Protein AF-A0A946WTB5-F1 (afdb_monomer)

Solvent-accessible surface area (backbone atoms only — not comparable to full-atom values): 29234 Å² total; per-residue (Å²): 132,80,80,48,82,69,56,76,46,74,49,59,51,73,58,97,89,44,74,45,79,74,54,76,48,83,58,74,78,76,54,38,56,73,47,80,47,78,52,90,45,35,38,38,42,34,44,46,59,98,64,75,49,47,34,72,33,40,37,31,40,36,53,75,94,52,93,70,81,62,49,74,75,50,78,37,61,53,54,60,51,67,50,73,45,83,55,88,78,74,71,46,47,32,34,47,35,36,27,47,91,89,41,78,71,33,62,40,70,80,45,72,43,75,76,60,98,68,70,85,72,70,78,77,71,71,69,80,71,77,64,96,53,100,69,78,52,49,64,51,50,38,51,67,60,26,46,38,69,66,56,36,59,56,50,67,77,48,95,66,79,87,67,55,69,55,56,53,30,50,34,40,72,68,31,66,72,57,35,36,38,94,86,51,56,80,89,61,19,61,69,50,71,38,47,23,55,49,29,44,64,43,26,34,36,34,31,28,72,90,68,67,48,76,41,60,35,44,61,35,24,26,39,58,41,62,46,29,39,25,12,32,28,80,43,81,49,99,94,46,74,44,70,28,35,32,40,38,40,56,57,94,96,41,31,35,34,32,32,27,38,60,78,60,96,80,77,82,64,50,62,76,59,63,71,90,70,38,42,50,20,29,29,33,77,86,78,57,50,76,44,79,59,92,50,94,52,74,86,73,55,57,69,63,61,59,58,73,68,36,80,93,53,97,69,55,69,82,78,41,40,45,44,23,39,81,80,45,60,43,51,34,48,79,42,79,39,86,88,50,70,58,84,57,86,53,55,62,67,42,40,38,65,82,60,49,69,65,33,40,77,67,67,73,44,80,77,46,81,76,82,68,55,83,56,66,60,77,76,38,27,61,56,47,46,30,17,47,27,49,30,57,58,40,45,75,39,73,73,36,33,53,48,53,48,56,63,54,72,42,53,70,45,56,54,35,46,52,50,54,44,59,63,40,32,83,79,39,40,28,40,50,26,46,48,59,45,58,70,65,62,65,62,94,46,73,75,52,37,48,66,59,52,40,35,52,50,24,38,53,31,36,41,32,22,76,40,57,86,53,38,60,59,53,32,54,75,35,71,52,54,68,73,56,50,31,50,50,49,40,46,38,53,74,47,27,39,54,41,40,33,55,22,36,45,54,31,46,49,17,67,67,21,25,30,128

Nearest PDB structures (foldseek):
  4u4b-assembly1_A  TM=6.303E-01  e=3.830E-02  Pectobacterium carotovorum
  3b8y-assembly1_A  TM=5.746E-01  e=4.022E-02  Dickeya chrysanthemi
  7y6e-assembly1_A  TM=5.141E-01  e=5.668E-02  Chelicerata
  7y6e-assembly4_D  TM=5.839E-01  e=1.510E-01  Chelicerata
  7y8s-assembly1_A  TM=4.831E-01  e=5.141E-01  Chelicerata

Sequence (516 aa):
MRKSKFIDTEIGITIRGQTWRLFTYKKFPKIIIKEVKYQRPNISITLGQQNPLVGSYHLQIRKLDYSGRPTEISTETTLRNETSYDIDLDHGQYILEITHHDEVIAKSNKFEIIITDSQEHLSISEDIFISKTDEFSPHEIYASLSATPTAYQELRNTKIEGLLPILRQLIKVNDLSTWIKPEEKLDEFFNQLLPSWVITAYPFSAITKKLWKNLHVFPQKSLYGGEHGKGFMKAKFANGPINLYVAWSTKQDKTQLWLMVPGEKDTIRFCDLEETLMLPCYQCIDCGEIIAPIAMNFDNWAPKTIMDHKHKKHRSVHKQFADVGNVESLQVEIHQYRDEKIEHCDSPFSVIENGFISELAKGKQQAETGEMEIPINPESAEDYKIAISEMVSKYSEKNYELNLKQLIGKHELWKKLELEFSELSSKVSAFNAFFRLYQCLKVPNAFAAIPKHILLLAMLLRYKGHHPQDYKFILDNAGTDERTVVKLTHLAMTSCPKLMEWSIFWAEIFFHHTAS

pLDDT: mean 83.9, std 13.81, range [27.44, 98.5]

Structure (mmCIF, N/CA/C/O backbone):
data_AF-A0A946WTB5-F1
#
_entry.id   AF-A0A946WTB5-F1
#
loop_
_atom_site.group_PDB
_atom_site.id
_atom_site.type_symbol
_atom_site.label_atom_id
_atom_site.label_alt_id
_atom_site.label_comp_id
_atom_site.label_asym_id
_atom_site.label_entity_id
_atom_site.label_seq_id
_atom_site.pdbx_PDB_ins_code
_atom_site.Cartn_x
_atom_site.Cartn_y
_atom_site.Cartn_z
_atom_site.occupancy
_atom_site.B_iso_or_equiv
_atom_site.auth_seq_id
_atom_site.auth_comp_id
_atom_site.auth_asym_id
_atom_site.auth_atom_id
_atom_site.pdbx_PDB_model_num
ATOM 1 N N . MET A 1 1 ? -53.209 -25.202 -26.837 1.00 36.28 1 MET A N 1
ATOM 2 C CA . MET A 1 1 ? -52.569 -24.168 -27.681 1.00 36.28 1 MET A CA 1
ATOM 3 C C . MET A 1 1 ? -53.604 -23.115 -28.055 1.00 36.28 1 MET A C 1
ATOM 5 O O . MET A 1 1 ? -54.521 -23.422 -28.808 1.00 36.28 1 MET A O 1
ATOM 9 N N . ARG A 1 2 ? -53.535 -21.901 -27.490 1.00 27.55 2 ARG A N 1
ATOM 10 C CA . ARG A 1 2 ? -54.381 -20.786 -27.951 1.00 27.55 2 ARG A CA 1
ATOM 11 C C . ARG A 1 2 ? -53.857 -20.332 -29.315 1.00 27.55 2 ARG A C 1
ATOM 13 O O . ARG A 1 2 ? -52.690 -19.969 -29.413 1.00 27.55 2 ARG A O 1
ATOM 20 N N . LYS A 1 3 ? -54.703 -20.390 -30.351 1.00 35.19 3 LYS A N 1
ATOM 21 C CA . LYS A 1 3 ? -54.397 -19.836 -31.678 1.00 35.19 3 LYS A CA 1
ATOM 22 C C . LYS A 1 3 ? -54.088 -18.348 -31.514 1.00 35.19 3 LYS A C 1
ATOM 24 O O . LYS A 1 3 ? -54.889 -17.609 -30.942 1.00 35.19 3 LYS A O 1
ATOM 29 N N . SER A 1 4 ? -52.913 -17.942 -31.968 1.00 40.16 4 SER A N 1
ATOM 30 C CA . SER A 1 4 ? -52.498 -16.547 -32.036 1.00 40.16 4 SER A CA 1
ATOM 31 C C . SER A 1 4 ? -53.507 -15.723 -32.838 1.00 40.16 4 SER A C 1
ATOM 33 O O . SER A 1 4 ? -54.071 -16.197 -33.825 1.00 40.16 4 SER A O 1
ATOM 35 N N . LYS A 1 5 ? -53.745 -14.473 -32.425 1.00 43.22 5 LYS A N 1
ATOM 36 C CA . LYS A 1 5 ? -54.594 -13.521 -33.164 1.00 43.22 5 LYS A CA 1
ATOM 37 C C . LYS A 1 5 ? -53.833 -12.944 -34.367 1.00 43.22 5 LYS A C 1
ATOM 39 O O . LYS A 1 5 ? -53.670 -11.731 -34.474 1.00 43.22 5 LYS A O 1
ATOM 44 N N . PHE A 1 6 ? -53.325 -13.797 -35.253 1.00 51.09 6 PHE A N 1
ATOM 45 C CA . PHE A 1 6 ? -52.817 -13.327 -36.539 1.00 51.09 6 PHE A CA 1
ATOM 46 C C . PHE A 1 6 ? -53.997 -12.991 -37.444 1.00 51.09 6 PHE A C 1
ATOM 48 O O . PHE A 1 6 ? -54.934 -13.775 -37.577 1.00 51.09 6 PHE A O 1
ATOM 55 N N . ILE A 1 7 ? -53.967 -11.795 -38.028 1.00 49.03 7 ILE A N 1
ATOM 56 C CA . ILE A 1 7 ? -54.936 -11.395 -39.043 1.00 49.03 7 ILE A CA 1
ATOM 57 C C . ILE A 1 7 ? -54.435 -11.984 -40.361 1.00 49.03 7 ILE A C 1
ATOM 59 O O . ILE A 1 7 ? -53.538 -11.419 -40.993 1.00 49.03 7 ILE A O 1
ATOM 63 N N . ASP A 1 8 ? -54.996 -13.121 -40.767 1.00 48.25 8 ASP A N 1
ATOM 64 C CA . ASP A 1 8 ? -54.878 -13.578 -42.149 1.00 48.25 8 ASP A CA 1
ATOM 65 C C . ASP A 1 8 ? -55.559 -12.523 -43.023 1.00 48.25 8 ASP A C 1
ATOM 67 O O . ASP A 1 8 ? -56.772 -12.324 -42.964 1.00 48.25 8 ASP A O 1
ATOM 71 N N . THR A 1 9 ? -54.754 -11.757 -43.761 1.00 50.38 9 THR A N 1
ATOM 72 C CA . THR A 1 9 ? -55.276 -10.698 -44.624 1.00 50.38 9 THR A CA 1
ATOM 73 C C . THR A 1 9 ? -55.429 -11.278 -46.023 1.00 50.38 9 THR A C 1
ATOM 75 O O . THR A 1 9 ? -54.459 -11.733 -46.636 1.00 50.38 9 THR A O 1
ATOM 78 N N . GLU A 1 10 ? -56.665 -11.301 -46.512 1.00 53.72 10 GLU A N 1
ATOM 79 C CA . GLU A 1 10 ? -57.011 -11.775 -47.849 1.00 53.72 10 GLU A CA 1
ATOM 80 C C . GLU A 1 10 ? -57.091 -10.586 -48.804 1.00 53.72 10 GLU A C 1
ATOM 82 O O . GLU A 1 10 ? -57.866 -9.655 -48.586 1.00 53.72 10 GLU A O 1
ATOM 87 N N . ILE A 1 11 ? -56.289 -10.613 -49.871 1.00 55.72 11 ILE A N 1
ATOM 88 C CA . ILE A 1 11 ? -56.457 -9.688 -50.993 1.00 55.72 11 ILE A CA 1
ATOM 89 C C . ILE A 1 11 ? -57.257 -10.422 -52.061 1.00 55.72 11 ILE A C 1
ATOM 91 O O . ILE A 1 11 ? -56.864 -11.487 -52.546 1.00 55.72 11 ILE A O 1
ATOM 95 N N . GLY A 1 12 ? -58.402 -9.844 -52.408 1.00 70.38 12 GLY A N 1
ATOM 96 C CA . GLY A 1 12 ? -59.271 -10.334 -53.463 1.00 70.38 12 GLY A CA 1
ATOM 97 C C . GLY A 1 12 ? -59.551 -9.259 -54.501 1.00 70.38 12 GLY A C 1
ATOM 98 O O . GLY A 1 12 ? -59.441 -8.065 -54.235 1.00 70.38 12 GLY A O 1
ATOM 99 N N . ILE A 1 13 ? -59.923 -9.705 -55.692 1.00 65.38 13 ILE A N 1
ATOM 100 C CA . ILE A 1 13 ? -60.414 -8.866 -56.780 1.00 65.38 13 ILE A CA 1
ATOM 101 C C . ILE A 1 13 ? -61.913 -9.111 -56.938 1.00 65.38 13 ILE A C 1
ATOM 103 O O . ILE A 1 13 ? -62.351 -10.254 -57.062 1.00 65.38 13 ILE A O 1
ATOM 107 N N . THR A 1 14 ? -62.711 -8.045 -56.949 1.00 64.69 14 THR A N 1
ATOM 108 C CA . THR A 1 14 ? -64.154 -8.139 -57.190 1.00 64.69 14 THR A CA 1
ATOM 109 C C . THR A 1 14 ? -64.458 -7.842 -58.652 1.00 64.69 14 THR A C 1
ATOM 111 O O . THR A 1 14 ? -64.235 -6.731 -59.127 1.00 64.69 14 THR A O 1
ATOM 114 N N . ILE A 1 15 ? -65.005 -8.825 -59.368 1.00 61.16 15 ILE A N 1
ATOM 115 C CA . ILE A 1 15 ? -65.487 -8.668 -60.745 1.00 61.16 15 ILE A CA 1
ATOM 116 C C . ILE A 1 15 ? -66.963 -9.053 -60.773 1.00 61.16 15 ILE A C 1
ATOM 118 O O . ILE A 1 15 ? -67.337 -10.134 -60.326 1.00 61.16 15 ILE A O 1
ATOM 122 N N . ARG A 1 16 ? -67.812 -8.160 -61.305 1.00 61.25 16 ARG A N 1
ATOM 123 C CA . ARG A 1 16 ? -69.269 -8.371 -61.451 1.00 61.25 16 ARG A CA 1
ATOM 124 C C . ARG A 1 16 ? -69.958 -8.836 -60.155 1.00 61.25 16 ARG A C 1
ATOM 126 O O . ARG A 1 16 ? -70.825 -9.700 -60.179 1.00 61.25 16 ARG A O 1
ATOM 133 N N . GLY A 1 17 ? -69.557 -8.263 -59.019 1.00 66.06 17 GLY A N 1
ATOM 134 C CA . GLY A 1 17 ? -70.152 -8.548 -57.708 1.00 66.06 17 GLY A CA 1
ATOM 135 C C . GLY A 1 17 ? -69.660 -9.829 -57.026 1.00 66.06 17 GLY A C 1
ATOM 136 O O . GLY A 1 17 ? -70.093 -10.109 -55.914 1.00 66.06 17 GLY A O 1
ATOM 137 N N . GLN A 1 18 ? -68.741 -10.584 -57.639 1.00 59.41 18 GLN A N 1
ATOM 138 C CA . GLN A 1 18 ? -68.105 -11.747 -57.016 1.00 59.41 18 GLN A CA 1
ATOM 139 C C . GLN A 1 18 ? -66.637 -11.456 -56.700 1.00 59.41 18 GLN A C 1
ATOM 141 O O . GLN A 1 18 ? -65.880 -11.009 -57.564 1.00 59.41 18 GLN A O 1
ATOM 146 N N . THR A 1 19 ? -66.243 -11.705 -55.451 1.00 63.91 19 THR A N 1
ATOM 147 C CA . THR A 1 19 ? -64.875 -11.494 -54.960 1.00 63.91 19 THR A CA 1
ATOM 148 C C . THR A 1 19 ? -64.069 -12.781 -55.085 1.00 63.91 19 THR A C 1
ATOM 150 O O . THR A 1 19 ? -64.395 -13.788 -54.462 1.00 63.91 19 THR A O 1
ATOM 153 N N . TRP A 1 20 ? -63.004 -12.734 -55.880 1.00 66.00 20 TRP A N 1
ATOM 154 C CA . TRP A 1 20 ? -62.066 -13.830 -56.098 1.00 66.00 20 TRP A CA 1
ATOM 155 C C . TRP A 1 20 ? -60.813 -13.607 -55.252 1.00 66.00 20 TRP A C 1
ATOM 157 O O . TRP A 1 20 ? -60.163 -12.567 -55.368 1.00 66.00 20 TRP A O 1
ATOM 167 N N . ARG A 1 21 ? -60.470 -14.573 -54.396 1.00 67.69 21 ARG A N 1
ATOM 168 C CA . ARG A 1 21 ? -59.279 -14.529 -53.531 1.00 67.69 21 ARG A CA 1
ATOM 169 C C . ARG A 1 21 ? -58.022 -14.774 -54.367 1.00 67.69 21 ARG A C 1
ATOM 171 O O . ARG A 1 21 ? -57.900 -15.832 -54.975 1.00 67.69 21 ARG A O 1
ATOM 178 N N . LEU A 1 22 ? -57.098 -13.812 -54.392 1.00 68.38 22 LEU A N 1
ATOM 179 C CA . LEU A 1 22 ? -55.866 -13.910 -55.184 1.00 68.38 22 LEU A CA 1
ATOM 180 C C . LEU A 1 22 ? -54.751 -14.605 -54.402 1.00 68.38 22 LEU A C 1
ATOM 182 O O . LEU A 1 22 ? -54.157 -15.561 -54.886 1.00 68.38 22 LEU A O 1
ATOM 186 N N . PHE A 1 23 ? -54.480 -14.151 -53.180 1.00 55.94 23 PHE A N 1
ATOM 187 C CA . PHE A 1 23 ? -53.543 -14.798 -52.266 1.00 55.94 23 PHE A CA 1
ATOM 188 C C . PHE A 1 23 ? -53.809 -14.368 -50.822 1.00 55.94 23 PHE A C 1
ATOM 190 O O . PHE A 1 23 ? -54.448 -13.349 -50.547 1.00 55.94 23 PHE A O 1
ATOM 197 N N . THR A 1 24 ? -53.304 -15.176 -49.895 1.00 51.69 24 THR A N 1
ATOM 198 C CA . THR A 1 24 ? -53.294 -14.894 -48.456 1.00 51.69 24 THR A CA 1
ATOM 199 C C . THR A 1 24 ? -51.885 -14.516 -48.069 1.00 51.69 24 THR A C 1
ATOM 201 O O . THR A 1 24 ? -50.948 -15.210 -48.460 1.00 51.69 24 THR A O 1
ATOM 204 N N . TYR A 1 25 ? -51.725 -13.473 -47.265 1.00 55.00 25 TYR A N 1
ATOM 205 C CA . TYR A 1 25 ? -50.436 -13.188 -46.655 1.00 55.00 25 TYR A CA 1
ATOM 206 C C . TYR A 1 25 ? -50.596 -13.014 -45.149 1.00 55.00 25 TYR A C 1
ATOM 208 O O . TYR A 1 25 ? -51.588 -12.468 -44.658 1.00 55.00 25 TYR A O 1
ATOM 216 N N . LYS A 1 26 ? -49.597 -13.497 -44.408 1.00 56.97 26 LYS A N 1
ATOM 217 C CA . LYS A 1 26 ? -49.497 -13.257 -42.973 1.00 56.97 26 LYS A CA 1
ATOM 218 C C . LYS A 1 26 ? -48.935 -11.861 -42.776 1.00 56.97 26 LYS A C 1
ATOM 220 O O . LYS A 1 26 ? -47.759 -11.609 -43.033 1.00 56.97 26 LYS A O 1
ATOM 225 N N . LYS A 1 27 ? -49.782 -10.934 -42.340 1.00 54.53 27 LYS A N 1
ATOM 226 C CA . LYS A 1 27 ? -49.319 -9.611 -41.934 1.00 54.53 27 LYS A CA 1
ATOM 227 C C . LYS A 1 27 ? -48.792 -9.717 -40.508 1.00 54.53 27 LYS A C 1
ATOM 229 O O . LYS A 1 27 ? -49.575 -9.781 -39.561 1.00 54.53 27 LYS A O 1
ATOM 234 N N . PHE A 1 28 ? -47.470 -9.742 -40.355 1.00 60.06 28 PHE A N 1
ATOM 235 C CA . PHE A 1 28 ? -46.869 -9.636 -39.032 1.00 60.06 28 PHE A CA 1
ATOM 236 C C . PHE A 1 28 ? -47.244 -8.277 -38.426 1.00 60.06 28 PHE A C 1
ATOM 238 O O . PHE A 1 28 ? -47.103 -7.243 -39.092 1.00 60.06 28 PHE A O 1
ATOM 245 N N . PRO A 1 29 ? -47.769 -8.244 -37.193 1.00 61.62 29 PRO A N 1
ATOM 246 C CA . PRO A 1 29 ? -47.975 -6.986 -36.499 1.00 61.62 29 PRO A CA 1
ATOM 247 C C . PRO A 1 29 ? -46.619 -6.289 -36.356 1.00 61.62 29 PRO A C 1
ATOM 249 O O . PRO A 1 29 ? -45.626 -6.912 -35.987 1.00 61.62 29 PRO A O 1
ATOM 252 N N . LYS A 1 30 ? -46.567 -4.998 -36.696 1.00 67.75 30 LYS A N 1
ATOM 253 C CA . LYS A 1 30 ? -45.336 -4.212 -36.597 1.00 67.75 30 LYS A CA 1
ATOM 254 C C . LYS A 1 30 ? -44.993 -4.046 -35.117 1.00 67.75 30 LYS A C 1
ATOM 256 O O . LYS A 1 30 ? -45.621 -3.239 -34.436 1.00 67.75 30 LYS A O 1
ATOM 261 N N . ILE A 1 31 ? -44.022 -4.818 -34.643 1.00 78.94 31 ILE A N 1
ATOM 262 C CA . ILE A 1 31 ? -43.441 -4.682 -33.309 1.00 78.94 31 ILE A CA 1
ATOM 263 C C . ILE A 1 31 ? -42.172 -3.856 -33.459 1.00 78.94 31 ILE A C 1
ATOM 265 O O . ILE A 1 31 ? -41.317 -4.156 -34.290 1.00 78.94 31 ILE A O 1
ATOM 269 N N . ILE A 1 32 ? -42.057 -2.803 -32.660 1.00 83.69 32 ILE A N 1
ATOM 270 C CA . ILE A 1 32 ? -40.832 -2.014 -32.561 1.00 83.69 32 ILE A CA 1
ATOM 271 C C . ILE A 1 32 ? -40.326 -2.165 -31.136 1.00 83.69 32 ILE A C 1
ATOM 273 O O . ILE A 1 32 ? -41.051 -1.834 -30.202 1.00 83.69 32 ILE A O 1
ATOM 277 N N . ILE A 1 33 ? -39.098 -2.637 -30.952 1.00 87.19 33 ILE A N 1
ATOM 278 C CA . ILE A 1 33 ? -38.436 -2.541 -29.649 1.00 87.19 33 ILE A CA 1
ATOM 279 C C . ILE A 1 33 ? -38.005 -1.082 -29.500 1.00 87.19 33 ILE A C 1
ATOM 281 O O . ILE A 1 33 ? -37.134 -0.616 -30.233 1.00 87.19 33 ILE A O 1
ATOM 285 N N . LYS A 1 34 ? -38.686 -0.339 -28.626 1.00 84.75 34 LYS A N 1
ATOM 286 C CA . LYS A 1 34 ? -38.432 1.091 -28.415 1.00 84.75 34 LYS A CA 1
ATOM 287 C C . LYS A 1 34 ? -37.205 1.307 -27.547 1.00 84.75 34 LYS A C 1
ATOM 289 O O . LYS A 1 34 ? -36.410 2.192 -27.832 1.00 84.75 34 LYS A O 1
ATOM 294 N N . GLU A 1 35 ? -37.085 0.513 -26.491 1.00 85.81 35 GLU A N 1
ATOM 295 C CA . GLU A 1 35 ? -36.043 0.678 -25.493 1.00 85.81 35 GLU A CA 1
ATOM 296 C C . GLU A 1 35 ? -35.688 -0.674 -24.876 1.00 85.81 35 GLU A C 1
ATOM 298 O O . GLU A 1 35 ? -36.565 -1.506 -24.632 1.00 85.81 35 GLU A O 1
ATOM 303 N N . VAL A 1 36 ? -34.394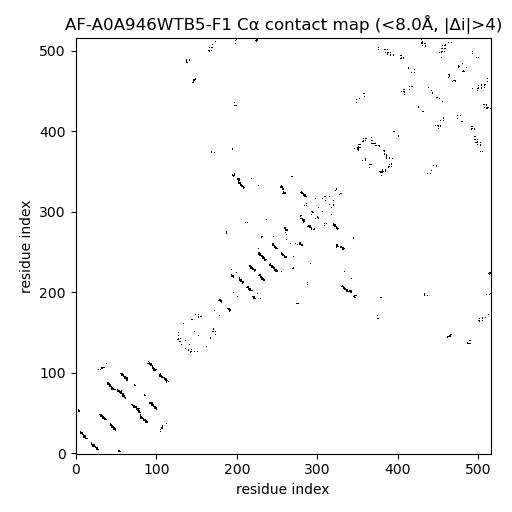 -0.872 -24.642 1.00 87.19 36 VAL A N 1
ATOM 304 C CA . VAL A 1 36 ? -33.846 -1.973 -23.853 1.00 87.19 36 VAL A CA 1
ATOM 305 C C . VAL A 1 36 ? -32.965 -1.323 -22.795 1.00 87.19 36 VAL A C 1
ATOM 307 O O . VAL A 1 36 ? -31.968 -0.690 -23.136 1.00 87.19 36 VAL A O 1
ATOM 310 N N . LYS A 1 37 ? -33.368 -1.426 -21.530 1.00 86.44 37 LYS A N 1
ATOM 311 C CA . LYS A 1 37 ? -32.608 -0.937 -20.378 1.00 86.44 37 LYS A CA 1
ATOM 312 C C . LYS A 1 37 ? -32.077 -2.129 -19.612 1.00 86.44 37 LYS A C 1
ATOM 314 O O . LYS A 1 37 ? -32.850 -3.009 -19.251 1.00 86.44 37 LYS A O 1
ATOM 319 N N . TYR A 1 38 ? -30.780 -2.144 -19.361 1.00 83.00 38 TYR A N 1
ATOM 320 C CA . TYR A 1 38 ? -30.148 -3.169 -18.548 1.00 83.00 38 TYR A CA 1
ATOM 321 C C . TYR A 1 38 ? -29.578 -2.535 -17.281 1.00 83.00 38 TYR A C 1
ATOM 323 O O . TYR A 1 38 ? -28.816 -1.575 -17.365 1.00 83.00 38 TYR A O 1
ATOM 331 N N . GLN A 1 39 ? -29.965 -3.070 -16.128 1.00 80.94 39 GLN A N 1
ATOM 332 C CA . GLN A 1 39 ? -29.445 -2.733 -14.808 1.00 80.94 39 GLN A CA 1
ATOM 333 C C . GLN A 1 39 ? -29.291 -4.044 -14.055 1.00 80.94 39 GLN A C 1
ATOM 335 O O . GLN A 1 39 ? -30.289 -4.625 -13.638 1.00 80.94 39 GLN A O 1
ATOM 340 N N . ARG A 1 40 ? -28.054 -4.534 -13.940 1.00 77.62 40 ARG A N 1
ATOM 341 C CA . ARG A 1 40 ? -27.756 -5.881 -13.443 1.00 77.62 40 ARG A CA 1
ATOM 342 C C . ARG A 1 40 ? -28.520 -6.201 -12.140 1.00 77.62 40 ARG A C 1
ATOM 344 O O . ARG A 1 40 ? -28.472 -5.391 -11.219 1.00 77.62 40 ARG A O 1
ATOM 351 N N . PRO A 1 41 ? -29.188 -7.364 -12.032 1.00 79.38 41 PRO A N 1
ATOM 352 C CA . PRO A 1 41 ? -29.324 -8.421 -13.039 1.00 79.38 41 PRO A CA 1
ATOM 353 C C . PRO A 1 41 ? -30.609 -8.292 -13.886 1.00 79.38 41 PRO A C 1
ATOM 355 O O . PRO A 1 41 ? -31.072 -9.251 -14.474 1.00 79.38 41 PRO A O 1
ATOM 358 N N . ASN A 1 42 ? -31.244 -7.125 -13.952 1.00 85.81 42 ASN A N 1
ATOM 359 C CA . ASN A 1 42 ? -32.533 -6.936 -14.614 1.00 85.81 42 ASN A CA 1
ATOM 360 C C . ASN A 1 42 ? -32.409 -6.308 -16.009 1.00 85.81 42 ASN A C 1
ATOM 362 O O . ASN A 1 42 ? -31.798 -5.254 -16.194 1.00 85.81 42 ASN A O 1
ATOM 366 N N . ILE A 1 43 ? -33.095 -6.896 -16.992 1.00 87.81 43 ILE A N 1
ATOM 367 C CA . ILE A 1 43 ? -33.339 -6.280 -18.298 1.00 87.81 43 ILE A CA 1
ATOM 368 C C . ILE A 1 43 ? -34.808 -5.875 -18.433 1.00 87.81 43 ILE A C 1
ATOM 370 O O . ILE A 1 43 ? -35.713 -6.702 -18.353 1.00 87.81 43 ILE A O 1
ATOM 374 N N . SER A 1 44 ? -35.048 -4.589 -18.668 1.00 89.56 44 SER A N 1
ATOM 375 C CA . SER A 1 44 ? -36.361 -4.012 -18.957 1.00 89.56 44 SER A CA 1
ATOM 376 C C . SER A 1 44 ? -36.510 -3.739 -20.452 1.00 89.56 44 SER A C 1
ATOM 378 O O . SER A 1 44 ? -35.659 -3.104 -21.077 1.00 89.56 44 SER A O 1
ATOM 380 N N . ILE A 1 45 ? -37.609 -4.216 -21.034 1.00 89.94 45 ILE A N 1
ATOM 381 C CA . ILE A 1 45 ? -37.887 -4.158 -22.471 1.00 89.94 45 ILE A CA 1
ATOM 382 C C . ILE A 1 45 ? -39.195 -3.402 -22.696 1.00 89.94 45 ILE A C 1
ATOM 384 O O . ILE A 1 45 ? -40.241 -3.800 -22.178 1.00 89.94 45 ILE A O 1
ATOM 388 N N . THR A 1 46 ? -39.134 -2.359 -23.528 1.00 88.88 46 THR A N 1
ATOM 389 C CA . THR A 1 46 ? -40.292 -1.540 -23.906 1.00 88.88 46 THR A CA 1
ATOM 390 C C . THR A 1 46 ? -40.630 -1.732 -25.382 1.00 88.88 46 THR A C 1
ATOM 392 O O . THR A 1 46 ? -39.829 -1.430 -26.274 1.00 88.88 46 THR A O 1
ATOM 395 N N . LEU A 1 47 ? -41.847 -2.190 -25.668 1.00 88.06 47 LEU A N 1
ATOM 396 C CA . LEU A 1 47 ? -42.361 -2.451 -27.009 1.00 88.06 47 LEU A CA 1
ATOM 397 C C . LEU A 1 47 ? -43.336 -1.362 -27.473 1.00 88.06 47 LEU A C 1
ATOM 399 O O . LEU A 1 47 ? -44.230 -0.907 -26.762 1.00 88.06 47 LEU A O 1
ATOM 403 N N . GLY A 1 48 ? -43.195 -0.967 -28.734 1.00 83.25 48 GLY A N 1
ATOM 404 C CA . GLY A 1 48 ? -44.164 -0.191 -29.488 1.00 83.25 48 GLY A CA 1
ATOM 405 C C . GLY A 1 48 ? -45.088 -1.107 -30.276 1.00 83.25 48 GLY A C 1
ATOM 406 O O . GLY A 1 48 ? -44.728 -1.548 -31.365 1.00 83.25 48 GLY A O 1
ATOM 407 N N . GLN A 1 49 ? -46.286 -1.345 -29.746 1.00 80.44 49 GLN A N 1
ATOM 408 C CA . GLN A 1 49 ? -47.366 -2.073 -30.415 1.00 80.44 49 GLN A CA 1
ATOM 409 C C . GLN A 1 49 ? -48.708 -1.381 -30.143 1.00 80.44 49 GLN A C 1
ATOM 411 O O . GLN A 1 49 ? -48.888 -0.749 -29.104 1.00 80.44 49 GLN A O 1
ATOM 416 N N . GLN A 1 50 ? -49.652 -1.476 -31.084 1.00 69.50 50 GLN A N 1
ATOM 417 C CA . GLN A 1 50 ? -50.984 -0.875 -30.923 1.00 69.50 50 GLN A CA 1
ATOM 418 C C . GLN A 1 50 ? -51.866 -1.653 -29.935 1.00 69.50 50 GLN A C 1
ATOM 420 O O . GLN A 1 50 ? -52.694 -1.051 -29.267 1.00 69.50 50 GLN A O 1
ATOM 425 N N . ASN A 1 51 ? -51.683 -2.975 -29.838 1.00 71.44 51 ASN A N 1
ATOM 426 C CA . ASN A 1 51 ? -52.390 -3.864 -28.914 1.00 71.44 51 ASN A CA 1
ATOM 427 C C . ASN A 1 51 ? -51.447 -4.997 -28.462 1.00 71.44 51 ASN A C 1
ATOM 429 O O . ASN A 1 51 ? -50.629 -5.421 -29.282 1.00 71.44 51 ASN A O 1
ATOM 433 N N . PRO A 1 52 ? -51.576 -5.526 -27.227 1.00 71.31 52 PRO A N 1
ATOM 434 C CA . PRO A 1 52 ? -50.817 -6.692 -26.772 1.00 71.31 52 PRO A CA 1
ATOM 435 C C . PRO A 1 52 ? -51.030 -7.910 -27.674 1.00 71.31 52 PRO A C 1
ATOM 437 O O . PRO A 1 52 ? -52.169 -8.298 -27.963 1.00 71.31 52 PRO A O 1
ATOM 440 N N . LEU A 1 53 ? -49.933 -8.518 -28.119 1.00 75.56 53 LEU A N 1
ATOM 441 C CA . LEU A 1 53 ? -49.958 -9.626 -29.069 1.00 75.56 53 LEU A CA 1
ATOM 442 C C . LEU A 1 53 ? -49.950 -10.971 -28.353 1.00 75.56 53 LEU A C 1
ATOM 444 O O . LEU A 1 53 ? -49.056 -11.258 -27.565 1.00 75.56 53 LEU A O 1
ATOM 448 N N . VAL A 1 54 ? -50.941 -11.809 -28.658 1.00 75.31 54 VAL A N 1
ATOM 449 C CA . VAL A 1 54 ? -51.091 -13.156 -28.088 1.00 75.31 54 VAL A CA 1
ATOM 450 C C . VAL A 1 54 ? -50.554 -14.193 -29.076 1.00 75.31 54 VAL A C 1
ATOM 452 O O . VAL A 1 54 ? -51.037 -14.271 -30.209 1.00 75.31 54 VAL A O 1
ATOM 455 N N . GLY A 1 55 ? -49.592 -15.006 -28.640 1.00 74.69 55 GLY A N 1
ATOM 456 C CA . GLY A 1 55 ? -48.856 -15.986 -29.448 1.00 74.69 55 GLY A CA 1
ATOM 457 C C . GLY A 1 55 ? -47.659 -16.549 -28.672 1.00 74.69 55 GLY A C 1
ATOM 458 O O . GLY A 1 55 ? -47.418 -16.105 -27.563 1.00 74.69 55 GLY A O 1
ATOM 459 N N . SER A 1 56 ? -46.932 -17.531 -29.216 1.00 80.88 56 SER A N 1
ATOM 460 C CA . SER A 1 56 ? -45.712 -18.069 -28.581 1.00 80.88 56 SER A CA 1
ATOM 461 C C . SER A 1 56 ? -44.491 -17.304 -29.076 1.00 80.88 56 SER A C 1
ATOM 463 O O . SER A 1 56 ? -44.117 -17.465 -30.238 1.00 80.88 56 SER A O 1
ATOM 465 N N . TYR A 1 57 ? -43.908 -16.453 -28.244 1.00 86.75 57 TYR A N 1
ATOM 466 C CA . TYR A 1 57 ? -42.777 -15.604 -28.611 1.00 86.75 57 TYR A CA 1
ATOM 467 C C . TYR A 1 57 ? -41.567 -15.946 -27.756 1.00 86.75 57 TYR A C 1
ATOM 469 O O . TYR A 1 57 ? -41.703 -16.046 -26.540 1.00 86.75 57 TYR A O 1
ATOM 477 N N . HIS A 1 58 ? -40.399 -16.078 -28.375 1.00 89.12 58 HIS A N 1
ATOM 478 C CA . HIS A 1 58 ? -39.145 -16.257 -27.648 1.00 89.12 58 HIS A CA 1
ATOM 479 C C . HIS A 1 58 ? -38.367 -14.948 -27.680 1.00 89.12 58 HIS A C 1
ATOM 481 O O . HIS A 1 58 ? -38.200 -14.333 -28.736 1.00 89.12 58 HIS A O 1
ATOM 487 N N . LEU A 1 59 ? -37.928 -14.502 -26.509 1.00 91.88 59 LEU A N 1
ATOM 488 C CA . LEU A 1 59 ? -37.070 -13.339 -26.356 1.00 91.88 59 LEU A CA 1
ATOM 489 C C . LEU A 1 59 ? -35.657 -13.853 -26.127 1.00 91.88 59 LEU A C 1
ATOM 491 O O . LEU A 1 59 ? -35.422 -14.598 -25.179 1.00 91.88 59 LEU A O 1
ATOM 495 N N . GLN A 1 60 ? -34.720 -13.456 -26.981 1.00 93.12 60 GLN A N 1
ATOM 496 C CA . GLN A 1 60 ? -33.335 -13.910 -26.898 1.00 93.12 60 GLN A CA 1
ATOM 497 C C . GLN A 1 60 ? -32.354 -12.756 -27.089 1.00 93.12 60 GLN A C 1
ATOM 499 O O . GLN A 1 60 ? -32.612 -11.817 -27.844 1.00 93.12 60 GLN A O 1
ATOM 504 N N . ILE A 1 61 ? -31.207 -12.847 -26.427 1.00 91.69 61 ILE A N 1
ATOM 505 C CA . ILE A 1 61 ? -30.112 -11.886 -26.522 1.00 91.69 61 ILE A CA 1
ATOM 506 C C . ILE A 1 61 ? -28.945 -12.539 -27.244 1.00 91.69 61 ILE A C 1
ATOM 508 O O . ILE A 1 61 ? -28.550 -13.664 -26.942 1.00 91.69 61 ILE A O 1
ATOM 512 N N . ARG A 1 62 ? -28.364 -11.814 -28.197 1.00 89.81 62 ARG A N 1
ATOM 513 C CA . ARG A 1 62 ? -27.175 -12.253 -28.922 1.00 89.81 62 ARG A CA 1
ATOM 514 C C . ARG A 1 62 ? -26.037 -11.273 -28.702 1.00 89.81 62 ARG A C 1
ATOM 516 O O . ARG A 1 62 ? -26.188 -10.087 -28.996 1.00 89.81 62 ARG A O 1
ATOM 523 N N . LYS A 1 63 ? -24.901 -11.789 -28.241 1.00 91.19 63 LYS A N 1
ATOM 524 C CA . LYS A 1 63 ? -23.639 -11.055 -28.162 1.00 91.19 63 LYS A CA 1
ATOM 525 C C . LYS A 1 63 ? -22.993 -10.993 -29.550 1.00 91.19 63 LYS A C 1
ATOM 527 O O . LYS A 1 63 ? -22.974 -11.994 -30.261 1.00 91.19 63 LYS A O 1
ATOM 532 N N . LEU A 1 64 ? -22.544 -9.817 -29.981 1.00 86.44 64 LEU A N 1
ATOM 533 C CA . LEU A 1 64 ? -22.124 -9.586 -31.372 1.00 86.44 64 LEU A CA 1
ATOM 534 C C . LEU A 1 64 ? -20.711 -10.090 -31.700 1.00 86.44 64 LEU A C 1
ATOM 536 O O . LEU A 1 64 ? -20.429 -10.366 -32.863 1.00 86.44 64 LEU A O 1
ATOM 540 N N . ASP A 1 65 ? -19.841 -10.201 -30.701 1.00 77.94 65 ASP A N 1
ATOM 541 C CA . ASP A 1 65 ? -18.454 -10.676 -30.805 1.00 77.94 65 ASP A CA 1
ATOM 542 C C . ASP A 1 65 ? -18.309 -12.185 -30.523 1.00 77.94 65 ASP A C 1
ATOM 544 O O . ASP A 1 65 ? -17.217 -12.741 -30.633 1.00 77.94 65 ASP A O 1
ATOM 548 N N . TYR A 1 66 ? -19.416 -12.866 -30.210 1.00 77.56 66 TYR A N 1
ATOM 549 C CA . TYR A 1 66 ? -19.451 -14.281 -29.864 1.00 77.56 66 TYR A CA 1
ATOM 550 C C . TYR A 1 66 ? -20.269 -15.080 -30.884 1.00 77.56 66 TYR A C 1
ATOM 552 O O . TYR A 1 66 ? -21.414 -14.756 -31.194 1.00 77.56 66 TYR A O 1
ATOM 560 N N . SER A 1 67 ? -19.691 -16.164 -31.402 1.00 70.62 67 SER A N 1
ATOM 561 C CA . SER A 1 67 ? -20.322 -17.036 -32.404 1.00 70.62 67 SER A CA 1
ATOM 562 C C . SER A 1 67 ? -21.189 -18.156 -31.810 1.00 70.62 67 SER A C 1
ATOM 564 O O . SER A 1 67 ? -21.653 -19.027 -32.548 1.00 70.62 67 SER A O 1
ATOM 566 N N . GLY A 1 68 ? -21.407 -18.167 -30.491 1.00 76.31 68 GLY A N 1
ATOM 567 C CA . GLY A 1 68 ? -22.251 -19.166 -29.838 1.00 76.31 68 GLY A CA 1
ATOM 568 C C . GLY A 1 68 ? -23.753 -18.917 -29.994 1.00 76.31 68 GLY A C 1
ATOM 569 O O . GLY A 1 68 ? -24.208 -18.034 -30.725 1.00 76.31 68 GLY A O 1
ATOM 570 N N . ARG A 1 69 ? -24.548 -19.756 -29.320 1.00 80.44 69 ARG A N 1
ATOM 571 C CA . ARG A 1 69 ? -26.014 -19.667 -29.366 1.00 80.44 69 ARG A CA 1
ATOM 572 C C . ARG A 1 69 ? -26.506 -18.430 -28.595 1.00 80.44 69 ARG A C 1
ATOM 574 O O . ARG A 1 69 ? -25.901 -18.100 -27.579 1.00 80.44 69 ARG A O 1
ATOM 581 N N . PRO A 1 70 ? -27.587 -17.766 -29.050 1.00 85.88 70 PRO A N 1
ATOM 582 C CA . PRO A 1 70 ? -28.240 -16.709 -28.282 1.00 85.88 70 PRO A CA 1
ATOM 583 C C . PRO A 1 70 ? -28.685 -17.206 -26.901 1.00 85.88 70 PRO A C 1
ATOM 585 O O . PRO A 1 70 ? -29.072 -18.367 -26.756 1.00 85.88 70 PRO A O 1
ATOM 588 N N . THR A 1 71 ? -28.673 -16.314 -25.915 1.00 87.56 71 THR A N 1
ATOM 589 C CA . THR A 1 71 ? -29.197 -16.571 -24.570 1.00 87.56 71 THR A CA 1
ATOM 590 C C . THR A 1 71 ? -30.699 -16.304 -24.565 1.00 87.56 71 THR A C 1
ATOM 592 O O . THR A 1 71 ? -31.125 -15.188 -24.866 1.00 87.56 71 THR A O 1
ATOM 595 N N . GLU A 1 72 ? -31.516 -17.308 -24.251 1.00 89.31 72 GLU A N 1
ATOM 596 C CA . GLU A 1 72 ? -32.968 -17.138 -24.123 1.00 89.31 72 GLU A CA 1
ATOM 597 C C . GLU A 1 72 ? -33.303 -16.447 -22.791 1.00 89.31 72 GLU A C 1
ATOM 599 O O . GLU A 1 72 ? -32.873 -16.897 -21.733 1.00 89.31 72 GLU A O 1
ATOM 604 N N . ILE A 1 73 ? -34.055 -15.345 -22.855 1.00 89.19 73 ILE A N 1
ATOM 605 C CA . ILE A 1 73 ? -34.515 -14.579 -21.687 1.00 89.19 73 ILE A CA 1
ATOM 606 C C . ILE A 1 73 ? -35.820 -15.170 -21.145 1.00 89.19 73 ILE A C 1
ATOM 608 O O . ILE A 1 73 ? -35.974 -15.366 -19.945 1.00 89.19 73 ILE A O 1
ATOM 612 N N . SER A 1 74 ? -36.797 -15.389 -22.031 1.00 88.56 74 SER A N 1
ATOM 613 C CA . SER A 1 74 ? -38.126 -15.897 -21.680 1.00 88.56 74 SER A CA 1
ATOM 614 C C . SER A 1 74 ? -38.875 -16.383 -22.923 1.00 88.56 74 SER A C 1
ATOM 616 O O . SER A 1 74 ? -38.654 -15.896 -24.038 1.00 88.56 74 SER A O 1
ATOM 618 N N . THR A 1 75 ? -39.826 -17.291 -22.702 1.00 88.19 75 THR A N 1
ATOM 619 C CA . THR A 1 75 ? -40.888 -17.626 -23.651 1.00 88.19 75 THR A CA 1
ATOM 620 C C . THR A 1 75 ? -42.205 -17.008 -23.174 1.00 88.19 75 THR A C 1
ATOM 622 O O . THR A 1 75 ? -42.785 -17.438 -22.177 1.00 88.19 75 THR A O 1
ATOM 625 N N . GLU A 1 76 ? -42.730 -16.045 -23.927 1.00 84.75 76 GLU A N 1
ATOM 626 C CA . GLU A 1 76 ? -43.956 -15.325 -23.588 1.00 84.75 76 GLU A CA 1
ATOM 627 C C . GLU A 1 76 ? -45.144 -15.774 -24.437 1.00 84.75 76 GLU A C 1
ATOM 629 O O . GLU A 1 76 ? -45.077 -15.853 -25.665 1.00 84.75 76 GLU A O 1
ATOM 634 N N . THR A 1 77 ? -46.287 -15.998 -23.781 1.00 81.25 77 THR A N 1
ATOM 635 C CA . THR A 1 77 ? -47.558 -16.283 -24.476 1.00 81.25 77 THR A CA 1
ATOM 636 C C . THR A 1 77 ? -48.327 -15.014 -24.859 1.00 81.25 77 THR A C 1
ATOM 638 O O . THR A 1 77 ? -49.308 -15.053 -25.612 1.00 81.25 77 THR A O 1
ATOM 641 N N . THR A 1 78 ? -47.936 -13.867 -24.302 1.00 83.50 78 THR A N 1
ATOM 642 C CA . THR A 1 78 ? -48.494 -12.552 -24.627 1.00 83.50 78 THR A CA 1
ATOM 643 C C . THR A 1 78 ? -47.426 -11.480 -24.446 1.00 83.50 78 THR A C 1
ATOM 645 O O . THR A 1 78 ? -47.005 -11.222 -23.323 1.00 83.50 78 THR A O 1
ATOM 648 N N . LEU A 1 79 ? -47.033 -10.811 -25.532 1.00 83.31 79 LEU A N 1
ATOM 649 C CA . LEU A 1 79 ? -46.081 -9.702 -25.473 1.00 83.31 79 LEU A CA 1
ATOM 650 C C . LEU A 1 79 ? -46.770 -8.462 -24.902 1.00 83.31 79 LEU A C 1
ATOM 652 O O . LEU A 1 79 ? -47.684 -7.905 -25.518 1.00 83.31 79 LEU A O 1
ATOM 656 N N . ARG A 1 80 ? -46.336 -8.026 -23.718 1.00 84.69 80 ARG A N 1
ATOM 657 C CA . ARG A 1 80 ? -46.782 -6.775 -23.087 1.00 84.69 80 ARG A CA 1
ATOM 658 C C . ARG A 1 80 ? -45.902 -5.612 -23.544 1.00 84.69 80 ARG A C 1
ATOM 660 O O . ARG A 1 80 ? -44.815 -5.819 -24.066 1.00 84.69 80 ARG A O 1
ATOM 667 N N . ASN A 1 81 ? -46.392 -4.385 -23.371 1.00 84.81 81 ASN A N 1
ATOM 668 C CA . ASN A 1 81 ? -45.634 -3.194 -23.764 1.00 84.81 81 ASN A CA 1
ATOM 669 C C . ASN A 1 81 ? -44.388 -2.990 -22.904 1.00 84.81 81 ASN A C 1
ATOM 671 O O . ASN A 1 81 ? -43.409 -2.469 -23.412 1.00 84.81 81 ASN A O 1
ATOM 675 N N . GLU A 1 82 ? -44.429 -3.393 -21.638 1.00 86.94 82 GLU A N 1
ATOM 676 C CA . GLU A 1 82 ? -43.323 -3.266 -20.694 1.00 86.94 82 GLU A CA 1
ATOM 677 C C . GLU A 1 82 ? -43.188 -4.585 -19.939 1.00 86.94 82 GLU A C 1
ATOM 679 O O . GLU A 1 82 ? -44.172 -5.122 -19.416 1.00 86.94 82 GLU A O 1
ATOM 684 N N . THR A 1 83 ? -41.977 -5.131 -19.932 1.00 86.38 83 THR A N 1
ATOM 685 C CA . THR A 1 83 ? -41.633 -6.386 -19.256 1.00 86.38 83 THR A CA 1
ATOM 686 C C . THR A 1 83 ? -40.217 -6.299 -18.713 1.00 86.38 83 THR A C 1
ATOM 688 O O . THR A 1 83 ? -39.357 -5.730 -19.385 1.00 86.38 83 THR A O 1
ATOM 691 N N . SER A 1 84 ? -39.976 -6.887 -17.543 1.00 87.56 84 SER A N 1
ATOM 692 C CA . SER A 1 84 ? -38.644 -7.004 -16.948 1.00 87.56 84 SER A CA 1
ATOM 693 C C . SER A 1 84 ? -38.319 -8.468 -16.687 1.00 87.56 84 SER A C 1
ATOM 695 O O . SER A 1 84 ? -39.205 -9.221 -16.279 1.00 87.56 84 SER A O 1
ATOM 697 N N . TYR A 1 85 ? -37.065 -8.848 -16.910 1.00 88.25 85 TYR A N 1
ATOM 698 C CA . TYR A 1 85 ? -36.560 -10.204 -16.710 1.00 88.25 85 TYR A CA 1
ATOM 699 C C . TYR A 1 85 ? -35.233 -10.171 -15.961 1.00 88.25 85 TYR A C 1
ATOM 701 O O . TYR A 1 85 ? -34.447 -9.245 -16.151 1.00 88.25 85 TYR A O 1
ATOM 709 N N . ASP A 1 86 ? -34.995 -11.197 -15.153 1.00 83.94 86 ASP A N 1
ATOM 710 C CA . ASP A 1 86 ? -33.734 -11.415 -14.449 1.00 83.94 86 ASP A CA 1
ATOM 711 C C . ASP A 1 86 ? -32.786 -12.208 -15.364 1.00 83.94 86 ASP A C 1
ATOM 713 O O . ASP A 1 86 ? -33.086 -13.337 -15.761 1.00 83.94 86 ASP A O 1
ATOM 717 N N . ILE A 1 87 ? -31.694 -11.580 -15.789 1.00 84.06 87 ILE A N 1
ATOM 718 C CA . ILE A 1 87 ? -30.662 -12.146 -16.651 1.00 84.06 87 ILE A CA 1
ATOM 719 C C . ILE A 1 87 ? -29.315 -11.481 -16.360 1.00 84.06 87 ILE A C 1
ATOM 721 O O . ILE A 1 87 ? -29.172 -10.264 -16.447 1.00 84.06 87 ILE A O 1
ATOM 725 N N . ASP A 1 88 ? -28.301 -12.288 -16.063 1.00 83.75 88 ASP A N 1
ATOM 726 C CA . ASP A 1 88 ? -26.940 -11.796 -15.861 1.00 83.75 88 ASP A CA 1
ATOM 727 C C . ASP A 1 88 ? -26.158 -11.844 -17.182 1.00 83.75 88 ASP A C 1
ATOM 729 O O . ASP A 1 88 ? -25.977 -12.911 -17.774 1.00 83.75 88 ASP A O 1
ATOM 733 N N . LEU A 1 89 ? -25.733 -10.680 -17.670 1.00 84.31 89 LEU A N 1
ATOM 734 C CA . LEU A 1 89 ? -25.008 -10.509 -18.931 1.00 84.31 89 LEU A CA 1
ATOM 735 C C . LEU A 1 89 ? -23.621 -9.931 -18.659 1.00 84.31 89 LEU A C 1
ATOM 737 O O . LEU A 1 89 ? -23.493 -8.965 -17.907 1.00 84.31 89 LEU A O 1
ATOM 741 N N . ASP A 1 90 ? -22.597 -10.494 -19.302 1.00 84.00 90 ASP A N 1
ATOM 742 C CA . ASP A 1 90 ? -21.211 -10.041 -19.207 1.00 84.00 90 ASP A CA 1
ATOM 743 C C . ASP A 1 90 ? -20.939 -8.813 -20.095 1.00 84.00 90 ASP A C 1
ATOM 745 O O . ASP A 1 90 ? -21.741 -8.445 -20.959 1.00 84.00 90 ASP A O 1
ATOM 749 N N . HIS A 1 91 ? -19.789 -8.165 -19.901 1.00 84.69 91 HIS A N 1
ATOM 750 C CA . HIS A 1 91 ? -19.395 -6.994 -20.686 1.00 84.69 91 HIS A CA 1
ATOM 751 C C . HIS A 1 91 ? -19.393 -7.298 -22.198 1.00 84.69 91 HIS A C 1
ATOM 753 O O . HIS A 1 91 ? -18.807 -8.291 -22.647 1.00 84.69 91 HIS A O 1
ATOM 759 N N . GLY A 1 92 ? -20.006 -6.425 -23.003 1.00 88.06 92 GLY A N 1
ATOM 760 C CA . GLY A 1 92 ? -19.996 -6.533 -24.464 1.00 88.06 92 GLY A CA 1
ATOM 761 C C . GLY A 1 92 ? -21.154 -5.832 -25.174 1.00 88.06 92 GLY A C 1
ATOM 762 O O . GLY A 1 92 ? -21.968 -5.140 -24.565 1.00 88.06 92 GLY A O 1
ATOM 763 N N . GLN A 1 93 ? -21.235 -6.023 -26.494 1.00 90.44 93 GLN A N 1
ATOM 764 C CA . GLN A 1 93 ? -22.300 -5.462 -27.331 1.00 90.44 93 GLN A CA 1
ATOM 765 C C . GLN A 1 93 ? -23.344 -6.512 -27.699 1.00 90.44 93 GLN A C 1
ATOM 767 O O . GLN A 1 93 ? -23.014 -7.596 -28.189 1.00 90.44 93 GLN A O 1
ATOM 772 N N . TYR A 1 94 ? -24.613 -6.148 -27.539 1.00 92.38 94 TYR A N 1
ATOM 773 C CA . TYR A 1 94 ? -25.742 -7.061 -27.643 1.00 92.38 94 TYR A CA 1
ATOM 774 C C . TYR A 1 94 ? -26.844 -6.545 -28.564 1.00 92.38 94 TYR A C 1
ATOM 776 O O . TYR A 1 94 ? -26.992 -5.344 -28.810 1.00 92.38 94 TYR A O 1
ATOM 784 N N . ILE A 1 95 ? -27.649 -7.486 -29.054 1.00 92.94 95 ILE A N 1
ATOM 785 C CA . ILE A 1 95 ? -28.950 -7.229 -29.674 1.00 92.94 95 ILE A CA 1
ATOM 786 C C . ILE A 1 95 ? -30.012 -8.123 -29.034 1.00 92.94 95 ILE A C 1
ATOM 788 O O . ILE A 1 95 ? -29.761 -9.297 -28.758 1.00 92.94 95 ILE A O 1
ATOM 792 N N . LEU A 1 96 ? -31.205 -7.569 -28.833 1.00 92.50 96 LEU A N 1
ATOM 793 C CA . LEU A 1 96 ? -32.396 -8.314 -28.445 1.00 92.50 96 LEU A CA 1
ATOM 794 C C . LEU A 1 96 ? -33.148 -8.718 -29.714 1.00 92.50 96 LEU A C 1
ATOM 796 O O . LEU A 1 96 ? -33.459 -7.869 -30.555 1.00 92.50 96 LEU A O 1
ATOM 800 N N . GLU A 1 97 ? -33.471 -9.999 -29.835 1.00 92.50 97 GLU A N 1
ATOM 801 C CA . GLU A 1 97 ? -34.297 -10.550 -30.903 1.00 92.50 97 GLU A CA 1
ATOM 802 C C . GLU A 1 97 ? -35.581 -11.130 -30.305 1.00 92.50 97 GLU A C 1
ATOM 804 O O . GLU A 1 97 ? -35.546 -11.885 -29.334 1.00 92.50 97 GLU A O 1
ATOM 809 N N . ILE A 1 98 ? -36.721 -10.787 -30.904 1.00 89.25 98 ILE A N 1
ATOM 810 C CA . ILE A 1 98 ? -37.993 -11.461 -30.633 1.00 89.25 98 ILE A CA 1
ATOM 811 C C . ILE A 1 98 ? -38.246 -12.395 -31.803 1.00 89.25 98 ILE A C 1
ATOM 813 O O . ILE A 1 98 ? -38.308 -11.939 -32.951 1.00 89.25 98 ILE A O 1
ATOM 817 N N . THR A 1 99 ? -38.398 -13.685 -31.523 1.00 86.81 99 THR A N 1
ATOM 818 C CA . THR A 1 99 ? -38.699 -14.698 -32.532 1.00 86.81 99 THR A CA 1
ATOM 819 C C . THR A 1 99 ? -40.083 -15.294 -32.339 1.00 86.81 99 THR A C 1
ATOM 821 O O . THR A 1 99 ? -40.652 -15.322 -31.244 1.00 86.81 99 THR A O 1
ATOM 824 N N . HIS A 1 100 ? -40.653 -15.759 -33.443 1.00 81.62 100 HIS A N 1
ATOM 825 C CA . HIS A 1 100 ? -41.915 -16.474 -33.466 1.00 81.62 100 HIS A CA 1
ATOM 826 C C . HIS A 1 100 ? -41.824 -17.602 -34.493 1.00 81.62 100 HIS A C 1
ATOM 828 O O . HIS A 1 100 ? -41.639 -17.320 -35.672 1.00 81.62 100 HIS A O 1
ATOM 834 N N . HIS A 1 101 ? -41.957 -18.862 -34.057 1.00 77.31 101 HIS A N 1
ATOM 835 C CA . HIS A 1 101 ? -41.673 -20.043 -34.895 1.00 77.31 101 HIS A CA 1
ATOM 836 C C . HIS A 1 101 ? -40.304 -19.944 -35.595 1.00 77.31 101 HIS A C 1
ATOM 838 O O . HIS A 1 101 ? -40.213 -20.094 -36.809 1.00 77.31 101 HIS A O 1
ATOM 844 N N . ASP A 1 102 ? -39.261 -19.618 -34.827 1.00 72.81 102 ASP A N 1
ATOM 845 C CA . ASP A 1 102 ? -37.867 -19.484 -35.282 1.00 72.81 102 ASP A CA 1
ATOM 846 C C . ASP A 1 102 ? -37.578 -18.358 -36.299 1.00 72.81 102 ASP A C 1
ATOM 848 O O . ASP A 1 102 ? -36.426 -18.147 -36.678 1.00 72.81 102 ASP A O 1
ATOM 852 N N . GLU A 1 103 ? -38.577 -17.553 -36.681 1.00 79.44 103 GLU A N 1
ATOM 853 C CA . GLU A 1 103 ? -38.380 -16.340 -37.482 1.00 79.44 103 GLU A CA 1
ATOM 854 C C . GLU A 1 103 ? -38.211 -15.106 -36.587 1.00 79.44 103 GLU A C 1
ATOM 856 O O . GLU A 1 103 ? -39.019 -14.862 -35.688 1.00 79.44 103 GLU A O 1
ATOM 861 N N . VAL A 1 104 ? -37.179 -14.290 -36.840 1.00 83.56 104 VAL A N 1
ATOM 862 C CA . VAL A 1 104 ? -36.965 -13.028 -36.111 1.00 83.56 104 VAL A CA 1
ATOM 863 C C . VAL A 1 104 ? -37.948 -11.969 -36.605 1.00 83.56 104 VAL A C 1
ATOM 865 O O . VAL A 1 104 ? -37.840 -11.489 -37.732 1.00 83.56 104 VAL A O 1
ATOM 868 N N . ILE A 1 105 ? -38.879 -11.571 -35.740 1.00 84.94 105 ILE A N 1
ATOM 869 C CA . ILE A 1 105 ? -39.941 -10.607 -36.061 1.00 84.94 105 ILE A CA 1
ATOM 870 C C . ILE A 1 105 ? -39.622 -9.179 -35.602 1.00 84.94 105 ILE A C 1
ATOM 872 O O . ILE A 1 105 ? -40.205 -8.226 -36.118 1.00 84.94 105 ILE A O 1
ATOM 876 N N . ALA A 1 106 ? -38.697 -9.011 -34.653 1.00 86.44 106 ALA A N 1
ATOM 877 C CA . ALA A 1 106 ? -38.191 -7.708 -34.228 1.00 86.44 106 ALA A CA 1
ATOM 878 C C . ALA A 1 106 ? -36.745 -7.818 -33.727 1.00 86.44 106 ALA A C 1
ATOM 880 O O . ALA A 1 106 ? -36.380 -8.805 -33.088 1.00 86.44 106 ALA A O 1
ATOM 881 N N . LYS A 1 107 ? -35.943 -6.781 -33.996 1.00 89.44 107 LYS A N 1
ATOM 882 C CA . LYS A 1 107 ? -34.586 -6.611 -33.459 1.00 89.44 107 LYS A CA 1
ATOM 883 C C . LYS A 1 107 ? -34.454 -5.240 -32.812 1.00 89.44 107 LYS A C 1
ATOM 885 O O . LYS A 1 107 ? -34.982 -4.264 -33.348 1.00 89.44 107 LYS A O 1
ATOM 890 N N . SER A 1 108 ? -33.772 -5.166 -31.676 1.00 91.31 108 SER A N 1
ATOM 891 C CA . SER A 1 108 ? -33.407 -3.886 -31.072 1.00 91.31 108 SER A CA 1
ATOM 892 C C . SER A 1 108 ? -32.266 -3.223 -31.844 1.00 91.31 108 SER A C 1
ATOM 894 O O . SER A 1 108 ? -31.552 -3.864 -32.621 1.00 91.31 108 SER A O 1
ATOM 896 N N . ASN A 1 109 ? -32.039 -1.940 -31.562 1.00 87.00 109 ASN A N 1
ATOM 897 C CA . ASN A 1 109 ? -30.729 -1.349 -31.810 1.00 87.00 109 ASN A CA 1
ATOM 898 C C . ASN A 1 109 ? -29.667 -2.067 -30.963 1.00 87.00 109 ASN A C 1
ATOM 900 O O . ASN A 1 109 ? -29.991 -2.700 -29.951 1.00 87.00 109 ASN A O 1
ATOM 904 N N . LYS A 1 110 ? -28.404 -1.962 -31.383 1.00 90.44 110 LYS A N 1
ATOM 905 C CA . LYS A 1 110 ? -27.278 -2.437 -30.576 1.00 90.44 110 LYS A CA 1
ATOM 906 C C . LYS A 1 110 ? -27.270 -1.679 -29.253 1.00 90.44 110 LYS A C 1
ATOM 908 O O . LYS A 1 110 ? -27.388 -0.454 -29.265 1.00 90.44 110 LYS A O 1
ATOM 913 N N . PHE A 1 111 ? -27.127 -2.401 -28.154 1.00 86.25 111 PHE A N 1
ATOM 914 C CA . PHE A 1 111 ? -26.901 -1.817 -26.841 1.00 86.25 111 PHE A CA 1
ATOM 915 C C . PHE A 1 111 ? -25.617 -2.397 -26.262 1.00 86.25 111 PHE A C 1
ATOM 917 O O . PHE A 1 111 ? -25.279 -3.560 -26.491 1.00 86.25 111 PHE A O 1
ATOM 924 N N . GLU A 1 112 ? -24.871 -1.548 -25.576 1.00 84.81 112 GLU A N 1
ATOM 925 C CA . GLU A 1 112 ? -23.597 -1.902 -24.976 1.00 84.81 112 GLU A CA 1
ATOM 926 C C . GLU A 1 112 ? -23.806 -2.094 -23.482 1.00 84.81 112 GLU A C 1
ATOM 928 O O . GLU A 1 112 ? -24.365 -1.230 -22.807 1.00 84.81 112 GLU A O 1
ATOM 933 N N . ILE A 1 113 ? -23.392 -3.254 -22.985 1.00 80.31 113 ILE A N 1
ATOM 934 C CA . ILE A 1 113 ? -23.291 -3.509 -21.558 1.00 80.31 113 ILE A CA 1
ATOM 935 C C . ILE A 1 113 ? -21.841 -3.260 -21.203 1.00 80.31 113 ILE A C 1
ATOM 937 O O . ILE A 1 113 ? -20.969 -4.101 -21.429 1.00 80.31 113 ILE A O 1
ATOM 941 N N . ILE A 1 114 ? -21.606 -2.081 -20.648 1.00 71.00 114 ILE A N 1
ATOM 942 C CA . ILE A 1 114 ? -20.375 -1.797 -19.940 1.00 71.00 114 ILE A CA 1
ATOM 943 C C . ILE A 1 114 ? -20.658 -2.185 -18.497 1.00 71.00 114 ILE A C 1
ATOM 945 O O . ILE A 1 114 ? -21.374 -1.479 -17.790 1.00 71.00 114 ILE A O 1
ATOM 949 N N . ILE A 1 115 ? -20.134 -3.334 -18.067 1.00 61.94 115 ILE A N 1
ATOM 950 C CA . ILE A 1 115 ? -19.966 -3.578 -16.635 1.00 61.94 115 ILE A CA 1
ATOM 951 C C . ILE A 1 115 ? -18.804 -2.689 -16.207 1.00 61.94 115 ILE A C 1
ATOM 953 O O . ILE A 1 115 ? -17.654 -3.112 -16.149 1.00 61.94 115 ILE A O 1
ATOM 957 N N . THR A 1 116 ? -19.091 -1.414 -15.996 1.00 47.06 116 THR A N 1
ATOM 958 C CA . THR A 1 116 ? -18.350 -0.660 -15.005 1.00 47.06 116 THR A CA 1
ATOM 959 C C . THR A 1 116 ? -18.775 -1.245 -13.662 1.00 47.06 116 THR A C 1
ATOM 961 O O . THR A 1 116 ? -19.969 -1.447 -13.437 1.00 47.06 116 THR A O 1
ATOM 964 N N . ASP A 1 117 ? -17.843 -1.489 -12.742 1.00 39.94 117 ASP A N 1
ATOM 965 C CA . ASP A 1 117 ? -18.146 -1.758 -11.322 1.00 39.94 117 ASP A CA 1
ATOM 966 C C . ASP A 1 117 ? -18.800 -0.531 -10.631 1.00 39.94 117 ASP A C 1
ATOM 968 O O . ASP A 1 117 ? -18.621 -0.253 -9.447 1.00 39.94 117 ASP A O 1
ATOM 972 N N . SER A 1 118 ? -19.569 0.257 -11.382 1.00 33.91 118 SER A N 1
ATOM 973 C CA . SER A 1 118 ? -20.186 1.492 -10.962 1.00 33.91 118 SER A CA 1
ATOM 974 C C . SER A 1 118 ? -21.669 1.277 -10.666 1.00 33.91 118 SER A C 1
ATOM 976 O O . SER A 1 118 ? -22.514 1.258 -11.560 1.00 33.91 118 SER A O 1
ATOM 978 N N . GLN A 1 119 ? -21.946 1.264 -9.366 1.00 38.84 119 GLN A N 1
ATOM 979 C CA . GLN A 1 119 ? -22.901 2.198 -8.773 1.00 38.84 119 GLN A CA 1
ATOM 980 C C . GLN A 1 119 ? -24.376 1.994 -9.154 1.00 38.84 119 GLN A C 1
ATOM 982 O O . GLN A 1 119 ? -24.982 2.812 -9.843 1.00 38.84 119 GLN A O 1
ATOM 987 N N . GLU A 1 120 ? -25.035 1.052 -8.478 1.00 29.47 120 GLU A N 1
ATOM 988 C CA . GLU A 1 120 ? -26.178 1.534 -7.705 1.00 29.47 120 GLU A CA 1
ATOM 989 C C . GLU A 1 120 ? -25.607 2.393 -6.581 1.00 29.47 120 GLU A C 1
ATOM 991 O O . GLU A 1 120 ? -25.020 1.899 -5.617 1.00 29.47 120 GLU A O 1
ATOM 996 N N . HIS A 1 121 ? -25.719 3.708 -6.753 1.00 30.97 121 HIS A N 1
ATOM 997 C CA . HIS A 1 121 ? -25.631 4.647 -5.653 1.00 30.97 121 HIS A CA 1
ATOM 998 C C . HIS A 1 121 ? -26.691 4.254 -4.608 1.00 30.97 121 HIS A C 1
ATOM 1000 O O . HIS A 1 121 ? -27.785 4.812 -4.561 1.00 30.97 121 HIS A O 1
ATOM 1006 N N . LEU A 1 122 ? -26.328 3.366 -3.679 1.00 27.44 122 LEU A N 1
ATOM 1007 C CA . LEU A 1 122 ? -26.470 3.763 -2.289 1.00 27.44 122 LEU A CA 1
ATOM 1008 C C . LEU A 1 122 ? -25.789 5.123 -2.227 1.00 27.44 122 LEU A C 1
ATOM 1010 O O . LEU A 1 122 ? -24.597 5.241 -2.513 1.00 27.44 122 LEU A O 1
ATOM 1014 N N . SER A 1 123 ? -26.579 6.160 -1.995 1.00 27.75 123 SER A N 1
ATOM 1015 C CA . SER A 1 123 ? -26.086 7.478 -1.651 1.00 27.75 123 SER A CA 1
ATOM 1016 C C . SER A 1 123 ? -25.228 7.336 -0.394 1.00 27.75 123 SER A C 1
ATOM 1018 O O . SER A 1 123 ? -25.691 7.573 0.713 1.00 27.75 123 SER A O 1
ATOM 1020 N N . ILE A 1 124 ? -23.971 6.941 -0.571 1.00 34.81 124 ILE A N 1
ATOM 1021 C CA . ILE A 1 124 ? -22.879 7.248 0.336 1.00 34.81 124 ILE A CA 1
ATOM 1022 C C . ILE A 1 124 ? -22.365 8.617 -0.122 1.00 34.81 124 ILE A C 1
ATOM 1024 O O . ILE A 1 124 ? -21.219 8.796 -0.505 1.00 34.81 124 ILE A O 1
ATOM 1028 N N . SER A 1 125 ? -23.271 9.593 -0.139 1.00 31.83 125 SER A N 1
ATOM 1029 C CA . SER A 1 125 ? -22.938 10.887 0.433 1.00 31.83 125 SER A CA 1
ATOM 1030 C C . SER A 1 125 ? -23.170 10.669 1.933 1.00 31.83 125 SER A C 1
ATOM 1032 O O . SER A 1 125 ? -24.175 11.045 2.523 1.00 31.83 125 SER A O 1
ATOM 1034 N N . GLU A 1 126 ? -22.238 9.952 2.563 1.00 38.59 126 GLU A N 1
ATOM 1035 C CA . GLU A 1 126 ? -21.766 10.471 3.835 1.00 38.59 126 GLU A CA 1
ATOM 1036 C C . GLU A 1 126 ? -20.847 11.610 3.407 1.00 38.59 126 GLU A C 1
ATOM 1038 O O . GLU A 1 126 ? -19.636 11.435 3.291 1.00 38.59 126 GLU A O 1
ATOM 1043 N N . ASP A 1 127 ? -21.448 12.754 3.048 1.00 35.16 127 ASP A N 1
ATOM 1044 C CA . ASP A 1 127 ? -20.709 14.006 3.038 1.00 35.16 127 ASP A CA 1
ATOM 1045 C C . ASP A 1 127 ? -19.995 14.024 4.383 1.00 35.16 127 ASP A C 1
ATOM 1047 O O . ASP A 1 127 ? -20.639 13.962 5.437 1.00 35.16 127 ASP A O 1
ATOM 1051 N N . ILE A 1 128 ? -18.664 14.000 4.353 1.00 42.72 128 ILE A N 1
ATOM 1052 C CA . ILE A 1 128 ? -17.881 14.131 5.567 1.00 42.72 128 ILE A CA 1
ATOM 1053 C C . ILE A 1 128 ? -18.150 15.540 6.074 1.00 42.72 128 ILE A C 1
ATOM 1055 O O . ILE A 1 128 ? -17.466 16.502 5.728 1.00 42.72 128 ILE A O 1
ATOM 1059 N N . PHE A 1 129 ? -19.151 15.670 6.932 1.00 42.44 129 PHE A N 1
ATOM 1060 C CA . PHE A 1 129 ? -19.236 16.785 7.843 1.00 42.44 129 PHE A CA 1
ATOM 1061 C C . PHE A 1 129 ? -18.185 16.524 8.921 1.00 42.44 129 PHE A C 1
ATOM 1063 O O . PHE A 1 129 ? -18.493 16.072 10.017 1.00 42.44 129 PHE A O 1
ATOM 1070 N N . ILE A 1 130 ? -16.918 16.820 8.613 1.00 47.28 130 ILE A N 1
ATOM 1071 C CA . ILE A 1 130 ? -15.987 17.240 9.661 1.00 47.28 130 ILE A CA 1
ATOM 1072 C C . ILE A 1 130 ? -16.533 18.597 10.097 1.00 47.28 130 ILE A C 1
ATOM 1074 O O . ILE A 1 130 ? -16.229 19.643 9.516 1.00 47.28 130 ILE A O 1
ATOM 1078 N N . SER A 1 131 ? -17.460 18.569 11.055 1.00 42.09 131 SER A N 1
ATOM 1079 C CA . SER A 1 131 ? -17.882 19.779 11.732 1.00 42.09 131 SER A CA 1
ATOM 1080 C C . SER A 1 131 ? -16.633 20.419 12.324 1.00 42.09 131 SER A C 1
ATOM 1082 O O . SER A 1 131 ? -15.775 19.747 12.894 1.00 42.09 131 SER A O 1
ATOM 1084 N N . LYS A 1 132 ? -16.511 21.738 12.163 1.00 50.78 132 LYS A N 1
ATOM 1085 C CA . LYS A 1 132 ? -15.524 22.559 12.873 1.00 50.78 132 LYS A CA 1
ATOM 1086 C C . LYS A 1 132 ? -15.900 22.603 14.359 1.00 50.78 132 LYS A C 1
ATOM 1088 O O . LYS A 1 132 ? -16.349 23.637 14.845 1.00 50.78 132 LYS A O 1
ATOM 1093 N N . THR A 1 133 ? -15.845 21.469 15.042 1.00 44.78 133 THR A N 1
ATOM 1094 C CA . THR A 1 133 ? -16.137 21.346 16.468 1.00 44.78 133 THR A CA 1
ATOM 1095 C C . THR A 1 133 ? -14.852 21.006 17.202 1.00 44.78 133 THR A C 1
ATOM 1097 O O . THR A 1 133 ? -14.036 20.228 16.715 1.00 44.78 133 THR A O 1
ATOM 1100 N N . ASP A 1 134 ? -14.675 21.592 18.386 1.00 48.81 134 ASP A N 1
ATOM 1101 C CA . ASP A 1 134 ? -13.518 21.321 19.250 1.00 48.81 134 ASP A CA 1
ATOM 1102 C C . ASP A 1 134 ? -13.502 19.863 19.761 1.00 48.81 134 ASP A C 1
ATOM 1104 O O . ASP A 1 134 ? -12.466 19.359 20.189 1.00 48.81 134 ASP A O 1
ATOM 1108 N N . GLU A 1 135 ? -14.639 19.161 19.671 1.00 67.00 135 GLU A N 1
ATOM 1109 C CA . GLU A 1 135 ? -14.797 17.753 20.031 1.00 67.00 135 GLU A CA 1
ATOM 1110 C C . GLU A 1 135 ? -15.512 16.979 18.910 1.00 67.00 135 GLU A C 1
ATOM 1112 O O . GLU A 1 135 ? -16.553 17.408 18.405 1.00 67.00 135 GLU A O 1
ATOM 1117 N N . PHE A 1 136 ? -14.952 15.826 18.530 1.00 74.75 136 PHE A N 1
ATOM 1118 C CA . PHE A 1 136 ? -15.555 14.885 17.583 1.00 74.75 136 PHE A CA 1
ATOM 1119 C C . PHE A 1 136 ? -16.346 13.811 18.333 1.00 74.75 136 PHE A C 1
ATOM 1121 O O . PHE A 1 136 ? -15.829 13.163 19.249 1.00 74.75 136 PHE A O 1
ATOM 1128 N N . SER A 1 137 ? -17.579 13.552 17.908 1.00 84.75 137 SER A N 1
ATOM 1129 C CA . SER A 1 137 ? -18.361 12.419 18.396 1.00 84.75 137 SER A CA 1
ATOM 1130 C C . SER A 1 137 ? -17.764 11.079 17.929 1.00 84.7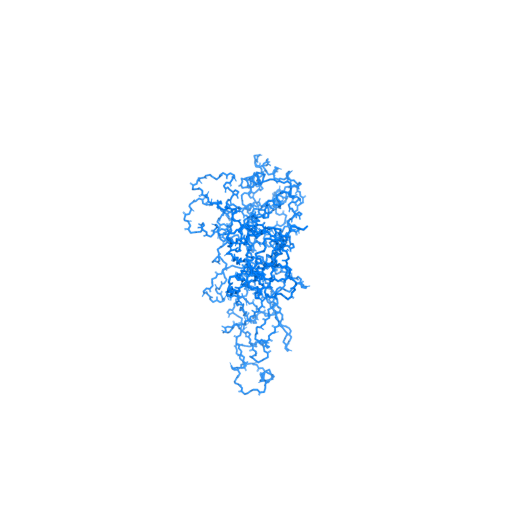5 137 SER A C 1
ATOM 1132 O O . SER A 1 137 ? -17.089 11.011 16.898 1.00 84.75 137 SER A O 1
ATOM 1134 N N . PRO A 1 138 ? -18.043 9.959 18.628 1.00 87.56 138 PRO A N 1
ATOM 1135 C CA . PRO A 1 138 ? -17.591 8.630 18.207 1.00 87.56 138 PRO A CA 1
ATOM 1136 C C . PRO A 1 138 ? -17.946 8.274 16.756 1.00 87.56 138 PRO A C 1
ATOM 1138 O O . PRO A 1 138 ? -17.152 7.634 16.068 1.00 87.56 138 PRO A O 1
ATOM 1141 N N . HIS A 1 139 ? -19.128 8.692 16.295 1.00 86.75 139 HIS A N 1
ATOM 1142 C CA . HIS A 1 139 ? -19.583 8.449 14.929 1.00 86.75 139 HIS A CA 1
ATOM 1143 C C . HIS A 1 139 ? -18.824 9.301 13.910 1.00 86.75 139 HIS A C 1
ATOM 1145 O O . HIS A 1 139 ? -18.435 8.768 12.877 1.00 86.75 139 HIS A O 1
ATOM 1151 N N . GLU A 1 140 ? -18.544 10.571 14.209 1.00 84.38 140 GLU A N 1
ATOM 1152 C CA . GLU A 1 140 ? -17.753 11.439 13.323 1.00 84.38 140 GLU A CA 1
ATOM 1153 C C . GLU A 1 140 ? -16.306 10.957 13.207 1.00 84.38 140 GLU A C 1
ATOM 1155 O O . GLU A 1 140 ? -15.761 10.929 12.105 1.00 84.38 140 GLU A O 1
ATOM 1160 N N . ILE A 1 141 ? -15.697 10.512 14.314 1.00 88.19 141 ILE A N 1
ATOM 1161 C CA . ILE A 1 141 ? -14.366 9.887 14.297 1.00 88.19 141 ILE A CA 1
ATOM 1162 C C . ILE A 1 141 ? -14.384 8.661 13.383 1.00 88.19 141 ILE A C 1
ATOM 1164 O O . ILE A 1 141 ? -13.538 8.530 12.503 1.00 88.19 141 ILE A O 1
ATOM 1168 N N . TYR A 1 142 ? -15.346 7.760 13.589 1.00 92.31 142 TYR A N 1
ATOM 1169 C CA . TYR A 1 142 ? -15.478 6.554 12.782 1.00 92.31 142 TYR A CA 1
ATOM 1170 C C . TYR A 1 142 ? -15.651 6.880 11.293 1.00 92.31 142 TYR A C 1
ATOM 1172 O O . TYR A 1 142 ? -14.844 6.417 10.491 1.00 92.31 142 TYR A O 1
ATOM 1180 N N . ALA A 1 143 ? -16.626 7.727 10.947 1.00 86.62 143 ALA A N 1
ATOM 1181 C CA . ALA A 1 143 ? -16.909 8.133 9.573 1.00 86.62 143 ALA A CA 1
ATOM 1182 C C . ALA A 1 143 ? -15.680 8.769 8.907 1.00 86.62 143 ALA A C 1
ATOM 1184 O O . ALA A 1 143 ? -15.306 8.388 7.800 1.00 86.62 143 ALA A O 1
ATOM 1185 N N . SER A 1 144 ? -14.984 9.661 9.621 1.00 87.75 144 SER A N 1
ATOM 1186 C CA . SER A 1 144 ? -13.788 10.339 9.109 1.00 87.75 144 SER A CA 1
ATOM 1187 C C . SER A 1 144 ? -12.628 9.378 8.848 1.00 87.75 144 SER A C 1
ATOM 1189 O O . SER A 1 144 ? -11.872 9.584 7.903 1.00 87.75 144 SER A O 1
ATOM 1191 N N . LEU A 1 145 ? -12.459 8.329 9.661 1.00 92.75 145 LEU A N 1
ATOM 1192 C CA . LEU A 1 145 ? -11.388 7.335 9.492 1.00 92.75 145 LEU A CA 1
ATOM 1193 C C . LEU A 1 145 ? -11.724 6.242 8.471 1.00 92.75 145 LEU A C 1
ATOM 1195 O O . LEU A 1 145 ? -10.814 5.631 7.907 1.00 92.75 145 LEU A O 1
ATOM 1199 N N . SER A 1 146 ? -13.010 5.998 8.219 1.00 93.31 146 SER A N 1
ATOM 1200 C CA . SER A 1 146 ? -13.489 5.035 7.224 1.00 93.31 146 SER A CA 1
ATOM 1201 C C . SER A 1 146 ? -13.884 5.659 5.886 1.00 93.31 146 SER A C 1
ATOM 1203 O O . SER A 1 146 ? -14.508 4.995 5.062 1.00 93.31 146 SER A O 1
ATOM 1205 N N . ALA A 1 147 ? -13.564 6.932 5.674 1.00 89.81 147 ALA A N 1
ATOM 1206 C CA . ALA A 1 147 ? -13.928 7.643 4.463 1.00 89.81 147 ALA A CA 1
ATOM 1207 C C . ALA A 1 147 ? -13.144 7.186 3.226 1.00 89.81 147 ALA A C 1
ATOM 1209 O O . ALA A 1 147 ? -12.054 6.610 3.321 1.00 89.81 147 ALA A O 1
ATOM 1210 N N . THR A 1 148 ? -13.695 7.484 2.051 1.00 89.00 148 THR A N 1
ATOM 1211 C CA . THR A 1 148 ? -13.067 7.155 0.772 1.00 89.00 148 THR A CA 1
ATOM 1212 C C . THR A 1 148 ? -11.809 8.002 0.527 1.00 89.00 148 THR A C 1
ATOM 1214 O O . THR A 1 148 ? -11.717 9.138 1.002 1.00 89.00 148 THR A O 1
ATOM 1217 N N . PRO A 1 149 ? -10.852 7.500 -0.275 1.00 87.44 149 PRO A N 1
ATOM 1218 C CA . PRO A 1 149 ? -9.691 8.269 -0.738 1.00 87.44 149 PRO A CA 1
ATOM 1219 C C . PRO A 1 149 ? -10.049 9.636 -1.343 1.00 87.44 149 PRO A C 1
ATOM 1221 O O . PRO A 1 149 ? -9.390 10.640 -1.072 1.00 87.44 149 PRO A O 1
ATOM 1224 N N . THR A 1 150 ? -11.135 9.691 -2.124 1.00 85.50 150 THR A N 1
ATOM 1225 C CA . THR A 1 150 ? -11.627 10.922 -2.766 1.00 85.50 150 THR A CA 1
ATOM 1226 C C . THR A 1 150 ? -11.971 12.006 -1.752 1.00 85.50 150 THR A C 1
ATOM 1228 O O . THR A 1 150 ? -11.641 13.171 -1.956 1.00 85.50 150 THR A O 1
ATOM 1231 N N . ALA A 1 151 ? -12.553 11.636 -0.615 1.00 84.75 151 ALA A N 1
ATOM 1232 C CA . ALA A 1 151 ? -12.943 12.607 0.389 1.00 84.75 151 ALA A CA 1
ATOM 1233 C C . ALA A 1 151 ? -11.729 13.258 1.084 1.00 84.75 151 ALA A C 1
ATOM 1235 O O . ALA A 1 151 ? -11.759 14.446 1.403 1.00 84.75 151 ALA A O 1
ATOM 1236 N N . TYR A 1 152 ? -10.607 12.546 1.247 1.00 85.62 152 TYR A N 1
ATOM 1237 C CA . TYR A 1 152 ? -9.367 13.163 1.747 1.00 85.62 152 TYR A CA 1
ATOM 1238 C C . TYR A 1 152 ? -8.751 14.145 0.745 1.00 85.62 152 TYR A C 1
ATOM 1240 O O . TYR A 1 152 ? -8.177 15.160 1.152 1.00 85.62 152 TYR A O 1
ATOM 1248 N N . GLN A 1 153 ? -8.904 13.891 -0.558 1.00 80.69 153 GLN A N 1
ATOM 1249 C CA . GLN A 1 153 ? -8.484 14.835 -1.598 1.00 80.69 153 GLN A CA 1
ATOM 1250 C C . GLN A 1 153 ? -9.310 16.127 -1.552 1.00 80.69 153 GLN A C 1
ATOM 1252 O O . GLN A 1 153 ? -8.759 17.216 -1.713 1.00 80.69 153 GLN A O 1
ATOM 1257 N N . GLU A 1 154 ? -10.611 16.032 -1.279 1.00 80.62 154 GLU A N 1
ATOM 1258 C CA . GLU A 1 154 ? -11.479 17.200 -1.093 1.00 80.62 154 GLU A CA 1
ATOM 1259 C C . GLU A 1 154 ? -11.113 17.989 0.173 1.00 80.62 154 GLU A C 1
ATOM 1261 O O . GLU A 1 154 ? -10.991 19.220 0.135 1.00 80.62 154 GLU A O 1
ATOM 1266 N N . LEU A 1 155 ? -10.841 17.291 1.282 1.00 77.38 155 LEU A N 1
ATOM 1267 C CA . LEU A 1 155 ? -10.435 17.912 2.546 1.00 77.38 155 LEU A CA 1
ATOM 1268 C C . LEU A 1 155 ? -9.130 18.703 2.431 1.00 77.38 155 LEU A C 1
ATOM 1270 O O . LEU A 1 155 ? -9.010 19.757 3.054 1.00 77.38 155 LEU A O 1
ATOM 1274 N N . ARG A 1 156 ? -8.185 18.265 1.590 1.00 77.31 156 ARG A N 1
ATOM 1275 C CA . ARG A 1 156 ? -6.935 18.997 1.311 1.00 77.31 156 ARG A CA 1
ATOM 1276 C C . ARG A 1 156 ? -7.180 20.443 0.874 1.00 77.31 156 ARG A C 1
ATOM 1278 O O . ARG A 1 156 ? -6.426 21.339 1.250 1.00 77.31 156 ARG A O 1
ATOM 1285 N N . ASN A 1 157 ? -8.215 20.672 0.069 1.00 71.62 157 ASN A N 1
ATOM 1286 C CA . ASN A 1 157 ? -8.517 21.992 -0.488 1.00 71.62 157 ASN A CA 1
ATOM 1287 C C . ASN A 1 157 ? -9.222 22.910 0.520 1.00 71.62 157 ASN A C 1
ATOM 1289 O O . ASN A 1 157 ? -9.396 24.104 0.268 1.00 71.62 157 ASN A O 1
ATOM 1293 N N . THR A 1 158 ? -9.593 22.374 1.683 1.00 70.44 158 THR A N 1
ATOM 1294 C CA . THR A 1 158 ? -10.281 23.106 2.738 1.00 70.44 158 THR A CA 1
ATOM 1295 C C . THR A 1 158 ? -9.273 23.516 3.812 1.00 70.44 158 THR A C 1
ATOM 1297 O O . THR A 1 158 ? -8.604 22.681 4.416 1.00 70.44 158 THR A O 1
ATOM 1300 N N . LYS A 1 159 ? -9.155 24.818 4.102 1.00 62.28 159 LYS A N 1
ATOM 1301 C CA . LYS A 1 159 ? -8.388 25.287 5.270 1.00 62.28 159 LYS A CA 1
ATOM 1302 C C . LYS A 1 159 ? -9.164 24.946 6.545 1.00 62.28 159 LYS A C 1
ATOM 1304 O O . LYS A 1 159 ? -10.065 25.689 6.934 1.00 62.28 159 LYS A O 1
ATOM 1309 N N . ILE A 1 160 ? -8.834 23.811 7.158 1.00 66.00 160 ILE A N 1
ATOM 1310 C CA . ILE A 1 160 ? -9.453 23.328 8.398 1.00 66.00 160 ILE A CA 1
ATOM 1311 C C . ILE A 1 160 ? -8.454 23.491 9.549 1.00 66.00 160 ILE A C 1
ATOM 1313 O O . ILE A 1 160 ? -7.415 22.833 9.586 1.00 66.00 160 ILE A O 1
ATOM 1317 N N . GLU A 1 161 ? -8.771 24.375 10.492 1.00 64.06 161 GLU A N 1
ATOM 1318 C CA . GLU A 1 161 ? -8.080 24.452 11.784 1.00 64.06 161 GLU A CA 1
ATOM 1319 C C . GLU A 1 161 ? -8.573 23.319 12.702 1.00 64.06 161 GLU A C 1
ATOM 1321 O O . GLU A 1 161 ? -9.724 22.903 12.602 1.00 64.06 161 GLU A O 1
ATOM 1326 N N . GLY A 1 162 ? -7.706 22.787 13.572 1.00 67.00 162 GLY A N 1
ATOM 1327 C CA . GLY A 1 162 ? -8.089 21.746 14.543 1.00 67.00 162 GLY A CA 1
ATOM 1328 C C . GLY A 1 162 ? -8.233 20.318 13.991 1.00 67.00 162 GLY A C 1
ATOM 1329 O O . GLY A 1 162 ? -8.714 19.438 14.697 1.00 67.00 162 GLY A O 1
ATOM 1330 N N . LEU A 1 163 ? -7.800 20.052 12.752 1.00 77.38 163 LEU A N 1
ATOM 1331 C CA . LEU A 1 163 ? -7.868 18.709 12.164 1.00 77.38 163 LEU A CA 1
ATOM 1332 C C . LEU A 1 163 ? -7.055 17.687 12.981 1.00 77.38 163 LEU A C 1
ATOM 1334 O O . LEU A 1 163 ? -5.864 17.920 13.231 1.00 77.38 163 LEU A O 1
ATOM 1338 N N . LEU A 1 164 ? -7.679 16.547 13.317 1.00 83.00 164 LEU A N 1
ATOM 1339 C CA . LEU A 1 164 ? -7.029 15.439 14.024 1.00 83.00 164 LEU A CA 1
ATOM 1340 C C . LEU A 1 164 ? -5.727 15.021 13.305 1.00 83.00 164 LEU A C 1
ATOM 1342 O O . LEU A 1 164 ? -5.749 14.878 12.077 1.00 83.00 164 LEU A O 1
ATOM 1346 N N . PRO A 1 165 ? -4.619 14.768 14.030 1.00 86.56 165 PRO A N 1
ATOM 1347 C CA . PRO A 1 165 ? -3.341 14.349 13.437 1.00 86.56 165 PRO A CA 1
ATOM 1348 C C . PRO A 1 165 ? -3.475 13.177 12.453 1.00 86.56 165 PRO A C 1
ATOM 1350 O O . PRO A 1 165 ? -3.022 13.250 11.314 1.00 86.56 165 PRO A O 1
ATOM 1353 N N . ILE A 1 166 ? -4.270 12.175 12.828 1.00 91.12 166 ILE A N 1
ATOM 1354 C CA . ILE A 1 166 ? -4.596 11.009 12.004 1.00 91.12 166 ILE A CA 1
ATOM 1355 C C . ILE A 1 166 ? -5.210 11.340 10.630 1.00 91.12 166 ILE A C 1
ATOM 1357 O O . ILE A 1 166 ? -4.940 10.658 9.645 1.00 91.12 166 ILE A O 1
ATOM 1361 N N . LEU A 1 167 ? -6.001 12.411 10.524 1.00 89.19 167 LEU A N 1
ATOM 1362 C CA . LEU A 1 167 ? -6.568 12.845 9.245 1.00 89.19 167 LEU A CA 1
ATOM 1363 C C . LEU A 1 167 ? -5.521 13.577 8.398 1.00 89.19 167 LEU A C 1
ATOM 1365 O O . LEU A 1 167 ? -5.572 13.503 7.174 1.00 89.19 167 LEU A O 1
ATOM 1369 N N . ARG A 1 168 ? -4.532 14.231 9.024 1.00 89.00 168 ARG A N 1
ATOM 1370 C CA . ARG A 1 168 ? -3.386 14.814 8.306 1.00 89.00 168 ARG A CA 1
ATOM 1371 C C . ARG A 1 168 ? -2.537 13.726 7.654 1.00 89.00 168 ARG A C 1
ATOM 1373 O O . ARG A 1 168 ? -2.125 13.920 6.513 1.00 89.00 168 ARG A O 1
ATOM 1380 N N . GLN A 1 169 ? -2.342 12.588 8.331 1.00 92.31 169 GLN A N 1
ATOM 1381 C CA . GLN A 1 169 ? -1.694 11.410 7.738 1.00 92.31 169 GLN A CA 1
ATOM 1382 C C . GLN A 1 169 ? -2.438 10.955 6.486 1.00 92.31 169 GLN A C 1
ATOM 1384 O O . GLN A 1 169 ? -1.842 10.855 5.420 1.00 92.31 169 GLN A O 1
ATOM 1389 N N . LEU A 1 170 ? -3.753 10.744 6.588 1.00 93.06 170 LEU A N 1
ATOM 1390 C CA . LEU A 1 170 ? -4.568 10.262 5.469 1.00 93.06 170 LEU A CA 1
ATOM 1391 C C . LEU A 1 170 ? -4.574 11.242 4.290 1.00 93.06 170 LEU A C 1
ATOM 1393 O O . LEU A 1 170 ? -4.424 10.813 3.147 1.00 93.06 170 LEU A O 1
ATOM 1397 N N . ILE A 1 171 ? -4.660 12.551 4.552 1.00 91.19 171 ILE A N 1
ATOM 1398 C CA . ILE A 1 171 ? -4.539 13.583 3.510 1.00 91.19 171 ILE A CA 1
ATOM 1399 C C . ILE A 1 171 ? -3.175 13.504 2.821 1.00 91.19 171 ILE A C 1
ATOM 1401 O O . ILE A 1 171 ? -3.110 13.576 1.597 1.00 91.19 171 ILE A O 1
ATOM 1405 N N . LYS A 1 172 ? -2.084 13.353 3.583 1.00 92.06 172 LYS A N 1
ATOM 1406 C CA . LYS A 1 172 ? -0.738 13.249 3.010 1.00 92.06 172 LYS A CA 1
ATOM 1407 C C . LYS A 1 172 ? -0.523 11.963 2.228 1.00 92.06 172 LYS A C 1
ATOM 1409 O O . LYS A 1 172 ? 0.043 12.036 1.143 1.00 92.06 172 LYS A O 1
ATOM 1414 N N . VAL A 1 173 ? -0.999 10.824 2.725 1.00 93.69 173 VAL A N 1
ATOM 1415 C CA . VAL A 1 173 ? -0.870 9.536 2.030 1.00 93.69 173 VAL A CA 1
ATOM 1416 C C . VAL A 1 173 ? -1.605 9.551 0.689 1.00 93.69 173 VAL A C 1
ATOM 1418 O O . VAL A 1 173 ? -1.073 9.055 -0.297 1.00 93.69 173 VAL A O 1
ATOM 1421 N N . ASN A 1 174 ? -2.777 10.185 0.624 1.00 92.19 174 ASN A N 1
ATOM 1422 C CA . ASN A 1 174 ? -3.571 10.292 -0.604 1.00 92.19 174 ASN A CA 1
ATOM 1423 C C . ASN A 1 174 ? -3.118 11.418 -1.556 1.00 92.19 174 ASN A C 1
ATOM 1425 O O . ASN A 1 174 ? -3.708 11.602 -2.625 1.00 92.19 174 ASN A O 1
ATOM 1429 N N . ASP A 1 175 ? -2.107 12.207 -1.185 1.00 91.56 175 ASP A N 1
ATOM 1430 C CA . ASP A 1 175 ? -1.585 13.293 -2.011 1.00 91.56 175 ASP A CA 1
ATOM 1431 C C . ASP A 1 175 ? -0.411 12.808 -2.868 1.00 91.56 175 ASP A C 1
ATOM 1433 O O . ASP A 1 175 ? 0.676 12.539 -2.363 1.00 91.56 175 ASP A O 1
ATOM 1437 N N . LEU A 1 176 ? -0.604 12.783 -4.192 1.00 90.88 176 LEU A N 1
ATOM 1438 C CA . LEU A 1 176 ? 0.428 12.405 -5.164 1.00 90.88 176 LEU A CA 1
ATOM 1439 C C . LEU A 1 176 ? 1.750 13.166 -4.957 1.00 90.88 176 LEU A C 1
ATOM 1441 O O . LEU A 1 176 ? 2.825 12.579 -5.090 1.00 90.88 176 LEU A O 1
ATOM 1445 N N . SER A 1 177 ? 1.666 14.453 -4.597 1.00 92.00 177 SER A N 1
ATOM 1446 C CA . SER A 1 177 ? 2.834 15.322 -4.404 1.00 92.00 177 SER A CA 1
ATOM 1447 C C . SER A 1 177 ? 3.644 15.002 -3.146 1.00 92.00 177 SER A C 1
ATOM 1449 O O . SER A 1 177 ? 4.796 15.418 -3.047 1.00 92.00 177 SER A O 1
ATOM 1451 N N . THR A 1 178 ? 3.094 14.220 -2.211 1.00 93.06 178 THR A N 1
ATOM 1452 C CA . THR A 1 178 ? 3.865 13.645 -1.098 1.00 93.06 178 THR A CA 1
ATOM 1453 C C . THR A 1 178 ? 4.933 12.687 -1.619 1.00 93.06 178 THR A C 1
ATOM 1455 O O . THR A 1 178 ? 6.038 12.637 -1.090 1.00 93.06 178 THR A O 1
ATOM 1458 N N . TRP A 1 179 ? 4.629 11.969 -2.699 1.00 94.25 179 TRP A N 1
ATOM 1459 C CA . TRP A 1 179 ? 5.415 10.828 -3.150 1.00 94.25 179 TRP A CA 1
ATOM 1460 C C . TRP A 1 179 ? 6.331 11.160 -4.327 1.00 94.25 179 TRP A C 1
ATOM 1462 O O . TRP A 1 179 ? 7.513 10.812 -4.325 1.00 94.25 179 TRP A O 1
ATOM 1472 N N . ILE A 1 180 ? 5.798 11.863 -5.329 1.00 93.62 180 ILE A N 1
ATOM 1473 C CA . ILE A 1 180 ? 6.503 12.154 -6.582 1.00 93.62 180 ILE A CA 1
ATOM 1474 C C . ILE A 1 180 ? 6.278 13.594 -7.051 1.00 93.62 180 ILE A C 1
ATOM 1476 O O . ILE A 1 180 ? 5.276 14.228 -6.721 1.00 93.62 180 ILE A O 1
ATOM 1480 N N . LYS A 1 181 ? 7.192 14.084 -7.890 1.00 91.88 181 LYS A N 1
ATOM 1481 C CA . LYS A 1 181 ? 7.096 15.341 -8.636 1.00 91.88 181 LYS A CA 1
ATOM 1482 C C . LYS A 1 181 ? 7.083 15.033 -10.141 1.00 91.88 181 LYS A C 1
ATOM 1484 O O . LYS A 1 181 ? 8.139 14.977 -10.765 1.00 91.88 181 LYS A O 1
ATOM 1489 N N . PRO A 1 182 ? 5.902 14.836 -10.760 1.00 83.19 182 PRO A N 1
ATOM 1490 C CA . PRO A 1 182 ? 5.791 14.363 -12.147 1.00 83.19 182 PRO A CA 1
ATOM 1491 C C . PRO A 1 182 ? 6.373 15.286 -13.231 1.00 83.19 182 PRO A C 1
ATOM 1493 O O . PRO A 1 182 ? 6.406 14.894 -14.406 1.00 83.19 182 PRO A O 1
ATOM 1496 N N . GLU A 1 183 ? 6.727 16.516 -12.857 1.00 83.88 183 GLU A N 1
ATOM 1497 C CA . GLU A 1 183 ? 7.313 17.540 -13.726 1.00 83.88 183 GLU A CA 1
ATOM 1498 C C . GLU A 1 183 ? 8.846 17.595 -13.641 1.00 83.88 183 GLU A C 1
ATOM 1500 O O . GLU A 1 183 ? 9.471 18.164 -14.533 1.00 83.88 183 GLU A O 1
ATOM 1505 N N . GLU A 1 184 ? 9.448 16.969 -12.627 1.00 83.50 184 GLU A N 1
ATOM 1506 C CA . GLU A 1 184 ? 10.894 17.001 -12.405 1.00 83.50 184 GLU A CA 1
ATOM 1507 C C . GLU A 1 184 ? 11.635 15.887 -13.155 1.00 83.50 184 GLU A C 1
ATOM 1509 O O . GLU A 1 184 ? 11.056 14.900 -13.629 1.00 83.50 184 GLU A O 1
ATOM 1514 N N . LYS A 1 185 ? 12.956 16.054 -13.261 1.00 81.38 185 LYS A N 1
ATOM 1515 C CA . LYS A 1 185 ? 13.877 15.027 -13.765 1.00 81.38 185 LYS A CA 1
ATOM 1516 C C . LYS A 1 185 ? 14.027 13.882 -12.762 1.00 81.38 185 LYS A C 1
ATOM 1518 O O . LYS A 1 185 ? 13.655 14.015 -11.607 1.00 81.38 185 LYS A O 1
ATOM 1523 N N . LEU A 1 186 ? 14.566 12.746 -13.212 1.00 79.44 186 LEU A N 1
ATOM 1524 C CA . LEU A 1 186 ? 14.641 11.504 -12.431 1.00 79.44 186 LEU A CA 1
ATOM 1525 C C . LEU A 1 186 ? 15.313 11.658 -11.053 1.00 79.44 186 LEU A C 1
ATOM 1527 O O . LEU A 1 186 ? 14.846 11.058 -10.088 1.00 79.44 186 LEU A O 1
ATOM 1531 N N . ASP A 1 187 ? 16.381 12.449 -10.982 1.00 76.00 187 ASP A N 1
ATOM 1532 C CA . ASP A 1 187 ? 17.134 12.789 -9.770 1.00 76.00 187 ASP A CA 1
ATOM 1533 C C . ASP A 1 187 ? 16.267 13.496 -8.715 1.00 76.00 187 ASP A C 1
ATOM 1535 O O . ASP A 1 187 ? 16.400 13.232 -7.523 1.00 76.00 187 ASP A O 1
ATOM 1539 N N . GLU A 1 188 ? 15.317 14.324 -9.149 1.00 83.75 188 GLU A N 1
ATOM 1540 C CA . GLU A 1 188 ? 14.410 15.082 -8.274 1.00 83.75 188 GLU A CA 1
ATOM 1541 C C . GLU A 1 188 ? 12.956 14.562 -8.287 1.00 83.75 188 GLU A C 1
ATOM 1543 O O . GLU A 1 188 ? 12.090 15.079 -7.574 1.00 83.75 188 GLU A O 1
ATOM 1548 N N . PHE A 1 189 ? 12.672 13.525 -9.081 1.00 87.94 189 PHE A N 1
ATOM 1549 C CA . PHE A 1 189 ? 11.325 13.005 -9.337 1.00 87.94 189 PHE A CA 1
ATOM 1550 C C . PHE A 1 189 ? 10.686 12.402 -8.086 1.00 87.94 189 PHE A C 1
ATOM 1552 O O . PHE A 1 189 ? 9.471 12.480 -7.903 1.00 87.94 189 PHE A O 1
ATOM 1559 N N . PHE A 1 190 ? 11.484 11.769 -7.231 1.00 91.44 190 PHE A N 1
ATOM 1560 C CA . PHE A 1 190 ? 11.008 11.078 -6.039 1.00 91.44 190 PHE A CA 1
ATOM 1561 C C . PHE A 1 190 ? 11.161 11.973 -4.811 1.00 91.44 190 PHE A C 1
ATOM 1563 O O . PHE A 1 190 ? 12.278 12.311 -4.435 1.00 91.44 190 PHE A O 1
ATOM 1570 N N . ASN A 1 191 ? 10.050 12.310 -4.152 1.00 91.44 191 ASN A N 1
ATOM 1571 C CA . ASN A 1 191 ? 10.101 12.937 -2.828 1.00 91.44 191 ASN A CA 1
ATOM 1572 C C . ASN A 1 191 ? 10.305 11.879 -1.747 1.00 91.44 191 ASN A C 1
ATOM 1574 O O . ASN A 1 191 ? 11.141 12.037 -0.863 1.00 91.44 191 ASN A O 1
ATOM 1578 N N . GLN A 1 192 ? 9.536 10.795 -1.837 1.00 91.62 192 GLN A N 1
ATOM 1579 C CA . GLN A 1 192 ? 9.565 9.706 -0.877 1.00 91.62 192 GLN A CA 1
ATOM 1580 C C . GLN A 1 192 ? 9.157 8.412 -1.577 1.00 91.62 192 GLN A C 1
ATOM 1582 O O . GLN A 1 192 ? 8.164 8.372 -2.299 1.00 91.62 192 GLN A O 1
ATOM 1587 N N . LEU A 1 193 ? 9.922 7.345 -1.360 1.00 93.62 193 LEU A N 1
ATOM 1588 C CA . LEU A 1 193 ? 9.596 6.002 -1.835 1.00 93.62 193 LEU A CA 1
ATOM 1589 C C . LEU A 1 193 ? 9.316 5.093 -0.641 1.00 93.62 193 LEU A C 1
ATOM 1591 O O . LEU A 1 193 ? 9.896 5.269 0.428 1.00 93.62 193 LEU A O 1
ATOM 1595 N N . LEU A 1 194 ? 8.464 4.088 -0.836 1.00 95.69 194 LEU A N 1
ATOM 1596 C CA . LEU A 1 194 ? 8.162 3.109 0.204 1.00 95.69 194 LEU A CA 1
ATOM 1597 C C . LEU A 1 194 ? 9.058 1.875 0.063 1.00 95.69 194 LEU A C 1
ATOM 1599 O O . LEU A 1 194 ? 9.347 1.467 -1.066 1.00 95.69 194 LEU A O 1
ATOM 1603 N N . PRO A 1 195 ? 9.454 1.227 1.170 1.00 95.50 195 PRO A N 1
ATOM 1604 C CA . PRO A 1 195 ? 10.141 -0.057 1.124 1.00 95.50 195 PRO A CA 1
ATOM 1605 C C . PRO A 1 195 ? 9.386 -1.089 0.279 1.00 95.50 195 PRO A C 1
ATOM 1607 O O . PRO A 1 195 ? 8.167 -1.229 0.381 1.00 95.50 195 PRO A O 1
ATOM 1610 N N . SER A 1 196 ? 10.103 -1.871 -0.527 1.00 94.62 196 SER A N 1
ATOM 1611 C CA . SER A 1 196 ? 9.495 -2.855 -1.440 1.00 94.62 196 SER A CA 1
ATOM 1612 C C . SER A 1 196 ? 8.612 -3.889 -0.738 1.00 94.62 196 SER A C 1
ATOM 1614 O O . SER A 1 196 ? 7.625 -4.325 -1.329 1.00 94.62 196 SER A O 1
ATOM 1616 N N . TRP A 1 197 ? 8.901 -4.234 0.526 1.00 94.12 197 TRP A N 1
ATOM 1617 C CA . TRP A 1 197 ? 8.073 -5.151 1.317 1.00 94.12 197 TRP A CA 1
ATOM 1618 C C . TRP A 1 197 ? 6.651 -4.628 1.514 1.00 94.12 197 TRP A C 1
ATOM 1620 O O . TRP A 1 197 ? 5.728 -5.417 1.687 1.00 94.12 197 TRP A O 1
ATOM 1630 N N . VAL A 1 198 ? 6.429 -3.320 1.447 1.00 95.00 198 VAL A N 1
ATOM 1631 C CA . VAL A 1 198 ? 5.091 -2.724 1.510 1.00 95.00 198 VAL A CA 1
ATOM 1632 C C . VAL A 1 198 ? 4.323 -3.003 0.221 1.00 95.00 198 VAL A C 1
ATOM 1634 O O . VAL A 1 198 ? 3.124 -3.237 0.255 1.00 95.00 198 VAL A O 1
ATOM 1637 N N . ILE A 1 199 ? 5.018 -3.038 -0.914 1.00 94.44 199 ILE A N 1
ATOM 1638 C CA . ILE A 1 199 ? 4.426 -2.945 -2.250 1.00 94.44 199 ILE A CA 1
ATOM 1639 C C . ILE A 1 199 ? 4.195 -4.318 -2.872 1.00 94.44 199 ILE A C 1
ATOM 1641 O O . ILE A 1 199 ? 3.090 -4.634 -3.307 1.00 94.44 199 ILE A O 1
ATOM 1645 N N . THR A 1 200 ? 5.230 -5.152 -2.904 1.00 91.88 200 THR A N 1
ATOM 1646 C CA . THR A 1 200 ? 5.246 -6.424 -3.634 1.00 91.88 200 THR A CA 1
ATOM 1647 C C . THR A 1 200 ? 6.001 -7.477 -2.833 1.00 91.88 200 THR A C 1
ATOM 1649 O O . THR A 1 200 ? 6.841 -7.147 -2.007 1.00 91.88 200 THR A O 1
ATOM 1652 N N . ALA A 1 201 ? 5.713 -8.756 -3.067 1.00 89.56 201 ALA A N 1
ATOM 1653 C CA . ALA A 1 201 ? 6.545 -9.862 -2.581 1.00 89.56 201 ALA A CA 1
ATOM 1654 C C . ALA A 1 201 ? 7.485 -10.407 -3.670 1.00 89.56 201 ALA A C 1
ATOM 1656 O O . ALA A 1 201 ? 8.295 -11.287 -3.394 1.00 89.56 201 ALA A O 1
ATOM 1657 N N . TYR A 1 202 ? 7.359 -9.912 -4.901 1.00 91.69 202 TYR A N 1
ATOM 1658 C CA . TYR A 1 202 ? 7.922 -10.501 -6.113 1.00 91.69 202 TYR A CA 1
ATOM 1659 C C . TYR A 1 202 ? 8.707 -9.462 -6.920 1.00 91.69 202 TYR A C 1
ATOM 1661 O O . TYR A 1 202 ? 8.364 -8.274 -6.876 1.00 91.69 202 TYR A O 1
ATOM 1669 N N . PRO A 1 203 ? 9.738 -9.881 -7.673 1.00 92.62 203 PRO A N 1
ATOM 1670 C CA . PRO A 1 203 ? 10.460 -8.988 -8.559 1.00 92.62 203 PRO A CA 1
ATOM 1671 C C . PRO A 1 203 ? 9.600 -8.642 -9.777 1.00 92.62 203 PRO A C 1
ATOM 1673 O O . PRO A 1 203 ? 8.566 -9.259 -10.050 1.00 92.62 203 PRO A O 1
ATOM 1676 N N . PHE A 1 204 ? 10.051 -7.651 -10.532 1.00 92.44 204 PHE A N 1
ATOM 1677 C CA . PHE A 1 204 ? 9.397 -7.195 -11.745 1.00 92.44 204 PHE A CA 1
ATOM 1678 C C . PHE A 1 204 ? 10.108 -7.730 -12.992 1.00 92.44 204 PHE A C 1
ATOM 1680 O O . PHE A 1 204 ? 11.333 -7.799 -13.065 1.00 92.44 204 PHE A O 1
ATOM 1687 N N . SER A 1 205 ? 9.325 -8.105 -13.995 1.00 91.25 205 SER A N 1
ATOM 1688 C CA . SER A 1 205 ? 9.760 -8.408 -15.351 1.00 91.25 205 SER A CA 1
ATOM 1689 C C . SER A 1 205 ? 9.458 -7.190 -16.214 1.00 91.25 205 SER A C 1
ATOM 1691 O O . SER A 1 205 ? 8.295 -6.866 -16.444 1.00 91.25 205 SER A O 1
ATOM 1693 N N . ALA A 1 206 ? 10.508 -6.498 -16.650 1.00 91.06 206 ALA A N 1
ATOM 1694 C CA . ALA A 1 206 ? 10.421 -5.349 -17.539 1.00 91.06 206 ALA A CA 1
ATOM 1695 C C . ALA A 1 206 ? 10.733 -5.792 -18.975 1.00 91.06 206 ALA A C 1
ATOM 1697 O O . ALA A 1 206 ? 11.879 -6.094 -19.318 1.00 91.06 206 ALA A O 1
ATOM 1698 N N . ILE A 1 207 ? 9.709 -5.852 -19.824 1.00 90.19 207 ILE A N 1
ATOM 1699 C CA . ILE A 1 207 ? 9.811 -6.301 -21.213 1.00 90.19 207 ILE A CA 1
ATOM 1700 C C . ILE A 1 207 ? 9.939 -5.081 -22.123 1.00 90.19 207 ILE A C 1
ATOM 1702 O O . ILE A 1 207 ? 9.035 -4.258 -22.216 1.00 90.19 207 ILE A O 1
ATOM 1706 N N . THR A 1 208 ? 11.067 -4.947 -22.818 1.00 88.81 208 THR A N 1
ATOM 1707 C CA . THR A 1 208 ? 11.299 -3.819 -23.739 1.00 88.81 208 THR A CA 1
ATOM 1708 C C . THR A 1 208 ? 10.357 -3.869 -24.947 1.00 88.81 208 THR A C 1
ATOM 1710 O O . THR A 1 208 ? 10.329 -4.860 -25.676 1.00 88.81 208 THR A O 1
ATOM 1713 N N . LYS A 1 209 ? 9.641 -2.774 -25.240 1.00 85.44 209 LYS A N 1
ATOM 1714 C CA . LYS A 1 209 ? 8.618 -2.752 -26.311 1.00 85.44 209 LYS A CA 1
ATOM 1715 C C . LYS A 1 209 ? 9.182 -2.977 -27.716 1.00 85.44 209 LYS A C 1
ATOM 1717 O O . LYS A 1 209 ? 8.535 -3.561 -28.578 1.00 85.44 209 LYS A O 1
ATOM 1722 N N . LYS A 1 210 ? 10.400 -2.491 -27.971 1.00 82.44 210 LYS A N 1
ATOM 1723 C CA . LYS A 1 210 ? 10.998 -2.521 -29.315 1.00 82.44 210 LYS A CA 1
ATOM 1724 C C . LYS A 1 210 ? 11.559 -3.896 -29.684 1.00 82.44 210 LYS A C 1
ATOM 1726 O O . LYS A 1 210 ? 11.461 -4.306 -30.835 1.00 82.44 210 LYS A O 1
ATOM 1731 N N . LEU A 1 211 ? 12.208 -4.566 -28.732 1.00 82.94 211 LEU A N 1
ATOM 1732 C CA . LEU A 1 211 ? 13.048 -5.742 -28.991 1.00 82.94 211 LEU A CA 1
ATOM 1733 C C . LEU A 1 211 ? 12.716 -6.933 -28.086 1.00 82.94 211 LEU A C 1
ATOM 1735 O O . LEU A 1 211 ? 13.411 -7.946 -28.149 1.00 82.94 211 LEU A O 1
ATOM 1739 N N . TRP A 1 212 ? 11.660 -6.821 -27.271 1.00 84.88 212 TRP A N 1
ATOM 1740 C CA . TRP A 1 212 ? 11.091 -7.896 -26.454 1.00 84.88 212 TRP A CA 1
ATOM 1741 C C . TRP A 1 212 ? 12.108 -8.576 -25.528 1.00 84.88 212 TRP A C 1
ATOM 1743 O O . TRP A 1 212 ? 12.002 -9.755 -25.196 1.00 84.88 212 TRP A O 1
ATOM 1753 N N . LYS A 1 213 ? 13.127 -7.825 -25.099 1.00 86.19 213 LYS A N 1
ATOM 1754 C CA . LYS A 1 213 ? 14.075 -8.257 -24.067 1.00 86.19 213 LYS A CA 1
ATOM 1755 C C . LYS A 1 213 ? 13.409 -8.178 -22.705 1.00 86.19 213 LYS A C 1
ATOM 1757 O O . LYS A 1 213 ? 12.913 -7.111 -22.352 1.00 86.19 213 LYS A O 1
ATOM 1762 N N . ASN A 1 214 ? 13.446 -9.283 -21.969 1.00 88.69 214 ASN A N 1
ATOM 1763 C CA . ASN A 1 214 ? 13.003 -9.359 -20.586 1.00 88.69 214 ASN A CA 1
ATOM 1764 C C . ASN A 1 214 ? 14.159 -8.986 -19.646 1.00 88.69 214 ASN A C 1
ATOM 1766 O O . ASN A 1 214 ? 15.224 -9.606 -19.695 1.00 88.69 214 ASN A O 1
ATOM 1770 N N . LEU A 1 215 ? 13.945 -7.968 -18.817 1.00 89.31 215 LEU A N 1
ATOM 1771 C CA . LEU A 1 215 ? 14.866 -7.501 -17.790 1.00 89.31 215 LEU A CA 1
ATOM 1772 C C . LEU A 1 215 ? 14.254 -7.800 -16.416 1.00 89.31 215 LEU A C 1
ATOM 1774 O O . LEU A 1 215 ? 13.161 -7.334 -16.106 1.00 89.31 215 LEU A O 1
ATOM 1778 N N . HIS A 1 216 ? 14.962 -8.564 -15.586 1.00 91.25 216 HIS A N 1
ATOM 1779 C CA . HIS A 1 216 ? 14.522 -8.856 -14.221 1.00 91.25 216 HIS A CA 1
ATOM 1780 C C . HIS A 1 216 ? 14.965 -7.734 -13.279 1.00 91.25 216 HIS A C 1
ATOM 1782 O O . HIS A 1 216 ? 16.162 -7.565 -13.032 1.00 91.25 216 HIS A O 1
ATOM 1788 N N . VAL A 1 217 ? 13.996 -6.982 -12.768 1.00 93.12 217 VAL A N 1
ATOM 1789 C CA . VAL A 1 217 ? 14.177 -5.849 -11.859 1.00 93.12 217 VAL A CA 1
ATOM 1790 C C . VAL A 1 217 ? 13.800 -6.278 -10.444 1.00 93.12 217 VAL A C 1
ATOM 1792 O O . VAL A 1 217 ? 12.710 -6.788 -10.198 1.00 93.12 217 VAL A O 1
ATOM 1795 N N . PHE A 1 218 ? 14.705 -6.053 -9.502 1.00 94.38 218 PHE A N 1
ATOM 1796 C CA . PHE A 1 218 ? 14.531 -6.330 -8.083 1.00 94.38 218 PHE A CA 1
ATOM 1797 C C . PHE A 1 218 ? 14.274 -4.996 -7.369 1.00 94.38 218 PHE A C 1
ATOM 1799 O O . PHE A 1 218 ? 15.222 -4.231 -7.152 1.00 94.38 218 PHE A O 1
ATOM 1806 N N . PRO A 1 219 ? 13.005 -4.665 -7.059 1.00 94.69 219 PRO A N 1
ATOM 1807 C CA . PRO A 1 219 ? 12.664 -3.392 -6.442 1.00 94.69 219 PRO A CA 1
ATOM 1808 C C . PRO A 1 219 ? 13.196 -3.338 -5.009 1.00 94.69 219 PRO A C 1
ATOM 1810 O O . PRO A 1 219 ? 13.057 -4.295 -4.249 1.00 94.69 219 PRO A O 1
ATOM 1813 N N . GLN A 1 220 ? 13.772 -2.200 -4.630 1.00 95.25 220 GLN A N 1
ATOM 1814 C CA . GLN A 1 220 ? 14.191 -1.931 -3.253 1.00 95.25 220 GLN A CA 1
ATOM 1815 C C . GLN A 1 220 ? 13.233 -0.960 -2.579 1.00 95.25 220 GLN A C 1
ATOM 1817 O O . GLN A 1 220 ? 12.715 -1.268 -1.504 1.00 95.25 220 GLN A O 1
ATOM 1822 N N . LYS A 1 221 ? 12.903 0.135 -3.272 1.00 95.44 221 LYS A N 1
ATOM 1823 C CA . LYS A 1 221 ? 11.834 1.056 -2.888 1.00 95.44 221 LYS A CA 1
ATOM 1824 C C . LYS A 1 221 ? 10.925 1.346 -4.088 1.00 95.44 221 LYS A C 1
ATOM 1826 O O . LYS A 1 221 ? 11.408 1.462 -5.213 1.00 95.44 221 LYS A O 1
ATOM 1831 N N . SER A 1 222 ? 9.617 1.434 -3.873 1.00 95.00 222 SER A N 1
ATOM 1832 C CA . SER A 1 222 ? 8.622 1.588 -4.945 1.00 95.00 222 SER A CA 1
ATOM 1833 C C . SER A 1 222 ? 7.317 2.216 -4.453 1.00 95.00 222 SER A C 1
ATOM 1835 O O . SER A 1 222 ? 7.097 2.333 -3.253 1.00 95.00 222 SER A O 1
ATOM 1837 N N . LEU A 1 223 ? 6.447 2.605 -5.384 1.00 94.81 223 LEU A N 1
ATOM 1838 C CA . LEU A 1 223 ? 5.135 3.203 -5.126 1.00 94.81 223 LEU A CA 1
ATOM 1839 C C . LEU A 1 223 ? 4.084 2.654 -6.095 1.00 94.81 223 LEU A C 1
ATOM 1841 O O . LEU A 1 223 ? 4.442 2.124 -7.147 1.00 94.81 223 LEU A O 1
ATOM 1845 N N . TYR A 1 224 ? 2.805 2.839 -5.749 1.00 91.88 224 TYR A N 1
ATOM 1846 C CA . TYR A 1 224 ? 1.643 2.656 -6.639 1.00 91.88 224 TYR A CA 1
ATOM 1847 C C . TYR A 1 224 ? 1.681 1.335 -7.411 1.00 91.88 224 TYR A C 1
ATOM 1849 O O . TYR A 1 224 ? 1.821 1.297 -8.627 1.00 91.88 224 TYR A O 1
ATOM 1857 N N . GLY A 1 225 ? 1.694 0.221 -6.687 1.00 89.62 225 GLY A N 1
ATOM 1858 C CA . GLY A 1 225 ? 1.735 -1.108 -7.285 1.00 89.62 225 GLY A CA 1
ATOM 1859 C C . GLY A 1 225 ? 3.021 -1.446 -8.042 1.00 89.62 225 GLY A C 1
ATOM 1860 O O . GLY A 1 225 ? 3.069 -2.439 -8.763 1.00 89.62 225 GLY A O 1
ATOM 1861 N N . GLY A 1 226 ? 4.082 -0.655 -7.863 1.00 90.75 226 GLY A N 1
ATOM 1862 C CA . GLY A 1 226 ? 5.337 -0.816 -8.588 1.00 90.75 226 GLY A CA 1
ATOM 1863 C C . GLY A 1 226 ? 5.409 -0.011 -9.881 1.00 90.75 226 GLY A C 1
ATOM 1864 O O . GLY A 1 226 ? 6.295 -0.272 -10.685 1.00 90.75 226 GLY A O 1
ATOM 1865 N N . GLU A 1 227 ? 4.537 0.973 -10.096 1.00 91.94 227 GLU A N 1
ATOM 1866 C CA . GLU A 1 227 ? 4.591 1.867 -11.260 1.00 91.94 227 GLU A CA 1
ATOM 1867 C C . GLU A 1 227 ? 5.825 2.771 -11.273 1.00 91.94 227 GLU A C 1
ATOM 1869 O O . GLU A 1 227 ? 6.324 3.131 -12.345 1.00 91.94 227 GLU A O 1
ATOM 1874 N N . HIS A 1 228 ? 6.330 3.111 -10.088 1.00 93.75 228 HIS A N 1
ATOM 1875 C CA . HIS A 1 228 ? 7.532 3.912 -9.917 1.00 93.75 228 HIS A CA 1
ATOM 1876 C C . HIS A 1 228 ? 8.433 3.313 -8.840 1.00 93.75 228 HIS A C 1
ATOM 1878 O O . HIS A 1 228 ? 7.942 2.751 -7.855 1.00 93.75 228 HIS A O 1
ATOM 1884 N N . GLY A 1 229 ? 9.747 3.467 -8.987 1.00 95.00 229 GLY A N 1
ATOM 1885 C CA . GLY A 1 229 ? 10.673 3.040 -7.946 1.00 95.00 229 GLY A CA 1
ATOM 1886 C C . GLY A 1 229 ? 12.138 3.005 -8.347 1.00 95.00 229 GLY A C 1
ATOM 1887 O O . GLY A 1 229 ? 12.528 3.421 -9.440 1.00 95.00 229 GLY A O 1
ATOM 1888 N N . LYS A 1 230 ? 12.932 2.496 -7.403 1.00 95.44 230 LYS A N 1
ATOM 1889 C CA . LYS A 1 230 ? 14.379 2.299 -7.490 1.00 95.44 230 LYS A CA 1
ATOM 1890 C C . LYS A 1 230 ? 14.755 0.900 -7.002 1.00 95.44 230 LYS A C 1
ATOM 1892 O O . LYS A 1 230 ? 14.125 0.327 -6.105 1.00 95.44 230 LYS A O 1
ATOM 1897 N N . GLY A 1 231 ? 15.804 0.339 -7.583 1.00 95.38 231 GLY A N 1
ATOM 1898 C CA . GLY A 1 231 ? 16.311 -0.980 -7.235 1.00 95.38 231 GLY A CA 1
ATOM 1899 C C . GLY A 1 231 ? 17.484 -1.373 -8.116 1.00 95.38 231 GLY A C 1
ATOM 1900 O O . GLY A 1 231 ? 18.289 -0.531 -8.512 1.00 95.38 231 GLY A O 1
ATOM 1901 N N . PHE A 1 232 ? 17.579 -2.660 -8.429 1.00 94.19 232 PHE A N 1
ATOM 1902 C CA . PHE A 1 232 ? 18.663 -3.164 -9.262 1.00 94.19 232 PHE A CA 1
ATOM 1903 C C . PHE A 1 232 ? 18.203 -4.239 -10.241 1.00 94.19 232 PHE A C 1
ATOM 1905 O O . PHE A 1 232 ? 17.155 -4.859 -10.071 1.00 94.19 232 PHE A O 1
ATOM 1912 N N . MET A 1 233 ? 19.015 -4.499 -11.260 1.00 91.88 233 MET A N 1
ATOM 1913 C CA . MET A 1 233 ? 18.868 -5.662 -12.131 1.00 91.88 233 MET A CA 1
ATOM 1914 C C . MET A 1 233 ? 20.182 -6.421 -12.241 1.00 91.88 233 MET A C 1
ATOM 1916 O O . MET A 1 233 ? 21.263 -5.835 -12.221 1.00 91.88 233 MET A O 1
ATOM 1920 N N . LYS A 1 234 ? 20.091 -7.739 -12.413 1.00 87.31 234 LYS A N 1
ATOM 1921 C CA . LYS A 1 234 ? 21.258 -8.594 -12.657 1.00 87.31 234 LYS A CA 1
ATOM 1922 C C . LYS A 1 234 ? 21.502 -8.679 -14.162 1.00 87.31 234 LYS A C 1
ATOM 1924 O O . LYS A 1 234 ? 20.716 -9.299 -14.876 1.00 87.31 234 LYS A O 1
ATOM 1929 N N . ALA A 1 235 ? 22.587 -8.084 -14.649 1.00 84.75 235 ALA A N 1
ATOM 1930 C CA . ALA A 1 235 ? 22.980 -8.140 -16.055 1.00 84.75 235 ALA A CA 1
ATOM 1931 C C . ALA A 1 235 ? 24.231 -9.012 -16.234 1.00 84.75 235 ALA A C 1
ATOM 1933 O O . ALA A 1 235 ? 25.171 -8.949 -15.445 1.00 84.75 235 ALA A O 1
ATOM 1934 N N . LYS A 1 236 ? 24.248 -9.857 -17.270 1.00 81.75 236 LYS A N 1
ATOM 1935 C CA . LYS A 1 236 ? 25.407 -10.695 -17.607 1.00 81.75 236 LYS A CA 1
ATOM 1936 C C . LYS A 1 236 ? 26.204 -10.023 -18.714 1.00 81.75 236 LYS A C 1
ATOM 1938 O O . LYS A 1 236 ? 25.690 -9.868 -19.815 1.00 81.75 236 LYS A O 1
ATOM 1943 N N . PHE A 1 237 ? 27.456 -9.684 -18.429 1.00 77.06 237 PHE A N 1
ATOM 1944 C CA . PHE A 1 237 ? 28.385 -9.124 -19.406 1.00 77.06 237 PHE A CA 1
ATOM 1945 C C . PHE A 1 237 ? 29.547 -10.083 -19.671 1.00 77.06 237 PHE A C 1
ATOM 1947 O O . PHE A 1 237 ? 29.781 -11.028 -18.915 1.00 77.06 237 PHE A O 1
ATOM 1954 N N . ALA A 1 238 ? 30.318 -9.815 -20.730 1.00 69.56 238 ALA A N 1
ATOM 1955 C CA . ALA A 1 238 ? 31.487 -10.619 -21.099 1.00 69.56 238 ALA A CA 1
ATOM 1956 C C . ALA A 1 238 ? 32.537 -10.723 -19.974 1.00 69.56 238 ALA A C 1
ATOM 1958 O O . ALA A 1 238 ? 33.222 -11.736 -19.864 1.00 69.56 238 ALA A O 1
ATOM 1959 N N . ASN A 1 239 ? 32.626 -9.700 -19.118 1.00 69.25 239 ASN A N 1
ATOM 1960 C CA . ASN A 1 239 ? 33.575 -9.629 -18.004 1.00 69.25 239 ASN A CA 1
ATOM 1961 C C . ASN A 1 239 ? 32.995 -10.153 -16.676 1.00 69.25 239 ASN A C 1
ATOM 1963 O O . ASN A 1 239 ? 33.641 -10.023 -15.639 1.00 69.25 239 ASN A O 1
ATOM 1967 N N . GLY A 1 240 ? 31.789 -10.728 -16.700 1.00 76.19 240 GLY A N 1
ATOM 1968 C CA . GLY A 1 240 ? 31.089 -11.245 -15.527 1.00 76.19 240 GLY A CA 1
ATOM 1969 C C . GLY A 1 240 ? 29.708 -10.611 -15.313 1.00 76.19 240 GLY A C 1
ATOM 1970 O O . GLY A 1 240 ? 29.335 -9.655 -16.000 1.00 76.19 240 GLY A O 1
ATOM 1971 N N . PRO A 1 241 ? 28.908 -11.166 -14.388 1.00 83.62 241 PRO A N 1
ATOM 1972 C CA . PRO A 1 241 ? 27.650 -10.558 -13.982 1.00 83.62 241 PRO A CA 1
ATOM 1973 C C . PRO A 1 241 ? 27.900 -9.261 -13.203 1.00 83.62 241 PRO A C 1
ATOM 1975 O O . PRO A 1 241 ? 28.794 -9.203 -12.362 1.00 83.62 241 PRO A O 1
ATOM 1978 N N . ILE A 1 242 ? 27.094 -8.238 -13.473 1.00 86.19 242 ILE A N 1
ATOM 1979 C CA . ILE A 1 242 ? 27.117 -6.947 -12.780 1.00 86.19 242 ILE A CA 1
ATOM 1980 C C . ILE A 1 242 ? 25.681 -6.608 -12.374 1.00 86.19 242 ILE A C 1
ATOM 1982 O O . ILE A 1 242 ? 24.742 -6.800 -13.154 1.00 86.19 242 ILE A O 1
ATOM 1986 N N . ASN A 1 243 ? 25.513 -6.097 -11.156 1.00 89.81 243 ASN A N 1
ATOM 1987 C CA . ASN A 1 243 ? 24.254 -5.509 -10.719 1.00 8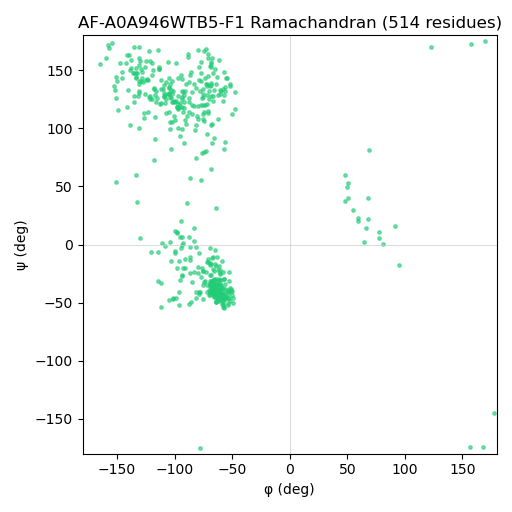9.81 243 ASN A CA 1
ATOM 1988 C C . ASN A 1 243 ? 24.201 -4.057 -11.199 1.00 89.81 243 ASN A C 1
ATOM 1990 O O . ASN A 1 243 ? 25.064 -3.255 -10.847 1.00 89.81 243 ASN A O 1
ATOM 1994 N N . LEU A 1 244 ? 23.211 -3.736 -12.023 1.00 91.50 244 LEU A N 1
ATOM 1995 C CA . LEU A 1 244 ? 22.973 -2.376 -12.493 1.00 91.50 244 LEU A CA 1
ATOM 1996 C C . LEU A 1 244 ? 21.960 -1.697 -11.583 1.00 91.50 244 LEU A C 1
ATOM 1998 O O . LEU A 1 244 ? 20.984 -2.333 -11.182 1.00 91.50 244 LEU A O 1
ATOM 2002 N N . TYR A 1 245 ? 22.161 -0.408 -11.331 1.00 93.62 245 TYR A N 1
ATOM 2003 C CA . TYR A 1 245 ? 21.123 0.455 -10.790 1.00 93.62 245 TYR A CA 1
ATOM 2004 C C . TYR A 1 245 ? 19.973 0.563 -11.791 1.00 93.62 245 TYR A C 1
ATOM 2006 O O . TYR A 1 245 ? 20.198 0.698 -13.000 1.00 93.62 245 TYR A O 1
ATOM 2014 N N . VAL A 1 246 ? 18.749 0.505 -11.271 1.00 94.12 246 VAL A N 1
ATOM 2015 C CA . VAL A 1 246 ? 17.527 0.688 -12.048 1.00 94.12 246 VAL A CA 1
ATOM 2016 C C . VAL A 1 246 ? 16.622 1.671 -11.336 1.00 94.12 246 VAL A C 1
ATOM 2018 O O . VAL A 1 246 ? 16.250 1.449 -10.184 1.00 94.12 246 VAL A O 1
ATOM 2021 N N . ALA A 1 247 ? 16.184 2.685 -12.069 1.00 94.62 247 ALA A N 1
ATOM 2022 C CA . ALA A 1 247 ? 15.024 3.481 -11.705 1.00 94.62 247 ALA A CA 1
ATOM 2023 C C . ALA A 1 247 ? 13.961 3.355 -12.792 1.00 94.62 247 ALA A C 1
ATOM 2025 O O . ALA A 1 247 ? 14.280 3.151 -13.967 1.00 94.62 247 ALA A O 1
ATOM 2026 N N . TRP A 1 248 ? 12.694 3.469 -12.412 1.00 94.19 248 TRP A N 1
ATOM 2027 C CA . TRP A 1 248 ? 11.595 3.435 -13.367 1.00 94.19 248 TRP A CA 1
ATOM 2028 C C . TRP A 1 248 ? 10.433 4.318 -12.932 1.00 94.19 248 TRP A C 1
ATOM 2030 O O . TRP A 1 248 ? 10.255 4.638 -11.755 1.00 94.19 248 TRP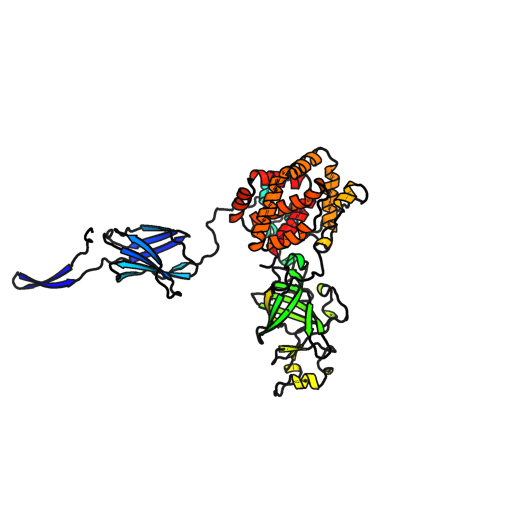 A O 1
ATOM 2040 N N . SER A 1 249 ? 9.645 4.722 -13.919 1.00 93.19 249 SER A N 1
ATOM 2041 C CA . SER A 1 249 ? 8.490 5.586 -13.730 1.00 93.19 249 SER A CA 1
ATOM 2042 C C . SER A 1 249 ? 7.469 5.325 -14.825 1.00 93.19 249 SER A C 1
ATOM 2044 O O . SER A 1 249 ? 7.829 5.200 -15.999 1.00 93.19 249 SER A O 1
ATOM 2046 N N . THR A 1 250 ? 6.197 5.248 -14.448 1.00 89.31 250 THR A N 1
ATOM 2047 C CA . THR A 1 250 ? 5.085 5.035 -15.375 1.00 89.31 250 THR A CA 1
ATOM 2048 C C . THR A 1 250 ? 4.285 6.320 -15.524 1.00 89.31 250 THR A C 1
ATOM 2050 O O . THR A 1 250 ? 3.846 6.914 -14.548 1.00 89.31 250 THR A O 1
ATOM 2053 N N . LYS A 1 251 ? 4.101 6.785 -16.761 1.00 83.56 251 LYS A N 1
ATOM 2054 C CA . LYS A 1 251 ? 3.284 7.967 -17.066 1.00 83.56 251 LYS A CA 1
ATOM 2055 C C . LYS A 1 251 ? 2.397 7.662 -18.263 1.00 83.56 251 LYS A C 1
ATOM 2057 O O . LYS A 1 251 ? 2.919 7.330 -19.324 1.00 83.56 251 LYS A O 1
ATOM 2062 N N . GLN A 1 252 ? 1.078 7.797 -18.103 1.00 78.69 252 GLN A N 1
ATOM 2063 C CA . GLN A 1 252 ? 0.095 7.531 -19.170 1.00 78.69 252 GLN A CA 1
ATOM 2064 C C . GLN A 1 252 ? 0.318 6.155 -19.836 1.00 78.69 252 GLN A C 1
ATOM 2066 O O . GLN A 1 252 ? 0.531 6.075 -21.047 1.00 78.69 252 GLN A O 1
ATOM 2071 N N . ASP A 1 253 ? 0.377 5.092 -19.026 1.00 75.69 253 ASP A N 1
ATOM 2072 C CA . ASP A 1 253 ? 0.594 3.695 -19.453 1.00 75.69 253 ASP A CA 1
ATOM 2073 C C . ASP A 1 253 ? 1.911 3.434 -20.206 1.00 75.69 253 ASP A C 1
ATOM 2075 O O . ASP A 1 253 ? 2.081 2.452 -20.941 1.00 75.69 253 ASP A O 1
ATOM 2079 N N . LYS A 1 254 ? 2.883 4.336 -20.046 1.00 84.50 254 LYS A N 1
ATOM 2080 C CA . LYS A 1 254 ? 4.233 4.177 -20.579 1.00 84.50 254 LYS A CA 1
ATOM 2081 C C . LYS A 1 254 ? 5.213 4.133 -19.431 1.00 84.50 254 LYS A C 1
ATOM 2083 O O . LYS A 1 254 ? 5.481 5.156 -18.802 1.00 84.50 254 LYS A O 1
ATOM 2088 N N . THR A 1 255 ? 5.778 2.956 -19.210 1.00 89.69 255 THR A N 1
ATOM 2089 C CA . THR A 1 255 ? 6.859 2.787 -18.252 1.00 89.69 255 THR A CA 1
ATOM 2090 C C . THR A 1 255 ? 8.196 3.052 -18.921 1.00 89.69 255 THR A C 1
ATOM 2092 O O . THR A 1 255 ? 8.525 2.489 -19.970 1.00 89.69 255 THR A O 1
ATOM 2095 N N . GLN A 1 256 ? 8.947 3.953 -18.308 1.00 91.81 256 GLN A N 1
ATOM 2096 C CA . GLN A 1 256 ? 10.305 4.311 -18.670 1.00 91.81 256 GLN A CA 1
ATOM 2097 C C . GLN A 1 256 ? 11.260 3.744 -17.631 1.00 91.81 256 GLN A C 1
ATOM 2099 O O . GLN A 1 256 ? 10.961 3.766 -16.438 1.00 91.81 256 GLN A O 1
ATOM 2104 N N . LEU A 1 257 ? 12.392 3.231 -18.098 1.00 92.69 257 LEU A N 1
ATOM 2105 C CA . LEU A 1 257 ? 13.398 2.594 -17.265 1.00 92.69 257 LEU A CA 1
ATOM 2106 C C . LEU A 1 257 ? 14.776 3.175 -17.590 1.00 92.69 257 LEU A C 1
ATOM 2108 O O . LEU A 1 257 ? 15.159 3.262 -18.760 1.00 92.69 257 LEU A O 1
ATOM 2112 N N . TRP A 1 258 ? 15.497 3.565 -16.543 1.00 92.38 258 TRP A N 1
ATOM 2113 C CA . TRP A 1 258 ? 16.845 4.122 -16.602 1.00 92.38 258 TRP A CA 1
ATOM 2114 C C . TRP A 1 258 ? 17.832 3.142 -15.984 1.00 92.38 258 TRP A C 1
ATOM 2116 O O . TRP A 1 258 ? 17.570 2.583 -14.917 1.00 92.38 258 TRP A O 1
ATOM 2126 N N . LEU A 1 259 ? 18.952 2.922 -16.671 1.00 91.88 259 LEU A N 1
ATOM 2127 C CA . LEU A 1 259 ? 19.970 1.947 -16.286 1.00 91.88 259 LEU A CA 1
ATOM 2128 C C . LEU A 1 259 ? 21.321 2.622 -16.088 1.00 91.88 259 LEU A C 1
ATOM 2130 O O . LEU A 1 259 ? 21.827 3.288 -16.993 1.00 91.88 259 LEU A O 1
ATOM 2134 N N . MET A 1 260 ? 21.944 2.383 -14.938 1.00 91.00 260 MET A N 1
ATOM 2135 C CA . MET A 1 260 ? 23.263 2.930 -14.620 1.00 91.00 260 MET A CA 1
ATOM 2136 C C . MET A 1 260 ? 24.152 1.879 -13.952 1.00 91.00 260 MET A C 1
ATOM 2138 O O . MET A 1 260 ? 23.678 0.940 -13.311 1.00 91.00 260 MET A O 1
ATOM 2142 N N . VAL A 1 261 ? 25.463 2.015 -14.128 1.00 89.56 261 VAL A N 1
ATOM 2143 C CA . VAL A 1 261 ? 26.469 1.195 -13.454 1.00 89.56 261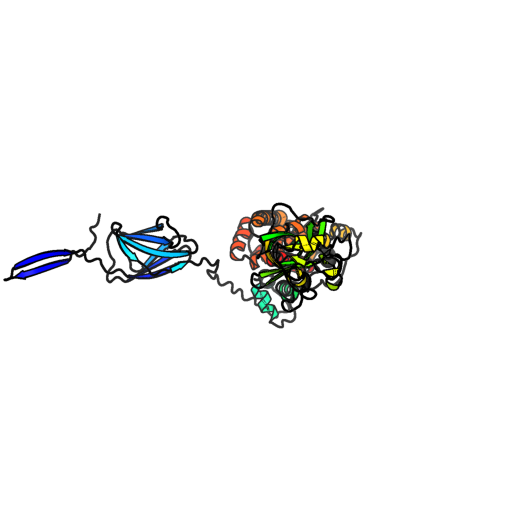 VAL A CA 1
ATOM 2144 C C . VAL A 1 261 ? 26.879 1.919 -12.171 1.00 89.56 261 VAL A C 1
ATOM 2146 O O . VAL A 1 261 ? 27.334 3.066 -12.263 1.00 89.56 261 VAL A O 1
ATOM 2149 N N . PRO A 1 262 ? 26.748 1.284 -10.993 1.00 88.12 262 PRO A N 1
ATOM 2150 C CA . PRO A 1 262 ? 27.196 1.884 -9.742 1.00 88.12 262 PRO A CA 1
ATOM 2151 C C . PRO A 1 262 ? 28.715 2.100 -9.765 1.00 88.12 262 PRO A C 1
ATOM 2153 O O . PRO A 1 262 ? 29.464 1.286 -10.312 1.00 88.12 262 PRO A O 1
ATOM 2156 N N . GLY A 1 263 ? 29.182 3.197 -9.162 1.00 78.62 263 GLY A N 1
ATOM 2157 C CA . GLY A 1 263 ? 30.619 3.467 -9.022 1.00 78.62 263 GLY A CA 1
ATOM 2158 C C . GLY A 1 263 ? 31.321 2.506 -8.052 1.00 78.62 263 GLY A C 1
ATOM 2159 O O . GLY A 1 263 ? 32.513 2.229 -8.197 1.00 78.62 263 GLY A O 1
ATOM 2160 N N . GLU A 1 264 ? 30.576 1.957 -7.092 1.00 78.12 264 GLU A N 1
ATOM 2161 C CA . GLU A 1 264 ? 31.058 1.018 -6.080 1.00 78.12 264 GLU A CA 1
ATOM 2162 C C . GLU A 1 264 ? 30.767 -0.436 -6.479 1.00 78.12 264 GLU A C 1
ATOM 2164 O O . GLU A 1 264 ? 29.732 -0.746 -7.068 1.00 78.12 264 GLU A O 1
ATOM 2169 N N . LYS A 1 265 ? 31.688 -1.357 -6.161 1.00 67.62 265 LYS A N 1
ATOM 2170 C CA . LYS A 1 265 ? 31.599 -2.762 -6.604 1.00 67.62 265 LYS A CA 1
ATOM 2171 C C . LYS A 1 265 ? 30.771 -3.677 -5.693 1.00 67.62 265 LYS A C 1
ATOM 2173 O O . LYS A 1 265 ? 30.431 -4.768 -6.136 1.00 67.62 265 LYS A O 1
ATOM 2178 N N . ASP A 1 266 ? 30.387 -3.222 -4.499 1.00 74.69 266 ASP A N 1
ATOM 2179 C CA . ASP A 1 266 ? 29.703 -4.033 -3.476 1.00 74.69 266 ASP A CA 1
ATOM 2180 C C . ASP A 1 266 ? 28.477 -3.321 -2.870 1.00 74.69 266 ASP A C 1
ATOM 2182 O O . ASP A 1 266 ? 28.192 -3.420 -1.676 1.00 74.69 266 ASP A O 1
ATOM 2186 N N . THR A 1 267 ? 27.732 -2.572 -3.687 1.00 82.25 267 THR A N 1
ATOM 2187 C CA . THR A 1 267 ? 26.531 -1.875 -3.214 1.00 82.25 267 THR A CA 1
ATOM 2188 C C . THR A 1 267 ? 25.412 -2.858 -2.860 1.00 82.25 267 THR A C 1
ATOM 2190 O O . THR A 1 267 ? 25.000 -3.676 -3.681 1.00 82.25 2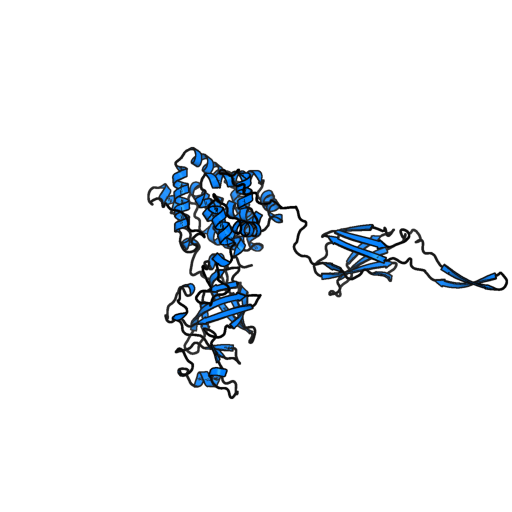67 THR A O 1
ATOM 2193 N N . ILE A 1 268 ? 24.869 -2.727 -1.646 1.00 84.12 268 ILE A N 1
ATOM 2194 C CA . ILE A 1 268 ? 23.675 -3.463 -1.196 1.00 84.12 268 ILE A CA 1
ATOM 2195 C C . ILE A 1 268 ? 22.412 -2.609 -1.376 1.00 84.12 268 ILE A C 1
ATOM 2197 O O . ILE A 1 268 ? 21.386 -3.116 -1.825 1.00 84.12 268 ILE A O 1
ATOM 2201 N N . ARG A 1 269 ? 22.476 -1.307 -1.064 1.00 89.31 269 ARG A N 1
ATOM 2202 C CA . ARG A 1 269 ? 21.344 -0.366 -1.123 1.00 89.31 269 ARG A CA 1
ATOM 2203 C C . ARG A 1 269 ? 21.435 0.518 -2.368 1.00 89.31 269 ARG A C 1
ATOM 2205 O O . ARG A 1 269 ? 21.909 1.644 -2.320 1.00 89.31 269 ARG A O 1
ATOM 2212 N N . PHE A 1 270 ? 20.981 -0.017 -3.497 1.00 92.12 270 PHE A N 1
ATOM 2213 C CA . PHE A 1 270 ? 20.909 0.700 -4.773 1.00 92.12 270 PHE A CA 1
ATOM 2214 C C . PHE A 1 270 ? 19.943 1.884 -4.729 1.00 92.12 270 PHE A C 1
ATOM 2216 O O . PHE A 1 270 ? 20.164 2.865 -5.427 1.00 92.12 270 PHE A O 1
ATOM 2223 N N . CYS A 1 271 ? 18.891 1.817 -3.909 1.00 89.50 271 CYS A N 1
ATOM 2224 C CA . CYS A 1 271 ? 17.925 2.906 -3.759 1.00 89.50 271 CYS A CA 1
ATOM 2225 C C . CYS A 1 271 ? 18.504 4.199 -3.166 1.00 89.50 271 CYS A C 1
ATOM 2227 O O . CYS A 1 271 ? 17.875 5.242 -3.332 1.00 89.50 271 CYS A O 1
ATOM 2229 N N . ASP A 1 272 ? 19.666 4.128 -2.510 1.00 88.94 272 ASP A N 1
ATOM 2230 C CA . ASP A 1 272 ? 20.308 5.264 -1.839 1.00 88.94 272 ASP A CA 1
ATOM 2231 C C . ASP A 1 272 ? 21.507 5.815 -2.637 1.00 88.94 272 ASP A C 1
ATOM 2233 O O . ASP A 1 272 ? 22.190 6.730 -2.182 1.00 88.94 272 ASP A O 1
ATOM 2237 N N . LEU A 1 273 ? 21.788 5.251 -3.818 1.00 88.56 273 LEU A N 1
ATOM 2238 C CA . LEU A 1 273 ? 22.854 5.736 -4.690 1.00 88.56 273 LEU A CA 1
ATOM 2239 C C . LEU A 1 273 ? 22.473 7.073 -5.333 1.00 88.56 273 LEU A C 1
ATOM 2241 O O . LEU A 1 273 ? 21.360 7.237 -5.830 1.00 88.56 273 LEU A O 1
ATOM 2245 N N . GLU A 1 274 ? 23.438 7.988 -5.397 1.00 85.25 274 GLU A N 1
ATOM 2246 C CA . GLU A 1 274 ? 23.289 9.267 -6.090 1.00 85.25 274 GLU A CA 1
ATOM 2247 C C . GLU A 1 274 ? 23.465 9.079 -7.605 1.00 85.25 274 GLU A C 1
ATOM 2249 O O . GLU A 1 274 ? 24.531 8.656 -8.067 1.00 85.25 274 GLU A O 1
ATOM 2254 N N . GLU A 1 275 ? 22.433 9.390 -8.400 1.00 83.94 275 GLU A N 1
ATOM 2255 C CA . GLU A 1 275 ? 22.440 9.158 -9.853 1.00 83.94 275 GLU A CA 1
ATOM 2256 C C . GLU A 1 275 ? 23.562 9.900 -10.589 1.00 83.94 275 GLU A C 1
ATOM 2258 O O . GLU A 1 275 ? 24.102 9.396 -11.574 1.00 83.94 275 GLU A O 1
ATOM 2263 N N . THR A 1 276 ? 23.967 11.065 -10.085 1.00 81.75 276 THR A N 1
ATOM 2264 C CA . THR A 1 276 ? 25.017 11.910 -10.675 1.00 81.75 276 THR A CA 1
ATOM 2265 C C . THR A 1 276 ? 26.411 11.272 -10.618 1.00 81.75 276 THR A C 1
ATOM 2267 O O . THR A 1 276 ? 27.289 11.639 -11.403 1.00 81.75 276 THR A O 1
ATOM 2270 N N . LEU A 1 277 ? 26.622 10.308 -9.715 1.00 83.19 277 LEU A N 1
ATOM 2271 C CA . LEU A 1 277 ? 27.905 9.636 -9.491 1.00 83.19 277 LEU A CA 1
ATOM 2272 C C . LEU A 1 277 ? 28.041 8.321 -10.277 1.00 83.19 277 LEU A C 1
ATOM 2274 O O . LEU A 1 277 ? 29.089 7.673 -10.223 1.00 83.19 277 LEU A O 1
ATOM 2278 N N . MET A 1 278 ? 26.997 7.908 -10.999 1.00 87.06 278 MET A N 1
ATOM 2279 C CA . MET A 1 278 ? 26.944 6.628 -11.707 1.00 87.06 278 MET A CA 1
ATOM 2280 C C . MET A 1 278 ? 27.277 6.766 -13.199 1.00 87.06 278 MET A C 1
ATOM 2282 O O . MET A 1 278 ? 27.133 7.826 -13.807 1.00 87.06 278 MET A O 1
ATOM 2286 N N . LEU A 1 279 ? 27.740 5.675 -13.821 1.00 87.00 279 LEU A N 1
ATOM 2287 C CA . LEU A 1 279 ? 28.011 5.655 -15.264 1.00 87.00 279 LEU A CA 1
ATOM 2288 C C . LEU A 1 279 ? 26.757 5.221 -16.048 1.00 87.00 279 LEU A C 1
ATOM 2290 O O . LEU A 1 279 ? 26.111 4.248 -15.655 1.00 87.00 279 LEU A O 1
ATOM 2294 N N . PRO A 1 280 ? 26.421 5.857 -17.185 1.00 85.88 280 PRO A N 1
ATOM 2295 C CA . PRO A 1 280 ? 25.214 5.520 -17.944 1.00 85.88 280 PRO A CA 1
ATOM 2296 C C . PRO A 1 280 ? 25.326 4.176 -18.660 1.00 85.88 280 PRO A C 1
ATOM 2298 O O . PRO A 1 280 ? 26.324 3.908 -19.318 1.00 85.88 280 PRO A O 1
ATOM 2301 N N . CYS A 1 281 ? 24.292 3.340 -18.633 1.00 88.38 281 CYS A N 1
ATOM 2302 C CA . CYS A 1 281 ? 24.256 2.177 -19.521 1.00 88.38 281 CYS A CA 1
ATOM 2303 C C . CYS A 1 281 ? 23.879 2.573 -20.949 1.00 88.38 281 CYS A C 1
ATOM 2305 O O . CYS A 1 281 ? 23.196 3.567 -21.185 1.00 88.38 281 CYS A O 1
ATOM 2307 N N . TYR A 1 282 ? 24.263 1.733 -21.908 1.00 87.81 282 TYR A N 1
ATOM 2308 C CA . TYR A 1 282 ? 23.971 1.960 -23.317 1.00 87.81 282 TYR A CA 1
ATOM 2309 C C . TYR A 1 282 ? 23.238 0.773 -23.939 1.00 87.81 282 TYR A C 1
ATOM 2311 O O . TYR A 1 282 ? 23.575 -0.372 -23.657 1.00 87.81 282 TYR A O 1
ATOM 2319 N N . GLN A 1 283 ? 22.268 1.018 -24.818 1.00 89.56 283 GLN A N 1
ATOM 2320 C CA . GLN A 1 283 ? 21.554 -0.033 -25.547 1.00 89.56 283 GLN A CA 1
ATOM 2321 C C . GLN A 1 283 ? 21.935 -0.040 -27.030 1.00 89.56 283 GLN A C 1
ATOM 2323 O O . GLN A 1 283 ? 21.835 0.980 -27.710 1.00 89.56 283 GLN A O 1
ATOM 2328 N N . CYS A 1 284 ? 22.286 -1.208 -27.578 1.00 88.62 284 CYS A N 1
ATOM 2329 C CA . CYS A 1 284 ? 22.400 -1.374 -29.030 1.00 88.62 284 CYS A CA 1
ATOM 2330 C C . CYS A 1 284 ? 21.024 -1.243 -29.703 1.00 88.62 284 CYS A C 1
ATOM 2332 O O . CYS A 1 284 ? 20.113 -2.025 -29.426 1.00 88.62 284 CYS A O 1
ATOM 2334 N N . ILE A 1 285 ? 20.879 -0.319 -30.658 1.00 88.56 285 ILE A N 1
ATOM 2335 C CA . ILE A 1 285 ? 19.573 -0.017 -31.271 1.00 88.56 285 ILE A CA 1
ATOM 2336 C C . ILE A 1 285 ? 19.001 -1.139 -32.150 1.00 88.56 285 ILE A C 1
ATOM 2338 O O . ILE A 1 285 ? 17.813 -1.087 -32.488 1.00 88.56 285 ILE A O 1
ATOM 2342 N N . ASP A 1 286 ? 19.837 -2.103 -32.554 1.00 87.94 286 ASP A N 1
ATOM 2343 C CA . ASP A 1 286 ? 19.458 -3.219 -33.426 1.00 87.94 286 ASP A CA 1
ATOM 2344 C C . ASP A 1 286 ? 19.172 -4.514 -32.648 1.00 87.94 286 ASP A C 1
ATOM 2346 O O . ASP A 1 286 ? 18.177 -5.169 -32.942 1.00 87.94 286 ASP A O 1
ATOM 2350 N N . CYS A 1 287 ? 20.018 -4.904 -31.681 1.00 87.25 287 CYS A N 1
ATOM 2351 C CA . CYS A 1 287 ? 19.832 -6.149 -30.914 1.00 87.25 287 CYS A CA 1
ATOM 2352 C C . CYS A 1 287 ? 19.273 -5.954 -29.499 1.00 87.25 287 CYS A C 1
ATOM 2354 O O . CYS A 1 287 ? 18.834 -6.928 -28.883 1.00 87.25 287 CYS A O 1
ATOM 2356 N N . GLY A 1 288 ? 19.273 -4.721 -28.983 1.00 85.75 288 GLY A N 1
ATOM 2357 C CA . GLY A 1 288 ? 18.664 -4.373 -27.696 1.00 85.75 288 GLY A CA 1
ATOM 2358 C C . GLY A 1 288 ? 19.490 -4.777 -26.490 1.00 85.75 288 GLY A C 1
ATOM 2359 O O . GLY A 1 288 ? 19.019 -4.646 -25.363 1.00 85.75 288 GLY A O 1
ATOM 2360 N N . GLU A 1 289 ? 20.696 -5.286 -26.726 1.00 87.94 289 GLU A N 1
ATOM 2361 C CA . GLU A 1 289 ? 21.634 -5.653 -25.680 1.00 87.94 289 GLU A CA 1
ATOM 2362 C C . GLU A 1 289 ? 22.091 -4.407 -24.926 1.00 87.94 289 GLU A C 1
ATOM 2364 O O . GLU A 1 289 ? 22.416 -3.383 -25.537 1.00 87.94 289 GLU A O 1
ATOM 2369 N N . ILE A 1 290 ? 22.060 -4.511 -23.599 1.00 87.56 290 ILE A N 1
ATOM 2370 C CA . ILE A 1 290 ? 22.587 -3.495 -22.698 1.00 87.56 290 ILE A CA 1
ATOM 2371 C C . ILE A 1 290 ? 24.089 -3.706 -22.608 1.00 87.56 290 ILE A C 1
ATOM 2373 O O . ILE A 1 290 ? 24.555 -4.831 -22.446 1.00 87.56 290 ILE A O 1
ATOM 2377 N N . ILE A 1 291 ? 24.837 -2.619 -22.709 1.00 84.75 291 ILE A N 1
ATOM 2378 C CA . ILE A 1 291 ? 26.287 -2.580 -22.640 1.00 84.75 291 ILE A CA 1
ATOM 2379 C C . ILE A 1 291 ? 26.641 -1.625 -21.508 1.00 84.75 291 ILE A C 1
ATOM 2381 O O . ILE A 1 291 ? 26.359 -0.425 -21.571 1.00 84.75 291 ILE A O 1
ATOM 2385 N N . ALA A 1 292 ? 27.237 -2.177 -20.454 1.00 72.12 292 ALA A N 1
ATOM 2386 C CA . ALA A 1 292 ? 27.777 -1.389 -19.360 1.00 72.12 292 ALA A CA 1
ATOM 2387 C C . ALA A 1 292 ? 29.051 -0.671 -19.836 1.00 72.12 292 ALA A C 1
ATOM 2389 O O . ALA A 1 292 ? 29.947 -1.318 -20.393 1.00 72.12 292 ALA A O 1
ATOM 2390 N N . PRO A 1 293 ? 29.168 0.648 -19.639 1.00 72.75 293 PRO A N 1
ATOM 2391 C CA . PRO A 1 293 ? 30.404 1.350 -19.930 1.00 72.75 293 PRO A CA 1
ATOM 2392 C C . PRO A 1 293 ? 31.546 0.984 -18.982 1.00 72.75 293 PRO A C 1
ATOM 2394 O O . PRO A 1 293 ? 31.339 0.645 -17.822 1.00 72.75 293 PRO A O 1
ATOM 2397 N N . ILE A 1 294 ? 32.774 1.168 -19.475 1.00 66.94 294 ILE A N 1
ATOM 2398 C CA . ILE A 1 294 ? 33.995 1.214 -18.652 1.00 66.94 294 ILE A CA 1
ATOM 2399 C C . ILE A 1 294 ? 34.322 2.674 -18.249 1.00 66.94 294 ILE A C 1
ATOM 2401 O O . ILE A 1 294 ? 35.035 2.905 -17.279 1.00 66.94 294 ILE A O 1
ATOM 2405 N N . ALA A 1 295 ? 33.786 3.663 -18.977 1.00 64.19 295 ALA A N 1
ATOM 2406 C CA . ALA A 1 295 ? 33.967 5.102 -18.766 1.00 64.19 295 ALA A CA 1
ATOM 2407 C C . ALA A 1 295 ? 32.766 5.885 -19.335 1.00 64.19 295 ALA A C 1
ATOM 2409 O O . ALA A 1 295 ? 31.939 5.310 -20.034 1.00 64.19 295 ALA A O 1
ATOM 2410 N N . MET A 1 296 ? 32.683 7.202 -19.115 1.00 62.72 296 MET A N 1
ATOM 2411 C CA . MET A 1 296 ? 31.517 8.010 -19.523 1.00 62.72 296 MET A CA 1
ATOM 2412 C C . MET A 1 296 ? 31.181 8.003 -21.023 1.00 62.72 296 MET A C 1
ATOM 2414 O O . MET A 1 296 ? 30.082 8.407 -21.384 1.00 62.72 296 MET A O 1
ATOM 2418 N N . ASN A 1 297 ? 32.072 7.543 -21.905 1.00 66.19 297 ASN A N 1
ATOM 2419 C CA . ASN A 1 297 ? 31.834 7.504 -23.345 1.00 66.19 297 ASN A CA 1
ATOM 2420 C C . ASN A 1 297 ? 32.257 6.172 -23.994 1.00 66.19 297 ASN A C 1
ATOM 2422 O O . ASN A 1 297 ? 32.927 5.325 -23.395 1.00 66.19 297 ASN A O 1
ATOM 2426 N N . PHE A 1 298 ? 31.863 6.006 -25.258 1.00 66.50 298 PHE A N 1
ATOM 2427 C CA . PHE A 1 298 ? 32.135 4.813 -26.066 1.00 66.50 298 PHE A CA 1
ATOM 2428 C C . PHE A 1 298 ? 33.601 4.649 -26.482 1.00 66.50 298 PHE A C 1
ATOM 2430 O O . PHE A 1 298 ? 33.974 3.581 -26.967 1.00 66.50 298 PHE A O 1
ATOM 2437 N N . ASP A 1 299 ? 34.431 5.683 -26.319 1.00 65.81 299 ASP A N 1
ATOM 2438 C CA . ASP A 1 299 ? 35.808 5.702 -26.834 1.00 65.81 299 ASP A CA 1
ATOM 2439 C C . ASP A 1 299 ? 36.695 4.658 -26.145 1.00 65.81 299 ASP A C 1
ATOM 2441 O O . ASP A 1 299 ? 37.682 4.194 -26.711 1.00 65.81 299 ASP A O 1
ATOM 2445 N N . ASN A 1 300 ? 36.300 4.242 -24.941 1.00 69.25 300 ASN A N 1
ATOM 2446 C CA . ASN A 1 300 ? 37.014 3.261 -24.132 1.00 69.25 300 ASN A CA 1
ATOM 2447 C C . ASN A 1 300 ? 36.480 1.827 -24.294 1.00 69.25 300 ASN A C 1
ATOM 2449 O O . ASN A 1 300 ? 36.897 0.924 -23.567 1.00 69.25 300 ASN A O 1
ATOM 2453 N N . TRP A 1 301 ? 35.541 1.584 -25.215 1.00 76.38 301 TRP A N 1
ATOM 2454 C CA . TRP A 1 301 ? 35.052 0.232 -25.481 1.00 76.38 301 TRP A CA 1
ATOM 2455 C C . TRP A 1 301 ? 36.020 -0.554 -26.358 1.00 76.38 301 TRP A C 1
ATOM 2457 O O . TRP A 1 301 ? 36.585 -0.044 -27.325 1.00 76.38 301 TRP A O 1
ATOM 2467 N N . ALA A 1 302 ? 36.168 -1.847 -26.058 1.00 78.31 302 ALA A N 1
ATOM 2468 C CA . ALA A 1 302 ? 36.970 -2.732 -26.885 1.00 78.31 302 ALA A CA 1
ATOM 2469 C C . ALA A 1 302 ? 36.430 -2.736 -28.334 1.00 78.31 302 ALA A C 1
ATOM 2471 O O . ALA A 1 302 ? 35.223 -2.919 -28.530 1.00 78.31 302 ALA A O 1
ATOM 2472 N N . PRO A 1 303 ? 37.291 -2.624 -29.368 1.00 81.62 303 PRO A N 1
ATOM 2473 C CA . PRO A 1 303 ? 36.856 -2.640 -30.767 1.00 81.62 303 PRO A CA 1
ATOM 2474 C C . PRO A 1 303 ? 35.994 -3.854 -31.122 1.00 81.62 303 PRO A C 1
ATOM 2476 O O . PRO A 1 303 ? 35.085 -3.751 -31.942 1.00 81.62 303 PRO A O 1
ATOM 2479 N N . LYS A 1 304 ? 36.248 -4.994 -30.466 1.00 83.44 304 LYS A N 1
ATOM 2480 C CA . LYS A 1 304 ? 35.449 -6.213 -30.601 1.00 83.44 304 LYS A CA 1
ATOM 2481 C C . LYS A 1 304 ? 33.978 -5.984 -30.234 1.00 83.44 304 LYS A C 1
ATOM 2483 O O . LYS A 1 304 ? 33.123 -6.289 -31.051 1.00 83.44 304 LYS A O 1
ATOM 2488 N N . THR A 1 305 ? 33.691 -5.361 -29.088 1.00 82.06 305 THR A N 1
ATOM 2489 C CA . THR A 1 305 ? 32.321 -5.032 -28.654 1.00 82.06 305 THR A CA 1
ATOM 2490 C C . THR A 1 305 ? 31.604 -4.180 -29.700 1.00 82.06 305 THR A C 1
ATOM 2492 O O . THR A 1 305 ? 30.487 -4.484 -30.105 1.00 82.06 305 THR A O 1
ATOM 2495 N N . ILE A 1 306 ? 32.269 -3.141 -30.214 1.00 83.50 306 ILE A N 1
ATOM 2496 C CA . ILE A 1 306 ? 31.687 -2.272 -31.246 1.00 83.50 306 ILE A CA 1
ATOM 2497 C C . ILE A 1 306 ? 31.401 -3.066 -32.529 1.00 83.50 306 ILE A C 1
ATOM 2499 O O . ILE A 1 306 ? 30.349 -2.894 -33.144 1.00 83.50 306 ILE A O 1
ATOM 2503 N N . MET A 1 307 ? 32.327 -3.931 -32.947 1.00 84.31 307 MET A N 1
ATOM 2504 C CA . MET A 1 307 ? 32.186 -4.741 -34.159 1.00 84.31 307 MET A CA 1
ATOM 2505 C C . MET A 1 307 ? 31.076 -5.791 -34.045 1.00 84.31 307 MET A C 1
ATOM 2507 O O . MET A 1 307 ? 30.305 -5.941 -34.996 1.00 84.31 307 MET A O 1
ATOM 2511 N N . ASP A 1 308 ? 30.947 -6.453 -32.894 1.00 85.69 308 ASP A N 1
ATOM 2512 C CA . ASP A 1 308 ? 29.923 -7.473 -32.631 1.00 85.69 308 ASP A CA 1
ATOM 2513 C C . ASP A 1 308 ? 28.501 -6.879 -32.728 1.00 85.69 308 ASP A C 1
ATOM 2515 O O . ASP A 1 308 ? 27.574 -7.528 -33.217 1.00 85.69 308 ASP A O 1
ATOM 2519 N N . HIS A 1 309 ? 28.350 -5.593 -32.394 1.00 87.44 309 HIS A N 1
ATOM 2520 C CA . HIS A 1 309 ? 27.084 -4.857 -32.459 1.00 87.44 309 HIS A CA 1
ATOM 2521 C C . HIS A 1 309 ? 26.907 -3.978 -33.705 1.00 87.44 309 HIS A C 1
ATOM 2523 O O . HIS A 1 309 ? 25.965 -3.192 -33.769 1.00 87.44 309 HIS A O 1
ATOM 2529 N N . LYS A 1 310 ? 27.753 -4.101 -34.740 1.00 84.25 310 LYS A N 1
ATOM 2530 C CA . LYS A 1 310 ? 27.516 -3.395 -36.020 1.00 84.25 310 LYS A CA 1
ATOM 2531 C C . LYS A 1 310 ? 26.373 -3.989 -36.834 1.00 84.25 310 LYS A C 1
ATOM 2533 O O . LYS A 1 310 ? 25.850 -3.318 -37.719 1.00 84.25 310 LYS A O 1
ATOM 2538 N N . HIS A 1 311 ? 26.041 -5.266 -36.624 1.00 84.94 311 HIS A N 1
ATOM 2539 C CA . HIS A 1 311 ? 24.984 -5.982 -37.354 1.00 84.94 311 HIS A CA 1
ATOM 2540 C C . HIS A 1 311 ? 25.046 -5.812 -38.886 1.00 84.94 311 HIS A C 1
ATOM 2542 O O . HIS A 1 311 ? 24.021 -5.702 -39.555 1.00 84.94 311 HIS A O 1
ATOM 2548 N N . LYS A 1 312 ? 26.267 -5.785 -39.446 1.00 81.81 312 LYS A N 1
ATOM 2549 C CA . LYS A 1 312 ? 26.547 -5.554 -40.879 1.00 81.81 312 LYS A CA 1
ATOM 2550 C C . LYS A 1 312 ? 26.035 -4.204 -41.422 1.00 81.81 312 LYS A C 1
ATOM 2552 O O . LYS A 1 312 ? 25.847 -4.064 -42.626 1.00 81.81 312 LYS A O 1
ATOM 2557 N N . LYS A 1 313 ? 25.825 -3.203 -40.561 1.00 83.25 313 LYS A N 1
ATOM 2558 C CA . LYS A 1 313 ? 25.413 -1.844 -40.936 1.00 83.25 313 LYS A CA 1
ATOM 2559 C C . LYS A 1 313 ? 26.586 -0.869 -40.827 1.00 83.25 313 LYS A C 1
ATOM 2561 O O . LYS A 1 313 ? 27.406 -0.948 -39.914 1.00 83.25 313 LYS A O 1
ATOM 2566 N N . HIS A 1 314 ? 26.645 0.092 -41.747 1.00 80.56 314 HIS A N 1
ATOM 2567 C CA . HIS A 1 314 ? 27.598 1.201 -41.694 1.00 80.56 314 HIS A CA 1
ATOM 2568 C C . HIS A 1 314 ? 26.972 2.391 -40.958 1.00 80.56 314 HIS A C 1
ATOM 2570 O O . HIS A 1 314 ? 26.347 3.256 -41.567 1.00 80.56 314 HIS A O 1
ATOM 2576 N N . ARG A 1 315 ? 27.115 2.415 -39.629 1.00 83.75 315 ARG A N 1
ATOM 2577 C CA . ARG A 1 315 ? 26.715 3.536 -38.764 1.00 83.75 315 ARG A CA 1
ATOM 2578 C C . ARG A 1 315 ? 27.890 3.984 -37.900 1.00 83.75 315 ARG A C 1
ATOM 2580 O O . ARG A 1 315 ? 28.779 3.187 -37.597 1.00 83.75 315 ARG A O 1
ATOM 2587 N N . SER A 1 316 ? 27.889 5.257 -37.511 1.00 84.50 316 SER A N 1
ATOM 2588 C CA . SER A 1 316 ? 28.788 5.743 -36.464 1.00 84.50 316 SER A CA 1
ATOM 2589 C C . SER A 1 316 ? 28.386 5.156 -35.110 1.00 84.50 316 SER A C 1
ATOM 2591 O O . SER A 1 316 ? 27.214 4.858 -34.884 1.00 84.50 316 SER A O 1
ATOM 2593 N N . VAL A 1 317 ? 29.353 5.028 -34.200 1.00 80.94 317 VAL A N 1
ATOM 2594 C CA . VAL A 1 317 ? 29.150 4.465 -32.852 1.00 80.94 317 VAL A CA 1
ATOM 2595 C C . VAL A 1 317 ? 28.047 5.215 -32.094 1.00 80.94 317 VAL A C 1
ATOM 2597 O O . VAL A 1 317 ? 27.118 4.585 -31.602 1.00 80.94 317 VAL A O 1
ATOM 2600 N N . HIS A 1 318 ? 28.050 6.552 -32.138 1.00 82.38 318 HIS A N 1
ATOM 2601 C CA . HIS A 1 318 ? 27.012 7.398 -31.524 1.00 82.38 318 HIS A CA 1
ATOM 2602 C C . HIS A 1 318 ? 25.593 7.192 -32.077 1.00 82.38 318 HIS A C 1
ATOM 2604 O O . HIS A 1 318 ? 24.630 7.612 -31.453 1.00 82.38 318 HIS A O 1
ATOM 2610 N N . LYS A 1 319 ? 25.443 6.594 -33.267 1.00 85.31 319 LYS A N 1
ATOM 2611 C CA . LYS A 1 319 ? 24.134 6.240 -33.843 1.00 85.31 319 LYS A CA 1
ATOM 2612 C C . LYS A 1 319 ? 23.789 4.765 -33.652 1.00 85.31 319 LYS A C 1
ATOM 2614 O O . LYS A 1 319 ? 22.702 4.351 -34.041 1.00 85.31 319 LYS A O 1
ATOM 2619 N N . GLN A 1 320 ? 24.724 3.962 -33.149 1.00 86.81 320 GLN A N 1
ATOM 2620 C CA . GLN A 1 320 ? 24.548 2.528 -32.928 1.00 86.81 320 GLN A CA 1
ATOM 2621 C C . GLN A 1 320 ? 24.078 2.224 -31.501 1.00 86.81 320 GLN A C 1
ATOM 2623 O O . GLN A 1 320 ? 23.402 1.217 -31.283 1.00 86.81 320 GLN A O 1
ATOM 2628 N N . PHE A 1 321 ? 24.409 3.097 -30.550 1.00 87.88 321 PHE A N 1
ATOM 2629 C CA . PHE A 1 321 ? 24.111 2.915 -29.138 1.00 87.88 321 PHE A CA 1
ATOM 2630 C C . PHE A 1 321 ? 23.348 4.117 -28.582 1.00 87.88 321 PHE A C 1
ATOM 2632 O O . PHE A 1 321 ? 23.775 5.254 -28.766 1.00 87.88 321 PHE A O 1
ATOM 2639 N N . ALA A 1 322 ? 22.235 3.842 -27.910 1.00 87.12 322 ALA A N 1
ATOM 2640 C CA . ALA A 1 322 ? 21.452 4.819 -27.165 1.00 87.12 322 ALA A CA 1
ATOM 2641 C C . ALA A 1 322 ? 21.944 4.874 -25.715 1.00 87.12 322 ALA A C 1
ATOM 2643 O O . ALA A 1 322 ? 22.114 3.819 -25.105 1.00 87.12 322 ALA A O 1
ATOM 2644 N N . ASP A 1 323 ? 22.174 6.068 -25.169 1.00 86.19 323 ASP A N 1
ATOM 2645 C CA . ASP A 1 323 ? 22.431 6.263 -23.736 1.00 86.19 323 ASP A CA 1
ATOM 2646 C C . ASP A 1 323 ? 21.108 6.105 -22.988 1.00 86.19 323 ASP A C 1
ATOM 2648 O O . ASP A 1 323 ? 20.250 6.976 -23.077 1.00 86.19 323 ASP A O 1
ATOM 2652 N N . VAL A 1 324 ? 20.941 4.983 -22.289 1.00 85.62 324 VAL A N 1
ATOM 2653 C CA . VAL A 1 324 ? 19.711 4.638 -21.561 1.00 85.62 324 VAL A CA 1
ATOM 2654 C C . VAL A 1 324 ? 19.787 4.972 -20.067 1.00 85.62 324 VAL A C 1
ATOM 2656 O O . VAL A 1 324 ? 18.941 4.532 -19.285 1.00 85.62 324 VAL A O 1
ATOM 2659 N N . GLY A 1 325 ? 20.833 5.692 -19.654 1.00 80.50 325 GLY A N 1
ATOM 2660 C CA . GLY A 1 325 ? 21.009 6.194 -18.294 1.00 80.50 325 GLY A CA 1
ATOM 2661 C C . GLY A 1 325 ? 20.659 7.676 -18.182 1.00 80.50 325 GLY A C 1
ATOM 2662 O O . GLY A 1 325 ? 19.910 8.054 -17.288 1.00 80.50 325 GLY A O 1
ATOM 2663 N N . ASN A 1 326 ? 21.154 8.500 -19.109 1.00 77.56 326 ASN A N 1
ATOM 2664 C CA . ASN A 1 326 ? 21.105 9.962 -19.003 1.00 77.56 326 ASN A CA 1
ATOM 2665 C C . ASN A 1 326 ? 20.240 10.651 -20.065 1.00 77.56 326 ASN A C 1
ATOM 2667 O O . ASN A 1 326 ? 19.710 11.731 -19.806 1.00 77.56 326 ASN A O 1
ATOM 2671 N N . VAL A 1 327 ? 20.144 10.088 -21.275 1.00 77.38 327 VAL A N 1
ATOM 2672 C CA . VAL A 1 327 ? 19.563 10.797 -22.434 1.00 77.38 327 VAL A CA 1
ATOM 2673 C C . VAL A 1 327 ? 18.244 10.179 -22.873 1.00 77.38 327 VAL A C 1
ATOM 2675 O O . VAL A 1 327 ? 17.233 10.869 -22.991 1.00 77.38 327 VAL A O 1
ATOM 2678 N N . GLU A 1 328 ? 18.254 8.880 -23.133 1.00 80.50 328 GLU A N 1
ATOM 2679 C CA . GLU A 1 328 ? 17.090 8.098 -23.519 1.00 80.50 328 GLU A CA 1
ATOM 2680 C C . GLU A 1 328 ? 16.642 7.230 -22.339 1.00 80.50 328 GLU A C 1
ATOM 2682 O O . GLU A 1 328 ? 17.415 6.913 -21.438 1.00 80.50 328 GLU A O 1
ATOM 2687 N N . SER A 1 329 ? 15.375 6.827 -22.336 1.00 82.62 329 SER A N 1
ATOM 2688 C CA . SER A 1 329 ? 14.856 5.836 -21.395 1.00 82.62 329 SER A CA 1
ATOM 2689 C C . SER A 1 329 ? 14.325 4.629 -22.152 1.00 82.62 329 SER A C 1
ATOM 2691 O O . SER A 1 329 ? 13.795 4.735 -23.265 1.00 82.62 329 SER A O 1
ATOM 2693 N N . LEU A 1 330 ? 14.471 3.449 -21.554 1.00 86.88 330 LEU A N 1
ATOM 2694 C CA . LEU A 1 330 ? 13.934 2.223 -22.121 1.00 86.88 330 LEU A CA 1
ATOM 2695 C C . LEU A 1 330 ? 12.426 2.190 -21.914 1.00 86.88 330 LEU A C 1
ATOM 2697 O O . LEU A 1 330 ? 11.948 2.175 -20.783 1.00 86.88 330 LEU A O 1
ATOM 2701 N N . GLN A 1 331 ? 11.674 2.127 -23.011 1.00 90.44 331 GLN A N 1
ATOM 2702 C CA . GLN A 1 331 ? 10.241 1.867 -22.936 1.00 90.44 331 GLN A CA 1
ATOM 2703 C C . GLN A 1 331 ? 9.993 0.386 -22.678 1.00 90.44 331 GLN A C 1
ATOM 2705 O O . GLN A 1 331 ? 10.371 -0.471 -23.490 1.00 90.44 331 GLN A O 1
ATOM 2710 N N . VAL A 1 332 ? 9.331 0.102 -21.562 1.00 89.56 332 VAL A N 1
ATOM 2711 C CA . VAL A 1 332 ? 9.070 -1.255 -21.087 1.00 89.56 332 VAL A CA 1
ATOM 2712 C C . VAL A 1 332 ? 7.602 -1.449 -20.719 1.00 89.56 332 VAL A C 1
ATOM 2714 O O . VAL A 1 332 ? 6.863 -0.489 -20.506 1.00 89.56 332 VAL A O 1
ATOM 2717 N N . GLU A 1 333 ? 7.191 -2.707 -20.667 1.00 89.44 333 GLU A N 1
ATOM 2718 C CA . GLU A 1 333 ? 5.997 -3.171 -19.962 1.00 89.44 333 GLU A CA 1
ATOM 2719 C C . GLU A 1 333 ? 6.463 -3.884 -18.696 1.00 89.44 333 GLU A C 1
ATOM 2721 O O . GLU A 1 333 ? 7.376 -4.709 -18.765 1.00 89.44 333 GLU A O 1
ATOM 2726 N N . ILE A 1 334 ? 5.895 -3.527 -17.542 1.00 87.44 334 ILE A N 1
ATOM 2727 C CA . ILE A 1 334 ? 6.259 -4.118 -16.254 1.00 87.44 334 ILE A CA 1
ATOM 2728 C C . ILE A 1 334 ? 5.172 -5.090 -15.803 1.00 87.44 334 ILE A C 1
ATOM 2730 O O . ILE A 1 334 ? 3.994 -4.746 -15.744 1.00 87.44 334 ILE A O 1
ATOM 2734 N N . HIS A 1 335 ? 5.596 -6.293 -15.425 1.00 87.88 335 HIS A N 1
ATOM 2735 C CA . HIS A 1 335 ? 4.751 -7.313 -14.812 1.00 87.88 335 HIS A CA 1
ATOM 2736 C C . HIS A 1 335 ? 5.418 -7.880 -13.561 1.00 87.88 335 HIS A C 1
ATOM 2738 O O . HIS A 1 335 ? 6.642 -7.902 -13.462 1.00 87.88 335 HIS A O 1
ATOM 2744 N N . GLN A 1 336 ? 4.640 -8.400 -12.613 1.00 86.19 336 GLN A N 1
ATOM 2745 C CA . GLN A 1 336 ? 5.208 -9.163 -11.499 1.00 86.19 336 GLN A CA 1
ATOM 2746 C C . GLN A 1 336 ? 5.637 -10.561 -11.948 1.00 86.19 336 GLN A C 1
ATOM 2748 O O . GLN A 1 336 ? 4.878 -11.291 -12.584 1.00 86.19 336 GLN A O 1
ATOM 2753 N N . TYR A 1 337 ? 6.840 -10.955 -11.545 1.00 81.31 337 TYR A N 1
ATOM 2754 C CA . TYR A 1 337 ? 7.391 -12.288 -11.751 1.00 81.31 337 TYR A CA 1
ATOM 2755 C C . TYR A 1 337 ? 7.135 -13.149 -10.506 1.00 81.31 337 TYR A C 1
ATOM 2757 O O . TYR A 1 337 ? 7.897 -13.114 -9.545 1.00 81.31 337 TYR A O 1
ATOM 2765 N N . ARG A 1 338 ? 6.030 -13.905 -10.499 1.00 82.88 338 ARG A N 1
ATOM 2766 C CA . ARG A 1 338 ? 5.518 -14.604 -9.300 1.00 82.88 338 ARG A CA 1
ATOM 2767 C C . ARG A 1 338 ? 6.176 -15.963 -8.998 1.00 82.88 338 ARG A C 1
ATOM 2769 O O . ARG A 1 338 ? 5.660 -16.706 -8.167 1.00 82.88 338 ARG A O 1
ATOM 2776 N N . ASP A 1 339 ? 7.314 -16.273 -9.618 1.00 79.12 339 ASP A N 1
ATOM 2777 C CA . ASP A 1 339 ? 8.004 -17.559 -9.421 1.00 79.12 339 ASP A CA 1
ATOM 2778 C C . ASP A 1 339 ? 8.967 -17.550 -8.220 1.00 79.12 339 ASP A C 1
ATOM 2780 O O . ASP A 1 339 ? 9.252 -18.599 -7.644 1.00 79.12 339 ASP A O 1
ATOM 2784 N N . GLU A 1 340 ? 9.464 -16.376 -7.817 1.00 81.38 340 GLU A N 1
ATOM 2785 C CA . GLU A 1 340 ? 10.427 -16.230 -6.721 1.00 81.38 340 GLU A CA 1
ATOM 2786 C C . GLU A 1 340 ? 10.107 -14.989 -5.886 1.00 81.38 340 GLU A C 1
ATOM 2788 O O . GLU A 1 340 ? 9.875 -13.909 -6.428 1.00 81.38 340 GLU A O 1
ATOM 2793 N N . LYS A 1 341 ? 10.099 -15.131 -4.556 1.00 86.62 341 LYS A N 1
ATOM 2794 C CA . LYS A 1 341 ? 9.951 -13.980 -3.660 1.00 86.62 341 LYS A CA 1
ATOM 2795 C C . LYS A 1 341 ? 11.266 -13.222 -3.560 1.00 86.62 341 LYS A C 1
ATOM 2797 O O . LYS A 1 341 ? 12.322 -13.840 -3.462 1.00 86.62 341 LYS A O 1
ATOM 2802 N N . ILE A 1 342 ? 11.202 -11.895 -3.531 1.00 87.94 342 ILE A N 1
ATOM 2803 C CA . ILE A 1 342 ? 12.407 -11.094 -3.308 1.00 87.94 342 ILE A CA 1
ATOM 2804 C C . ILE A 1 342 ? 12.857 -11.177 -1.853 1.00 87.94 342 ILE A C 1
ATOM 2806 O O . ILE A 1 342 ? 12.048 -11.182 -0.924 1.00 87.94 342 ILE A O 1
ATOM 2810 N N . GLU A 1 343 ? 14.170 -11.184 -1.664 1.00 86.12 343 GLU A N 1
ATOM 2811 C CA . GLU A 1 343 ? 14.774 -10.812 -0.394 1.00 86.12 343 GLU A CA 1
ATOM 2812 C C . GLU A 1 343 ? 14.814 -9.283 -0.332 1.00 86.12 343 GLU A C 1
ATOM 2814 O O . GLU A 1 343 ? 15.504 -8.627 -1.116 1.00 86.12 343 GLU A O 1
ATOM 2819 N N . HIS A 1 344 ? 13.995 -8.707 0.544 1.00 86.50 344 HIS A N 1
ATOM 2820 C CA . HIS A 1 344 ? 13.880 -7.260 0.663 1.00 86.50 344 HIS A CA 1
ATOM 2821 C C . HIS A 1 344 ? 15.126 -6.661 1.329 1.00 86.50 344 HIS A C 1
ATOM 2823 O O . HIS A 1 344 ? 15.607 -7.184 2.332 1.00 86.50 344 HIS A O 1
ATOM 2829 N N . CYS A 1 345 ? 15.611 -5.530 0.805 1.00 86.69 345 CYS A N 1
ATOM 2830 C CA . CYS A 1 345 ? 16.697 -4.765 1.431 1.00 86.69 345 CYS A CA 1
ATOM 2831 C C . CYS A 1 345 ? 16.293 -4.173 2.789 1.00 86.69 345 CYS A C 1
ATOM 2833 O O . CYS A 1 345 ? 17.121 -4.064 3.689 1.00 86.69 345 CYS A O 1
ATOM 2835 N N . ASP A 1 346 ? 15.017 -3.815 2.915 1.00 89.44 346 ASP A N 1
ATOM 2836 C CA . ASP A 1 346 ? 14.372 -3.330 4.127 1.00 89.44 346 ASP A CA 1
ATOM 2837 C C . ASP A 1 346 ? 13.328 -4.350 4.583 1.00 89.44 346 ASP A C 1
ATOM 2839 O O . ASP A 1 346 ? 12.726 -5.056 3.777 1.00 89.44 346 ASP A O 1
ATOM 2843 N N . SER A 1 347 ? 13.073 -4.424 5.882 1.00 89.56 347 SER A N 1
ATOM 2844 C CA . SER A 1 347 ? 12.156 -5.399 6.477 1.00 89.56 347 SER A CA 1
ATOM 2845 C C . SER A 1 347 ? 11.038 -4.677 7.221 1.00 89.56 347 SER A C 1
ATOM 2847 O O . SER A 1 347 ? 11.279 -3.575 7.694 1.00 89.56 347 SER A O 1
ATOM 2849 N N . PRO A 1 348 ? 9.862 -5.287 7.462 1.00 92.56 348 PRO A N 1
ATOM 2850 C CA . PRO A 1 348 ? 8.911 -4.731 8.423 1.00 92.56 348 PRO A CA 1
ATOM 2851 C C . PRO A 1 348 ? 9.533 -4.449 9.804 1.00 92.56 348 PRO A C 1
ATOM 2853 O O . PRO A 1 348 ? 9.052 -3.584 10.525 1.00 92.56 348 PRO A O 1
ATOM 2856 N N . PHE A 1 349 ? 10.633 -5.127 10.167 1.00 91.38 349 PHE A N 1
ATOM 2857 C CA . PHE A 1 349 ? 11.411 -4.822 11.375 1.00 91.38 349 PHE A CA 1
ATOM 2858 C C . PHE A 1 349 ? 12.136 -3.465 11.353 1.00 91.38 349 PHE A C 1
ATOM 2860 O O . PHE A 1 349 ? 12.631 -3.059 12.395 1.00 91.38 349 PHE A O 1
ATOM 2867 N N . SER A 1 350 ? 12.220 -2.758 10.220 1.00 90.38 350 SER A N 1
ATOM 2868 C CA . SER A 1 350 ? 12.762 -1.391 10.186 1.00 90.38 350 SER A CA 1
ATOM 2869 C C . SER A 1 350 ? 11.783 -0.365 10.754 1.00 90.38 350 SER A C 1
ATOM 2871 O O . SER A 1 350 ? 12.214 0.682 11.216 1.00 90.38 350 SER A O 1
ATOM 2873 N N . VAL A 1 351 ? 10.481 -0.677 10.758 1.00 93.56 351 VAL A N 1
ATOM 2874 C CA . VAL A 1 351 ? 9.407 0.237 11.190 1.00 93.56 351 VAL A CA 1
ATOM 2875 C C . VAL A 1 351 ? 8.735 -0.193 12.495 1.00 93.56 351 VAL A C 1
ATOM 2877 O O . VAL A 1 351 ? 7.807 0.461 12.964 1.00 93.56 351 VAL A O 1
ATOM 2880 N N . ILE A 1 352 ? 9.200 -1.293 13.097 1.00 94.06 352 ILE A N 1
ATOM 2881 C CA . ILE A 1 352 ? 8.786 -1.748 14.428 1.00 94.06 352 ILE A CA 1
ATOM 2882 C C . ILE A 1 352 ? 10.011 -2.127 15.257 1.00 94.06 352 ILE A C 1
ATOM 2884 O O . ILE A 1 352 ? 10.933 -2.763 14.754 1.00 94.06 352 ILE A O 1
ATOM 2888 N N . GLU A 1 353 ? 9.983 -1.860 16.563 1.00 88.94 353 GLU A N 1
ATOM 2889 C CA . GLU A 1 353 ? 10.976 -2.414 17.489 1.00 88.94 353 GLU A CA 1
ATOM 2890 C C . GLU A 1 353 ? 10.371 -3.563 18.298 1.00 88.94 353 GLU A C 1
ATOM 2892 O O . GLU A 1 353 ? 9.562 -3.399 19.220 1.00 88.94 353 GLU A O 1
ATOM 2897 N N . ASN A 1 354 ? 10.766 -4.777 17.928 1.00 78.81 354 ASN A N 1
ATOM 2898 C CA . ASN A 1 354 ? 10.271 -5.979 18.571 1.00 78.81 354 ASN A CA 1
ATOM 2899 C C . ASN A 1 354 ? 10.802 -6.120 19.996 1.00 78.81 354 ASN A C 1
ATOM 2901 O O . ASN A 1 354 ? 12.002 -6.203 20.218 1.00 78.81 354 ASN A O 1
ATOM 2905 N N . GLY A 1 355 ? 9.888 -6.260 20.955 1.00 83.81 355 GLY A N 1
ATOM 2906 C CA . GLY A 1 355 ? 10.236 -6.362 22.372 1.00 83.81 355 GLY A CA 1
ATOM 2907 C C . GLY A 1 355 ? 10.175 -5.030 23.114 1.00 83.81 355 GLY A C 1
ATOM 2908 O O . GLY A 1 355 ? 9.975 -5.076 24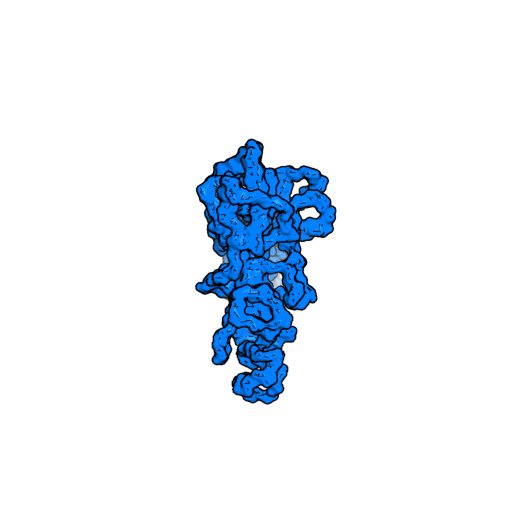.327 1.00 83.81 355 GLY A O 1
ATOM 2909 N N . PHE A 1 356 ? 10.176 -3.891 22.409 1.00 91.00 356 PHE A N 1
ATOM 2910 C CA . PHE A 1 356 ? 10.099 -2.550 23.001 1.00 91.00 356 PHE A CA 1
ATOM 2911 C C . PHE A 1 356 ? 8.954 -2.427 24.016 1.00 91.00 356 PHE A C 1
ATOM 2913 O O . PHE A 1 356 ? 9.192 -2.115 25.176 1.00 91.00 356 PHE A O 1
ATOM 2920 N N . ILE A 1 357 ? 7.729 -2.836 23.651 1.00 91.06 357 ILE A N 1
ATOM 2921 C CA . ILE A 1 357 ? 6.561 -2.850 24.560 1.00 91.06 357 ILE A CA 1
ATOM 2922 C C . ILE A 1 357 ? 6.852 -3.622 25.855 1.00 91.06 357 ILE A C 1
ATOM 2924 O O . ILE A 1 357 ? 6.512 -3.182 26.950 1.00 91.06 357 ILE A O 1
ATOM 2928 N N . SER A 1 358 ? 7.450 -4.810 25.730 1.00 87.50 358 SER A N 1
ATOM 2929 C CA . SER A 1 358 ? 7.698 -5.700 26.868 1.00 87.50 358 SER A CA 1
ATOM 2930 C C . SER A 1 358 ? 8.843 -5.214 27.750 1.00 87.50 358 SER A C 1
ATOM 2932 O O . SER A 1 358 ? 8.829 -5.471 28.951 1.00 87.50 358 SER A O 1
ATOM 2934 N N . GLU A 1 359 ? 9.846 -4.565 27.170 1.00 90.25 359 GLU A N 1
ATOM 2935 C CA . GLU A 1 359 ? 10.973 -3.992 27.900 1.00 90.25 359 GLU A CA 1
ATOM 2936 C C . GLU A 1 359 ? 10.590 -2.679 28.575 1.00 90.25 359 GLU A C 1
ATOM 2938 O O . GLU A 1 359 ? 10.902 -2.495 29.753 1.00 90.25 359 GLU A O 1
ATOM 2943 N N . LEU A 1 360 ? 9.825 -1.832 27.886 1.00 90.81 360 LEU A N 1
ATOM 2944 C CA . LEU A 1 360 ? 9.263 -0.600 28.424 1.00 90.81 360 LEU A CA 1
ATOM 2945 C C . LEU A 1 360 ? 8.327 -0.889 29.605 1.00 90.81 360 LEU A C 1
ATOM 2947 O O . LEU A 1 360 ? 8.506 -0.329 30.682 1.00 90.81 360 LEU A O 1
ATOM 2951 N N . ALA A 1 361 ? 7.410 -1.855 29.469 1.00 86.06 361 ALA A N 1
ATOM 2952 C CA . ALA A 1 361 ? 6.528 -2.274 30.565 1.00 86.06 361 ALA A CA 1
ATOM 2953 C C . ALA A 1 361 ? 7.284 -2.853 31.781 1.00 86.06 361 ALA A C 1
ATOM 2955 O O . ALA A 1 361 ? 6.752 -2.876 32.889 1.00 86.06 361 ALA A O 1
ATOM 2956 N N . LYS A 1 362 ? 8.524 -3.329 31.593 1.00 87.12 362 LYS A N 1
ATOM 2957 C CA . LYS A 1 362 ? 9.415 -3.809 32.666 1.00 87.12 362 LYS A CA 1
ATOM 2958 C C . LYS A 1 362 ? 10.352 -2.721 33.207 1.00 87.12 362 LYS A C 1
ATOM 2960 O O . LYS A 1 362 ? 11.182 -3.036 34.058 1.00 87.12 362 LYS A O 1
ATOM 2965 N N . GLY A 1 363 ? 10.272 -1.490 32.699 1.00 86.12 363 GLY A N 1
ATOM 2966 C CA . GLY A 1 363 ? 11.172 -0.391 33.056 1.00 86.12 363 GLY A CA 1
ATOM 2967 C C . GLY A 1 363 ? 12.617 -0.581 32.581 1.00 86.12 363 GLY A C 1
ATOM 2968 O O . GLY A 1 363 ? 13.529 -0.010 33.171 1.00 86.12 363 GLY A O 1
ATOM 2969 N N . LYS A 1 364 ? 12.849 -1.419 31.560 1.00 90.56 364 LYS A N 1
ATOM 2970 C CA . LYS A 1 364 ? 14.186 -1.687 30.995 1.00 90.56 364 LYS A CA 1
ATOM 2971 C C . LYS A 1 364 ? 14.560 -0.767 29.836 1.00 90.56 364 LYS A C 1
ATOM 2973 O O . LYS A 1 364 ? 15.740 -0.651 29.528 1.00 90.56 364 LYS A O 1
ATOM 2978 N N . GLN A 1 365 ? 13.568 -0.146 29.210 1.00 90.50 365 GLN A N 1
ATOM 2979 C CA . GLN A 1 365 ? 13.743 0.881 28.190 1.00 90.50 365 GLN A CA 1
ATOM 2980 C C . GLN A 1 365 ? 13.090 2.185 28.650 1.00 90.50 365 GLN A C 1
ATOM 2982 O O . GLN A 1 365 ? 12.208 2.169 29.512 1.00 90.50 365 GLN A O 1
ATOM 2987 N N . GLN A 1 366 ? 13.552 3.307 28.100 1.00 90.69 366 GLN A N 1
ATOM 2988 C CA . GLN A 1 366 ? 12.967 4.620 28.357 1.00 90.69 366 GLN A CA 1
ATOM 2989 C C . GLN A 1 366 ? 11.809 4.879 27.395 1.00 90.69 366 GLN A C 1
ATOM 2991 O O . GLN A 1 366 ? 11.831 4.430 26.253 1.00 90.69 366 GLN A O 1
ATOM 2996 N N . ALA A 1 367 ? 10.789 5.585 27.882 1.00 92.50 367 ALA A N 1
ATOM 2997 C CA . ALA A 1 367 ? 9.682 6.023 27.047 1.00 92.50 367 ALA A CA 1
ATOM 2998 C C . ALA A 1 367 ? 10.168 7.107 26.083 1.00 92.50 367 ALA A C 1
ATOM 3000 O O . ALA A 1 367 ? 10.805 8.075 26.501 1.00 92.50 367 ALA A O 1
ATOM 3001 N N . GLU A 1 368 ? 9.819 6.959 24.815 1.00 94.00 368 GLU A N 1
ATOM 3002 C CA . GLU A 1 368 ? 10.059 7.970 23.798 1.00 94.00 368 GLU A CA 1
ATOM 3003 C C . GLU A 1 368 ? 8.889 8.953 23.754 1.00 94.00 368 GLU A C 1
ATOM 3005 O O . GLU A 1 368 ? 7.720 8.588 23.910 1.00 94.00 368 GLU A O 1
ATOM 3010 N N . THR A 1 369 ? 9.207 10.235 23.597 1.00 92.38 369 THR A N 1
ATOM 3011 C CA . THR A 1 369 ? 8.218 11.314 23.560 1.00 92.38 369 THR A CA 1
ATOM 3012 C C . THR A 1 369 ? 8.527 12.240 22.394 1.00 92.38 369 THR A C 1
ATOM 3014 O O . THR A 1 369 ? 9.687 12.480 22.080 1.00 92.38 369 THR A O 1
ATOM 3017 N N . GLY A 1 370 ? 7.485 12.751 21.746 1.00 91.25 370 GLY A N 1
ATOM 3018 C CA . GLY A 1 370 ? 7.608 13.554 20.533 1.00 91.25 370 GLY A CA 1
ATOM 3019 C C . GLY A 1 370 ? 6.319 13.534 19.721 1.00 91.25 370 GLY A C 1
ATOM 3020 O O . GLY A 1 370 ? 5.385 12.797 20.050 1.00 91.25 370 GLY A O 1
ATOM 3021 N N . GLU A 1 371 ? 6.262 14.355 18.680 1.00 92.00 371 GLU A N 1
ATOM 3022 C CA . GLU A 1 371 ? 5.239 14.263 17.635 1.00 92.00 371 GLU A CA 1
ATOM 3023 C C . GLU A 1 371 ? 5.689 13.254 16.577 1.00 92.00 371 GLU A C 1
ATOM 3025 O O . GLU A 1 371 ? 6.888 13.108 16.354 1.00 92.00 371 GLU A O 1
ATOM 3030 N N . MET A 1 372 ? 4.738 12.563 15.947 1.00 94.69 372 MET A N 1
ATOM 3031 C CA . MET A 1 372 ? 5.060 11.658 14.841 1.00 94.69 372 MET A CA 1
ATOM 3032 C C . MET A 1 372 ? 5.275 12.438 13.543 1.00 94.69 372 MET A C 1
ATOM 3034 O O . MET A 1 372 ? 4.705 13.520 13.360 1.00 94.69 372 MET A O 1
ATOM 3038 N N . GLU A 1 373 ? 6.074 11.888 12.629 1.00 92.88 373 GLU A N 1
ATOM 3039 C CA . GLU A 1 373 ? 6.247 12.475 11.298 1.00 92.88 373 GLU A CA 1
ATOM 3040 C C . GLU A 1 373 ? 4.936 12.447 10.489 1.00 92.88 373 GLU A C 1
ATOM 3042 O O . GLU A 1 373 ? 4.076 11.587 10.684 1.00 92.88 373 GLU A O 1
ATOM 3047 N N . ILE A 1 374 ? 4.758 13.414 9.577 1.00 92.19 374 ILE A N 1
ATOM 3048 C CA . ILE A 1 374 ? 3.571 13.535 8.712 1.00 92.19 374 ILE A CA 1
ATOM 3049 C C . ILE A 1 374 ? 4.024 13.741 7.245 1.00 92.19 374 ILE A C 1
ATOM 3051 O O . ILE A 1 374 ? 4.323 14.881 6.864 1.00 92.19 374 ILE A O 1
ATOM 3055 N N . PRO A 1 375 ? 4.023 12.702 6.385 1.00 93.00 375 PRO A N 1
ATOM 3056 C CA . PRO A 1 375 ? 3.641 11.318 6.683 1.00 93.00 375 PRO A CA 1
ATOM 3057 C C . PRO A 1 375 ? 4.618 10.611 7.634 1.00 93.00 375 PRO A C 1
ATOM 3059 O O . PRO A 1 375 ? 5.766 11.030 7.746 1.00 93.00 375 PRO A O 1
ATOM 3062 N N . ILE A 1 376 ? 4.167 9.524 8.267 1.00 94.44 376 ILE A N 1
ATOM 3063 C CA . ILE A 1 376 ? 5.008 8.654 9.109 1.00 94.44 376 ILE A CA 1
ATOM 3064 C C . ILE A 1 376 ? 6.234 8.166 8.347 1.00 94.44 376 ILE A C 1
ATOM 3066 O O . ILE A 1 376 ? 6.153 7.833 7.159 1.00 94.44 376 ILE A O 1
ATOM 3070 N N . ASN A 1 377 ? 7.353 8.068 9.059 1.00 92.31 377 ASN A N 1
ATOM 3071 C CA . ASN A 1 377 ? 8.617 7.628 8.500 1.00 92.31 377 ASN A CA 1
ATOM 3072 C C . ASN A 1 377 ? 8.581 6.119 8.172 1.00 92.31 377 ASN A C 1
ATOM 3074 O O . ASN A 1 377 ? 8.517 5.289 9.082 1.00 92.31 377 ASN A O 1
ATOM 3078 N N . PRO A 1 378 ? 8.666 5.711 6.892 1.00 91.19 378 PRO A N 1
ATOM 3079 C CA . PRO A 1 378 ? 8.605 4.306 6.509 1.00 91.19 378 PRO A CA 1
ATOM 3080 C C . PRO A 1 378 ? 9.964 3.595 6.636 1.00 91.19 378 PRO A C 1
ATOM 3082 O O . PRO A 1 378 ? 10.070 2.423 6.274 1.00 91.19 378 PRO A O 1
ATOM 3085 N N . GLU A 1 379 ? 11.006 4.281 7.114 1.00 89.56 379 GLU A N 1
ATOM 3086 C CA . GLU A 1 379 ? 12.381 3.771 7.206 1.00 89.56 379 GLU A CA 1
ATOM 3087 C C . GLU A 1 379 ? 12.878 3.630 8.652 1.00 89.56 379 GLU A C 1
ATOM 3089 O O . GLU A 1 379 ? 13.950 3.069 8.877 1.00 89.56 379 GLU A O 1
ATOM 3094 N N . SER A 1 380 ? 12.098 4.092 9.634 1.00 92.81 380 SER A N 1
ATOM 3095 C CA . SER A 1 380 ? 12.470 4.094 11.049 1.00 92.81 380 SER A CA 1
ATOM 3096 C C . SER A 1 380 ? 11.345 3.577 11.945 1.00 92.81 380 SER A C 1
ATOM 3098 O O . SER A 1 380 ? 10.161 3.716 11.643 1.00 92.81 380 SER A O 1
ATOM 3100 N N . ALA A 1 381 ? 11.723 3.007 13.090 1.00 95.25 381 ALA A N 1
ATOM 3101 C CA . ALA A 1 381 ? 10.797 2.564 14.126 1.00 95.25 381 ALA A CA 1
ATOM 3102 C C . ALA A 1 381 ? 10.424 3.679 15.121 1.00 95.25 381 ALA A C 1
ATOM 3104 O O . ALA A 1 381 ? 9.619 3.423 16.012 1.00 95.25 381 ALA A O 1
ATOM 3105 N N . GLU A 1 382 ? 10.985 4.885 14.997 1.00 96.19 382 GLU A N 1
ATOM 3106 C CA . GLU A 1 382 ? 10.782 5.996 15.946 1.00 96.19 382 GLU A CA 1
ATOM 3107 C C . GLU A 1 382 ? 9.292 6.311 16.178 1.00 96.19 382 GLU A C 1
ATOM 3109 O O . GLU A 1 382 ? 8.811 6.260 17.309 1.00 96.19 382 GLU A O 1
ATOM 3114 N N . ASP A 1 383 ? 8.510 6.513 15.111 1.00 96.94 383 ASP A N 1
ATOM 3115 C CA . ASP A 1 383 ? 7.069 6.794 15.226 1.00 96.94 383 ASP A CA 1
ATOM 3116 C C . ASP A 1 383 ? 6.316 5.656 15.939 1.00 96.94 383 ASP A C 1
ATOM 3118 O O . ASP A 1 383 ? 5.420 5.889 16.757 1.00 96.94 383 ASP A O 1
ATOM 3122 N N . TYR A 1 384 ? 6.718 4.403 15.692 1.00 97.00 384 TYR A N 1
ATOM 3123 C CA . TYR A 1 384 ? 6.160 3.245 16.390 1.00 97.00 384 TYR A CA 1
ATOM 3124 C C . TYR A 1 384 ? 6.496 3.275 17.886 1.00 97.00 384 TYR A C 1
ATOM 3126 O O . TYR A 1 384 ? 5.625 3.031 18.723 1.00 97.00 384 TYR A O 1
ATOM 3134 N N . LYS A 1 385 ? 7.738 3.585 18.257 1.00 96.69 385 LYS A N 1
ATOM 3135 C CA . LYS A 1 385 ? 8.163 3.650 19.660 1.00 96.69 385 LYS A CA 1
ATOM 3136 C C . LYS A 1 385 ? 7.508 4.806 20.412 1.00 96.69 385 LYS A C 1
ATOM 3138 O O . LYS A 1 385 ? 7.091 4.598 21.554 1.00 96.69 385 LYS A O 1
ATOM 3143 N N . ILE A 1 386 ? 7.317 5.967 19.782 1.00 97.12 386 ILE A N 1
ATOM 3144 C CA . ILE A 1 386 ? 6.521 7.077 20.331 1.00 97.12 386 ILE A CA 1
ATOM 3145 C C . ILE A 1 386 ? 5.081 6.607 20.591 1.00 97.12 386 ILE A C 1
ATOM 3147 O O . ILE A 1 386 ? 4.543 6.802 21.686 1.00 97.12 386 ILE A O 1
ATOM 3151 N N . ALA A 1 387 ? 4.461 5.932 19.617 1.00 96.81 387 ALA A N 1
ATOM 3152 C CA . ALA A 1 387 ? 3.104 5.409 19.748 1.00 96.81 387 ALA A CA 1
ATOM 3153 C C . ALA A 1 387 ? 2.964 4.378 20.882 1.00 96.81 387 ALA A C 1
ATOM 3155 O O . ALA A 1 387 ? 2.019 4.437 21.677 1.00 96.81 387 ALA A O 1
ATOM 3156 N N . ILE A 1 388 ? 3.920 3.453 20.997 1.00 95.94 388 ILE A N 1
ATOM 3157 C CA . ILE A 1 388 ? 3.962 2.480 22.091 1.00 95.94 388 ILE A CA 1
ATOM 3158 C C . ILE A 1 388 ? 4.193 3.167 23.437 1.00 95.94 388 ILE A C 1
ATOM 3160 O O . ILE A 1 388 ? 3.533 2.817 24.416 1.00 95.94 388 ILE A O 1
ATOM 3164 N N . SER A 1 389 ? 5.100 4.137 23.500 1.00 95.62 389 SER A N 1
ATOM 3165 C CA . SER A 1 389 ? 5.427 4.850 24.733 1.00 95.62 389 SER A CA 1
ATOM 3166 C C . SER A 1 389 ? 4.219 5.588 25.298 1.00 95.62 389 SER A C 1
ATOM 3168 O O . SER A 1 389 ? 3.945 5.489 26.497 1.00 95.62 389 SER A O 1
ATOM 3170 N N . GLU A 1 390 ? 3.427 6.233 24.435 1.00 94.62 390 GLU A N 1
ATOM 3171 C CA . GLU A 1 390 ? 2.162 6.850 24.835 1.00 94.62 390 GLU A CA 1
ATOM 3172 C C . GLU A 1 390 ? 1.171 5.811 25.378 1.00 94.62 390 GLU A C 1
ATOM 3174 O O . GLU A 1 390 ? 0.612 5.993 26.461 1.00 94.62 390 GLU A O 1
ATOM 3179 N N . MET A 1 391 ? 0.974 4.705 24.653 1.00 93.56 391 MET A N 1
ATOM 3180 C CA . MET A 1 391 ? 0.050 3.642 25.057 1.00 93.56 391 MET A CA 1
ATOM 3181 C C . MET A 1 391 ? 0.428 3.047 26.423 1.00 93.56 391 MET A C 1
ATOM 3183 O O . MET A 1 391 ? -0.441 2.861 27.275 1.00 93.56 391 MET A O 1
ATOM 3187 N N . VAL A 1 392 ? 1.712 2.743 26.647 1.00 91.44 392 VAL A N 1
ATOM 3188 C CA . VAL A 1 392 ? 2.198 2.171 27.914 1.00 91.44 392 VAL A CA 1
ATOM 3189 C C . VAL A 1 392 ? 2.067 3.173 29.056 1.00 91.44 392 VAL A C 1
ATOM 3191 O O . VAL A 1 392 ? 1.622 2.793 30.138 1.00 91.44 392 VAL A O 1
ATOM 3194 N N . SER A 1 393 ? 2.395 4.445 28.812 1.00 87.25 393 SER A N 1
ATOM 3195 C CA . SER A 1 393 ? 2.234 5.514 29.800 1.00 87.25 393 SER A CA 1
ATOM 3196 C C . SER A 1 393 ? 0.771 5.640 30.242 1.00 87.25 393 SER A C 1
ATOM 3198 O O . SER A 1 393 ? 0.471 5.521 31.432 1.00 87.25 393 SER A O 1
ATOM 3200 N N . LYS A 1 394 ? -0.163 5.731 29.284 1.00 83.88 394 LYS A N 1
ATOM 3201 C CA . LYS A 1 394 ? -1.607 5.806 29.563 1.00 83.88 394 LYS A CA 1
ATOM 3202 C C . LYS A 1 394 ? -2.147 4.561 30.255 1.00 83.88 394 LYS A C 1
ATOM 3204 O O . LYS A 1 394 ? -3.028 4.675 31.098 1.00 83.88 394 LYS A O 1
ATOM 3209 N N . TYR A 1 395 ? -1.620 3.370 29.965 1.00 81.56 395 TYR A N 1
ATOM 3210 C CA . TYR A 1 395 ? -2.074 2.132 30.615 1.00 81.56 395 TYR A CA 1
ATOM 3211 C C . TYR A 1 395 ? -1.889 2.143 32.145 1.00 81.56 395 TYR A C 1
ATOM 3213 O O . TYR A 1 395 ? -2.582 1.408 32.844 1.00 81.56 395 TYR A O 1
ATOM 3221 N N . SER A 1 396 ? -0.992 2.980 32.682 1.00 73.44 396 SER A N 1
ATOM 3222 C CA . SER A 1 396 ? -0.814 3.145 34.133 1.00 73.44 396 SER A CA 1
ATOM 3223 C C . SER A 1 396 ? -1.972 3.886 34.827 1.00 73.44 396 SER A C 1
ATOM 3225 O O . SER A 1 396 ? -2.126 3.812 36.048 1.00 73.44 396 SER A O 1
ATOM 3227 N N . GLU A 1 397 ? -2.831 4.559 34.061 1.00 82.00 397 GLU A N 1
ATOM 3228 C CA . GLU A 1 397 ? -3.993 5.286 34.556 1.00 82.00 397 GLU A CA 1
ATOM 3229 C C . GLU A 1 397 ? -5.257 4.403 34.529 1.00 82.00 397 GLU A C 1
ATOM 3231 O O . GLU A 1 397 ? -5.645 3.865 33.490 1.00 82.00 397 GLU A O 1
ATOM 3236 N N . LYS A 1 398 ? -5.967 4.292 35.665 1.00 76.88 398 LYS A N 1
ATOM 3237 C CA . LYS A 1 398 ? -7.091 3.342 35.854 1.00 76.88 398 LYS A CA 1
ATOM 3238 C C . LYS A 1 398 ? -8.174 3.385 34.765 1.00 76.88 398 LYS A C 1
ATOM 3240 O O . LYS A 1 398 ? -8.705 2.340 34.393 1.00 76.88 398 LYS A O 1
ATOM 3245 N N . ASN A 1 399 ? -8.534 4.574 34.280 1.00 73.69 399 ASN A N 1
ATOM 3246 C CA . ASN A 1 399 ? -9.588 4.723 33.269 1.00 73.69 399 ASN A CA 1
ATOM 3247 C C . ASN A 1 399 ? -9.146 4.168 31.906 1.00 73.69 399 ASN A C 1
ATOM 3249 O O . ASN A 1 399 ? -9.910 3.476 31.235 1.00 73.69 399 ASN A O 1
ATOM 3253 N N . TYR A 1 400 ? -7.896 4.414 31.525 1.00 78.81 400 TYR A N 1
ATOM 3254 C CA . TYR A 1 400 ? -7.318 3.932 30.274 1.00 78.81 400 TYR A CA 1
ATOM 3255 C C . TYR A 1 400 ? -6.992 2.438 30.335 1.00 78.81 400 TYR A C 1
ATOM 3257 O O . TYR A 1 400 ? -7.207 1.724 29.356 1.00 78.81 400 TYR A O 1
ATOM 3265 N N . GLU A 1 401 ? -6.577 1.934 31.499 1.00 81.38 401 GLU A N 1
ATOM 3266 C CA . GLU A 1 401 ? -6.402 0.501 31.741 1.00 81.38 401 GLU A CA 1
ATOM 3267 C C . GLU A 1 401 ? -7.701 -0.278 31.461 1.00 81.38 401 GLU A C 1
ATOM 3269 O O . GLU A 1 401 ? -7.687 -1.303 30.776 1.00 81.38 401 GLU A O 1
ATOM 3274 N N . LEU A 1 402 ? -8.844 0.220 31.951 1.00 85.00 402 LEU A N 1
ATOM 3275 C CA . LEU A 1 402 ? -10.156 -0.388 31.710 1.00 85.00 402 LEU A CA 1
ATOM 3276 C C . LEU A 1 402 ? -10.513 -0.405 30.219 1.00 85.00 402 LEU A C 1
ATOM 3278 O O . LEU A 1 402 ? -10.942 -1.443 29.711 1.00 85.00 402 LEU A O 1
ATOM 3282 N N . ASN A 1 403 ? -10.302 0.704 29.509 1.00 86.44 403 ASN A N 1
ATOM 3283 C CA . ASN A 1 403 ? -10.584 0.802 28.076 1.00 86.44 403 ASN A CA 1
ATOM 3284 C C . ASN A 1 403 ? -9.701 -0.144 27.245 1.00 86.44 403 ASN A C 1
ATOM 3286 O O . ASN A 1 403 ? -10.198 -0.870 26.382 1.00 86.44 403 ASN A O 1
ATOM 3290 N N . LEU A 1 404 ? -8.401 -0.203 27.542 1.00 84.69 404 LEU A N 1
ATOM 3291 C CA . LEU A 1 404 ? -7.464 -1.098 26.860 1.00 84.69 404 LEU A CA 1
ATOM 3292 C C . LEU A 1 404 ? -7.770 -2.573 27.165 1.00 84.69 404 LEU A C 1
ATOM 3294 O O . LEU A 1 404 ? -7.711 -3.414 26.268 1.00 84.69 404 LEU A O 1
ATOM 3298 N N . LYS A 1 405 ? -8.213 -2.905 28.385 1.00 86.31 405 LYS A N 1
ATOM 3299 C CA . LYS A 1 405 ? -8.715 -4.252 28.710 1.00 86.31 405 LYS A CA 1
ATOM 3300 C C . LYS A 1 405 ? -9.981 -4.618 27.938 1.00 86.31 405 LYS A C 1
ATOM 3302 O O . LYS A 1 405 ? -10.120 -5.776 27.547 1.00 86.31 405 LYS A O 1
ATOM 3307 N N . GLN A 1 406 ? -10.885 -3.669 27.683 1.00 87.50 406 GLN A N 1
ATOM 3308 C CA . GLN A 1 406 ? -12.060 -3.920 26.839 1.00 87.50 406 GLN A CA 1
ATOM 3309 C C . GLN A 1 406 ? -11.665 -4.243 25.395 1.00 87.50 406 GLN A C 1
ATOM 3311 O O . GLN A 1 406 ? -12.242 -5.158 24.810 1.00 87.50 406 GLN A O 1
ATOM 3316 N N . LEU A 1 407 ? -10.663 -3.546 24.842 1.00 86.44 407 LEU A N 1
ATOM 3317 C CA . LEU A 1 407 ? -10.104 -3.856 23.522 1.00 86.44 407 LEU A CA 1
ATOM 3318 C C . LEU A 1 407 ? -9.488 -5.260 23.494 1.00 86.44 407 LEU A C 1
ATOM 3320 O O . LEU A 1 407 ? -9.774 -6.041 22.589 1.00 86.44 407 LEU A O 1
ATOM 3324 N N . ILE A 1 408 ? -8.692 -5.613 24.507 1.00 87.25 408 ILE A N 1
ATOM 3325 C CA . ILE A 1 408 ? -8.078 -6.944 24.624 1.00 87.25 408 ILE A CA 1
ATOM 3326 C C . ILE A 1 408 ? -9.150 -8.039 24.725 1.00 87.25 408 ILE A C 1
ATOM 3328 O O . ILE A 1 408 ? -9.066 -9.032 24.010 1.00 87.25 408 ILE A O 1
ATOM 3332 N N . GLY A 1 409 ? -10.182 -7.848 25.553 1.00 86.25 409 GLY A N 1
ATOM 3333 C CA . GLY A 1 409 ? -11.198 -8.861 25.862 1.00 86.25 409 GLY A CA 1
ATOM 3334 C C . GLY A 1 409 ? -12.089 -9.300 24.692 1.00 86.25 409 GLY A C 1
ATOM 3335 O O . GLY A 1 409 ? -12.891 -10.218 24.849 1.00 86.25 409 GLY A O 1
ATOM 3336 N N . LYS A 1 410 ? -11.958 -8.690 23.508 1.00 88.56 410 LYS A N 1
ATOM 3337 C CA . LYS A 1 410 ? -12.680 -9.053 22.275 1.00 88.56 410 LYS A CA 1
ATOM 3338 C C . LYS A 1 410 ? -11.946 -10.111 21.436 1.00 88.56 410 LYS A C 1
ATOM 3340 O O . LYS A 1 410 ? -12.017 -10.088 20.214 1.00 88.56 410 LYS A O 1
ATOM 3345 N N . HIS A 1 411 ? -11.267 -11.060 22.082 1.00 87.38 411 HIS A N 1
ATOM 3346 C CA . HIS A 1 411 ? -10.408 -12.063 21.433 1.00 87.38 411 HIS A CA 1
ATOM 3347 C C . HIS A 1 411 ? -11.058 -12.797 20.248 1.00 87.38 411 HIS A C 1
ATOM 3349 O O . HIS A 1 411 ? -10.439 -12.904 19.192 1.00 87.38 411 HIS A O 1
ATOM 3355 N N . GLU A 1 412 ? -12.304 -13.260 20.394 1.00 91.56 412 GLU A N 1
ATOM 3356 C CA . GLU A 1 412 ? -13.011 -13.973 19.318 1.00 91.56 412 GLU A CA 1
ATOM 3357 C C . GLU A 1 412 ? -13.256 -13.093 18.087 1.00 91.56 412 GLU A C 1
ATOM 3359 O O . GLU A 1 412 ? -13.121 -13.565 16.962 1.00 91.56 412 GLU A O 1
ATOM 3364 N N . LEU A 1 413 ? -13.559 -11.806 18.285 1.00 94.62 413 LEU A N 1
ATOM 3365 C CA . LEU A 1 413 ? -13.729 -10.859 17.183 1.00 94.62 413 LEU A CA 1
ATOM 3366 C C . LEU A 1 413 ? -12.415 -10.679 16.419 1.00 94.62 413 LEU A C 1
ATOM 3368 O O . LEU A 1 413 ? -12.393 -10.806 15.199 1.00 94.62 413 LEU A O 1
ATOM 3372 N N . TRP A 1 414 ? -11.315 -10.419 17.130 1.00 95.62 414 TRP A N 1
ATOM 3373 C CA . TRP A 1 414 ? -10.013 -10.194 16.497 1.00 95.62 414 TRP A CA 1
ATOM 3374 C C . TRP A 1 414 ? -9.526 -11.413 15.723 1.00 95.62 414 TRP A C 1
ATOM 3376 O O . TRP A 1 414 ? -9.037 -11.270 14.607 1.00 95.62 414 TRP A O 1
ATOM 3386 N N . LYS A 1 415 ? -9.723 -12.611 16.283 1.00 95.31 415 LYS A N 1
ATOM 3387 C CA . LYS A 1 415 ? -9.374 -13.869 15.623 1.00 95.31 415 LYS A CA 1
ATOM 3388 C C . LYS A 1 415 ? -10.192 -14.095 14.351 1.00 95.31 415 LYS A C 1
ATOM 3390 O O . LYS A 1 415 ? -9.641 -14.536 13.349 1.00 95.31 415 LYS A O 1
ATOM 3395 N N . LYS A 1 416 ? -11.495 -13.798 14.375 1.00 96.50 416 LYS A N 1
ATOM 3396 C CA . LYS A 1 416 ? -12.334 -13.897 13.175 1.00 96.50 416 LYS A CA 1
ATOM 3397 C C . LYS A 1 416 ? -11.931 -12.877 12.114 1.00 96.50 416 LYS A C 1
ATOM 3399 O O . LYS A 1 416 ? -11.782 -13.261 10.967 1.00 96.50 416 LYS A O 1
ATOM 3404 N N . LEU A 1 417 ? -11.676 -11.622 12.492 1.00 96.50 417 LEU A N 1
ATOM 3405 C CA . LEU A 1 417 ? -11.184 -10.605 11.554 1.00 96.50 417 LEU A CA 1
ATOM 3406 C C . LEU A 1 417 ? -9.848 -11.004 10.914 1.00 96.50 417 LEU A C 1
ATOM 3408 O O . LEU A 1 417 ? -9.673 -10.837 9.714 1.00 96.50 417 LEU A O 1
ATOM 3412 N N . GLU A 1 418 ? -8.919 -11.568 11.692 1.00 96.56 418 GLU A N 1
ATOM 3413 C CA . GLU A 1 418 ? -7.654 -12.093 11.164 1.00 96.56 418 GLU A CA 1
ATOM 3414 C C . GLU A 1 418 ? -7.884 -13.200 10.120 1.00 96.56 418 GLU A C 1
ATOM 3416 O O . GLU A 1 418 ? -7.240 -13.190 9.071 1.00 96.56 418 GLU A O 1
ATOM 3421 N N . LEU A 1 419 ? -8.822 -14.120 10.373 1.00 95.69 419 LEU A N 1
ATOM 3422 C CA . LEU A 1 419 ? -9.191 -15.176 9.424 1.00 95.69 419 LEU A CA 1
ATOM 3423 C C . LEU A 1 419 ? -9.805 -14.599 8.141 1.00 95.69 419 LEU A C 1
ATOM 3425 O O . LEU A 1 419 ? -9.316 -14.912 7.058 1.00 95.69 419 LEU A O 1
ATOM 3429 N N . GLU A 1 420 ? -10.791 -13.706 8.251 1.00 95.06 420 GLU A N 1
ATOM 3430 C CA . GLU A 1 420 ? -11.417 -13.054 7.089 1.00 95.06 420 GLU A CA 1
ATOM 3431 C C . GLU A 1 420 ? -10.380 -12.312 6.233 1.00 95.06 420 GLU A C 1
ATOM 3433 O O . GLU A 1 420 ? -10.349 -12.442 5.010 1.00 95.06 420 GLU A O 1
ATOM 3438 N N . PHE A 1 421 ? -9.466 -11.570 6.865 1.00 96.50 421 PHE A N 1
ATOM 3439 C CA . PHE A 1 421 ? -8.402 -10.862 6.150 1.00 96.50 421 PHE A CA 1
ATOM 3440 C C . PHE A 1 421 ? -7.438 -11.831 5.467 1.00 96.50 421 PHE A C 1
ATOM 3442 O O . PHE A 1 421 ? -6.967 -11.561 4.360 1.00 96.50 421 PHE A O 1
ATOM 3449 N N . SER A 1 422 ? -7.157 -12.977 6.094 1.00 95.06 422 SER A N 1
ATOM 3450 C CA . SER A 1 422 ? -6.341 -14.029 5.487 1.00 95.06 422 SER A CA 1
ATOM 3451 C C . SER A 1 422 ? -7.005 -14.606 4.239 1.00 95.06 422 SER A C 1
ATOM 3453 O O . SER A 1 422 ? -6.318 -14.842 3.247 1.00 95.06 422 SER A O 1
ATOM 3455 N N . GLU A 1 423 ? -8.319 -14.810 4.245 1.00 92.44 423 GLU A N 1
ATOM 3456 C CA . GLU A 1 423 ? -9.060 -15.276 3.067 1.00 92.44 423 GLU A CA 1
ATOM 3457 C C . GLU A 1 423 ? -9.078 -14.216 1.952 1.00 92.44 423 GLU A C 1
ATOM 3459 O O . GLU A 1 423 ? -8.837 -14.523 0.776 1.00 92.44 423 GLU A O 1
ATOM 3464 N N . LEU A 1 424 ? -9.256 -12.944 2.324 1.00 91.44 424 LEU A N 1
ATOM 3465 C CA . LEU A 1 424 ? -9.244 -11.805 1.401 1.00 91.44 424 LEU A CA 1
ATOM 3466 C C . LEU A 1 424 ? -7.869 -11.499 0.805 1.00 91.44 424 LEU A C 1
ATOM 3468 O O . LEU A 1 424 ? -7.804 -10.858 -0.241 1.00 91.44 424 LEU A O 1
ATOM 3472 N N . SER A 1 425 ? -6.776 -11.989 1.395 1.00 89.00 425 SER A N 1
ATOM 3473 C CA . SER A 1 425 ? -5.414 -11.796 0.869 1.00 89.00 425 SER A CA 1
ATOM 3474 C C . SER A 1 425 ? -5.214 -12.312 -0.559 1.00 89.00 425 SER A C 1
ATOM 3476 O O . SER A 1 425 ? -4.359 -11.816 -1.290 1.00 89.00 425 SER A O 1
ATOM 3478 N N . SER A 1 426 ? -6.046 -13.258 -0.995 1.00 83.88 426 SER A N 1
ATOM 3479 C CA . SER A 1 426 ? -6.057 -13.752 -2.375 1.00 83.88 426 SER A CA 1
ATOM 3480 C C . SER A 1 426 ? -6.726 -12.801 -3.378 1.00 83.88 426 SER A C 1
ATOM 3482 O O . SER A 1 426 ? -6.482 -12.919 -4.577 1.00 83.88 426 SER A O 1
ATOM 3484 N N . LYS A 1 427 ? -7.567 -11.877 -2.899 1.00 86.56 427 LYS A N 1
ATOM 3485 C CA . LYS A 1 427 ? -8.401 -10.977 -3.714 1.00 86.56 427 LYS A CA 1
ATOM 3486 C C . LYS A 1 427 ? -7.964 -9.519 -3.623 1.00 86.56 427 LYS A C 1
ATOM 3488 O O . LYS A 1 427 ? -8.101 -8.782 -4.590 1.00 86.56 427 LYS A O 1
ATOM 3493 N N . VAL A 1 428 ? -7.454 -9.106 -2.464 1.00 91.50 428 VAL A N 1
ATOM 3494 C CA . VAL A 1 428 ? -7.087 -7.721 -2.167 1.00 91.50 428 VAL A CA 1
ATOM 3495 C C . VAL A 1 428 ? -5.644 -7.686 -1.671 1.00 91.50 428 VAL A C 1
ATOM 3497 O O . VAL A 1 428 ? -5.332 -8.117 -0.557 1.00 91.50 428 VAL A O 1
ATOM 3500 N N . SER A 1 429 ? -4.750 -7.148 -2.504 1.00 90.69 429 SER A N 1
ATOM 3501 C CA . SER A 1 429 ? -3.301 -7.136 -2.257 1.00 90.69 429 SER A CA 1
ATOM 3502 C C . SER A 1 429 ? -2.880 -6.405 -0.984 1.00 90.69 429 SER A C 1
ATOM 3504 O O . SER A 1 429 ? -1.860 -6.771 -0.391 1.00 90.69 429 SER A O 1
ATOM 3506 N N . ALA A 1 430 ? -3.685 -5.450 -0.510 1.00 95.69 430 ALA A N 1
ATOM 3507 C CA . ALA A 1 430 ? -3.456 -4.743 0.748 1.00 95.69 430 ALA A CA 1
ATOM 3508 C C . ALA A 1 430 ? -3.266 -5.711 1.926 1.00 95.69 430 ALA A C 1
ATOM 3510 O O . ALA A 1 430 ? -2.354 -5.539 2.737 1.00 95.69 430 ALA A O 1
ATOM 3511 N N . PHE A 1 431 ? -4.056 -6.791 1.983 1.00 95.88 431 PHE A N 1
ATOM 3512 C CA . PHE A 1 431 ? -3.948 -7.773 3.061 1.00 95.88 431 PHE A CA 1
ATOM 3513 C C . PHE A 1 431 ? -2.634 -8.563 3.006 1.00 95.88 431 PHE A C 1
ATOM 3515 O O . PHE A 1 431 ? -2.085 -8.888 4.056 1.00 95.88 431 PHE A O 1
ATOM 3522 N N . ASN A 1 432 ? -2.058 -8.807 1.822 1.00 91.81 432 ASN A N 1
ATOM 3523 C CA . ASN A 1 432 ? -0.745 -9.456 1.718 1.00 91.81 432 ASN A CA 1
ATOM 3524 C C . ASN A 1 432 ? 0.366 -8.605 2.348 1.00 91.81 432 ASN A C 1
ATOM 3526 O O . ASN A 1 432 ? 1.246 -9.147 3.018 1.00 91.81 432 ASN A O 1
ATOM 3530 N N . ALA A 1 433 ? 0.349 -7.287 2.128 1.00 94.19 433 ALA A N 1
ATOM 3531 C CA . ALA A 1 433 ? 1.309 -6.372 2.746 1.00 94.19 433 ALA A CA 1
ATOM 3532 C C . ALA A 1 433 ? 1.076 -6.223 4.246 1.00 94.19 433 ALA A C 1
ATOM 3534 O O . ALA A 1 433 ? 2.021 -6.344 5.029 1.00 94.19 433 ALA A O 1
ATOM 3535 N N . PHE A 1 434 ? -0.189 -6.086 4.643 1.00 97.19 434 PHE A N 1
ATOM 3536 C CA . PHE A 1 434 ? -0.594 -6.115 6.040 1.00 97.19 434 PHE A CA 1
ATOM 3537 C C . PHE A 1 434 ? -0.049 -7.350 6.761 1.00 97.19 434 PHE A C 1
ATOM 3539 O O . PHE A 1 434 ? 0.568 -7.195 7.811 1.00 97.19 434 PHE A O 1
ATOM 3546 N N . PHE A 1 435 ? -0.184 -8.560 6.204 1.00 96.00 435 PHE A N 1
ATOM 3547 C CA . PHE A 1 435 ? 0.301 -9.769 6.876 1.00 96.00 435 PHE A CA 1
ATOM 3548 C C . PHE A 1 435 ? 1.822 -9.815 7.031 1.00 96.00 435 PHE A C 1
ATOM 3550 O O . PHE A 1 435 ? 2.293 -10.348 8.036 1.00 96.00 435 PHE A O 1
ATOM 3557 N N . ARG A 1 436 ? 2.594 -9.213 6.116 1.00 93.38 436 ARG A N 1
ATOM 3558 C CA . ARG A 1 436 ? 4.054 -9.095 6.279 1.00 93.38 436 ARG A CA 1
ATOM 3559 C C . ARG A 1 436 ? 4.416 -8.268 7.515 1.00 93.38 436 ARG A C 1
ATOM 3561 O O . ARG A 1 436 ? 5.299 -8.673 8.262 1.00 93.38 436 ARG A O 1
ATOM 3568 N N . LEU A 1 437 ? 3.703 -7.171 7.782 1.00 95.88 437 LEU A N 1
ATOM 3569 C CA . LEU A 1 437 ? 3.891 -6.369 8.999 1.00 95.88 437 LEU A CA 1
ATOM 3570 C C . LEU A 1 437 ? 3.283 -7.040 10.242 1.00 95.88 437 LEU A C 1
ATOM 3572 O O . LEU A 1 437 ? 3.926 -7.156 11.285 1.00 95.88 437 LEU A O 1
ATOM 3576 N N . TYR A 1 438 ? 2.049 -7.525 10.129 1.00 96.00 438 TYR A N 1
ATOM 3577 C CA . TYR A 1 438 ? 1.278 -8.110 11.224 1.00 96.00 438 TYR A CA 1
ATOM 3578 C C . TYR A 1 438 ? 1.958 -9.339 11.839 1.00 96.00 438 TYR A C 1
ATOM 3580 O O . TYR A 1 438 ? 1.935 -9.523 13.059 1.00 96.00 438 TYR A O 1
ATOM 3588 N N . GLN A 1 439 ? 2.595 -10.179 11.020 1.00 93.75 439 GLN A N 1
ATOM 3589 C CA . GLN A 1 439 ? 3.333 -11.355 11.491 1.00 93.75 439 GLN A CA 1
ATOM 3590 C C . GLN A 1 439 ? 4.597 -10.985 12.276 1.00 93.75 439 GLN A C 1
ATOM 3592 O O . GLN A 1 439 ? 5.019 -11.745 13.148 1.00 93.75 439 GLN A O 1
ATOM 3597 N N . CYS A 1 440 ? 5.176 -9.811 12.017 1.00 93.38 440 CYS A N 1
ATOM 3598 C CA . CYS A 1 440 ? 6.369 -9.339 12.707 1.00 93.38 440 CYS A CA 1
ATOM 3599 C C . CYS A 1 440 ? 6.083 -8.843 14.134 1.00 93.38 440 CYS A C 1
ATOM 3601 O O . CYS A 1 440 ? 6.993 -8.883 14.965 1.00 93.38 440 CYS A O 1
ATOM 3603 N N . LEU A 1 441 ? 4.844 -8.443 14.447 1.00 93.25 441 LEU A N 1
ATOM 3604 C CA . LEU A 1 441 ? 4.427 -8.030 15.792 1.00 93.25 441 LEU A CA 1
ATOM 3605 C C . LEU A 1 441 ? 4.355 -9.241 16.739 1.00 93.25 441 LEU A C 1
ATOM 3607 O O . LEU A 1 441 ? 3.503 -10.121 16.598 1.00 93.25 441 LEU A O 1
ATOM 3611 N N . LYS A 1 442 ? 5.233 -9.295 17.744 1.00 88.88 442 LYS A N 1
ATOM 3612 C CA . LYS A 1 442 ? 5.244 -10.385 18.736 1.00 88.88 442 LYS A CA 1
ATOM 3613 C C . LYS A 1 442 ? 4.225 -10.152 19.854 1.00 88.88 442 LYS A C 1
ATOM 3615 O O . LYS A 1 442 ? 4.158 -9.065 20.416 1.00 88.88 442 LYS A O 1
ATOM 3620 N N . VAL A 1 443 ? 3.520 -11.215 20.255 1.00 87.81 443 VAL A N 1
ATOM 3621 C CA . VAL A 1 443 ? 2.516 -11.191 21.339 1.00 87.81 443 VAL A CA 1
ATOM 3622 C C . VAL A 1 443 ? 2.940 -12.114 22.492 1.00 87.81 443 VAL A C 1
ATOM 3624 O O . VAL A 1 443 ? 2.382 -13.195 22.661 1.00 87.81 443 VAL A O 1
ATOM 3627 N N . PRO A 1 444 ? 3.955 -11.742 23.295 1.00 85.00 444 PRO A N 1
ATOM 3628 C CA . PRO A 1 444 ? 4.376 -12.544 24.447 1.00 85.00 444 PRO A CA 1
ATOM 3629 C C . PRO A 1 444 ? 3.349 -12.562 25.591 1.00 85.00 444 PRO A C 1
ATOM 3631 O O . PRO A 1 444 ? 3.460 -13.377 26.502 1.00 85.00 444 PRO A O 1
ATOM 3634 N N . ASN A 1 445 ? 2.383 -11.641 25.590 1.00 85.12 445 ASN A N 1
ATOM 3635 C CA . ASN A 1 445 ? 1.310 -11.537 26.576 1.00 85.12 445 ASN A CA 1
ATOM 3636 C C . ASN A 1 445 ? 0.121 -10.754 25.987 1.00 85.12 445 ASN A C 1
ATOM 3638 O O . ASN A 1 445 ? 0.235 -10.159 24.917 1.00 85.12 445 ASN A O 1
ATOM 3642 N N . ALA A 1 446 ? -1.006 -10.726 26.703 1.00 86.12 446 ALA A N 1
ATOM 3643 C CA . ALA A 1 446 ? -2.233 -10.071 26.243 1.00 86.12 446 ALA A CA 1
ATOM 3644 C C . ALA A 1 446 ? -2.087 -8.553 26.021 1.00 86.12 446 ALA A C 1
ATOM 3646 O O . ALA A 1 446 ? -2.713 -8.005 25.120 1.00 86.12 446 ALA A O 1
ATOM 3647 N N . PHE A 1 447 ? -1.243 -7.873 26.801 1.00 85.62 447 PHE A N 1
ATOM 3648 C CA . PHE A 1 447 ? -1.002 -6.436 26.647 1.00 85.62 447 PHE A CA 1
ATOM 3649 C C . PHE A 1 447 ? -0.243 -6.124 25.347 1.00 85.62 447 PHE A C 1
ATOM 3651 O O . PHE A 1 447 ? -0.608 -5.219 24.604 1.00 85.62 447 PHE A O 1
ATOM 3658 N N . ALA A 1 448 ? 0.736 -6.957 24.991 1.00 89.12 448 ALA A N 1
ATOM 3659 C CA . ALA A 1 448 ? 1.440 -6.873 23.714 1.00 89.12 448 ALA A CA 1
ATOM 3660 C C . ALA A 1 448 ? 0.571 -7.257 22.495 1.00 89.12 448 ALA A C 1
ATOM 3662 O O . ALA A 1 448 ? 1.038 -7.150 21.365 1.00 89.12 448 ALA A O 1
ATOM 3663 N N . ALA A 1 449 ? -0.684 -7.685 22.693 1.00 91.50 449 ALA A N 1
ATOM 3664 C CA . ALA A 1 449 ? -1.633 -7.912 21.601 1.00 91.50 449 ALA A CA 1
ATOM 3665 C C . ALA A 1 449 ? -2.275 -6.611 21.090 1.00 91.50 449 ALA A C 1
ATOM 3667 O O . ALA A 1 449 ? -2.788 -6.595 19.973 1.00 91.50 449 ALA A O 1
ATOM 3668 N N . ILE A 1 450 ? -2.242 -5.522 21.874 1.00 93.56 450 ILE A N 1
ATOM 3669 C CA . ILE A 1 450 ? -2.912 -4.261 21.520 1.00 93.56 450 ILE A CA 1
ATOM 3670 C C . ILE A 1 450 ? -2.487 -3.753 20.128 1.00 93.56 450 ILE A C 1
ATOM 3672 O O . ILE A 1 450 ? -3.386 -3.543 19.318 1.00 93.56 450 ILE A O 1
ATOM 3676 N N . PRO A 1 451 ? -1.191 -3.643 19.763 1.00 95.31 451 PRO A N 1
ATOM 3677 C CA . PRO A 1 451 ? -0.798 -3.182 18.426 1.00 95.31 451 PRO A CA 1
ATOM 3678 C C . PRO A 1 451 ? -1.391 -4.010 17.288 1.00 95.31 451 PRO A C 1
ATOM 3680 O O . PRO A 1 451 ? -1.817 -3.451 16.284 1.00 95.31 451 PRO A O 1
ATOM 3683 N N . LYS A 1 452 ? -1.493 -5.334 17.456 1.00 95.50 452 LYS A N 1
ATOM 3684 C CA . LYS A 1 452 ? -2.146 -6.197 16.465 1.00 95.50 452 LYS A CA 1
ATOM 3685 C C . LYS A 1 452 ? -3.630 -5.884 16.327 1.00 95.50 452 LYS A C 1
ATOM 3687 O O . LYS A 1 452 ? -4.132 -5.829 15.211 1.00 95.50 452 LYS A O 1
ATOM 3692 N N . HIS A 1 453 ? -4.332 -5.688 17.441 1.00 96.50 453 HIS A N 1
ATOM 3693 C CA . HIS A 1 453 ? -5.757 -5.357 17.422 1.00 96.50 453 HIS A CA 1
ATOM 3694 C C . HIS A 1 453 ? -6.014 -3.971 16.817 1.00 96.50 453 HIS A C 1
ATOM 3696 O O . HIS A 1 453 ? -6.942 -3.818 16.028 1.00 96.50 453 HIS A O 1
ATOM 3702 N N . ILE A 1 454 ? -5.178 -2.977 17.135 1.00 97.56 454 ILE A N 1
ATOM 3703 C CA . ILE A 1 454 ? -5.294 -1.634 16.554 1.00 97.56 454 ILE A CA 1
ATOM 3704 C C . ILE A 1 454 ? -4.983 -1.661 15.053 1.00 97.56 454 ILE A C 1
ATOM 3706 O O . ILE A 1 454 ? -5.714 -1.048 14.280 1.00 97.56 454 ILE A O 1
ATOM 3710 N N . LEU A 1 455 ? -3.991 -2.441 14.613 1.00 97.94 455 LEU A N 1
ATOM 3711 C CA . LEU A 1 455 ? -3.706 -2.618 13.188 1.00 97.94 455 LEU A CA 1
ATOM 3712 C C . LEU A 1 455 ? -4.843 -3.341 12.446 1.00 97.94 455 LEU A C 1
ATOM 3714 O O . LEU A 1 455 ? -5.209 -2.928 11.350 1.00 97.94 455 LEU A O 1
ATOM 3718 N N . LEU A 1 456 ? -5.456 -4.369 13.049 1.00 98.00 456 LEU A N 1
ATOM 3719 C CA . LEU A 1 456 ? -6.657 -5.020 12.502 1.00 98.00 456 LEU A CA 1
ATOM 3720 C C . LEU A 1 456 ? -7.828 -4.038 12.379 1.00 98.00 456 LEU A C 1
ATOM 3722 O O . LEU A 1 456 ? -8.509 -4.016 11.356 1.00 98.00 456 LEU A O 1
ATOM 3726 N N . LEU A 1 457 ? -8.055 -3.213 13.404 1.00 98.31 457 LEU A N 1
ATOM 3727 C CA . LEU A 1 457 ? -9.094 -2.188 13.384 1.00 98.31 457 LEU A CA 1
ATOM 3728 C C . LEU A 1 457 ? -8.828 -1.146 12.291 1.00 98.31 457 LEU A C 1
ATOM 3730 O O . LEU A 1 457 ? -9.739 -0.811 11.542 1.00 98.31 457 LEU A O 1
ATOM 3734 N N . ALA A 1 458 ? -7.590 -0.672 12.161 1.00 98.50 458 ALA A N 1
ATOM 3735 C CA . ALA A 1 458 ? -7.197 0.256 11.109 1.00 98.50 458 ALA A CA 1
ATOM 3736 C C . ALA A 1 458 ? -7.426 -0.335 9.709 1.00 98.50 458 ALA A C 1
ATOM 3738 O O . ALA A 1 458 ? -8.036 0.320 8.866 1.00 98.50 458 ALA A O 1
ATOM 3739 N N . MET A 1 459 ? -7.030 -1.593 9.486 1.00 98.38 459 MET A N 1
ATOM 3740 C CA . MET A 1 459 ? -7.321 -2.311 8.241 1.00 98.38 459 MET A CA 1
ATOM 3741 C C . MET A 1 459 ? -8.821 -2.417 7.972 1.00 98.38 459 MET A C 1
ATOM 3743 O O . MET A 1 459 ? -9.242 -2.182 6.846 1.00 98.38 459 MET A O 1
ATOM 3747 N N . LEU A 1 460 ? -9.636 -2.717 8.988 1.00 98.06 460 LEU A N 1
ATOM 3748 C CA . LEU A 1 460 ? -11.092 -2.800 8.851 1.00 98.06 460 LEU A CA 1
ATOM 3749 C C . LEU A 1 460 ? -11.711 -1.449 8.449 1.00 98.06 460 LEU A C 1
ATOM 3751 O O . LEU A 1 460 ? -12.578 -1.399 7.577 1.00 98.06 460 LEU A O 1
ATOM 3755 N N . LEU A 1 461 ? -11.252 -0.350 9.058 1.00 97.75 461 LEU A N 1
ATOM 3756 C CA . LEU A 1 461 ? -11.716 1.003 8.736 1.00 97.75 461 LEU A CA 1
ATOM 3757 C C . LEU A 1 461 ? -11.319 1.415 7.321 1.00 97.75 461 LEU A C 1
ATOM 3759 O O . LEU A 1 461 ? -12.157 1.926 6.579 1.00 97.75 461 LEU A O 1
ATOM 3763 N N . ARG A 1 462 ? -10.066 1.169 6.924 1.00 96.88 462 ARG A N 1
ATOM 3764 C CA . ARG A 1 462 ? -9.615 1.486 5.565 1.00 96.88 462 ARG A CA 1
ATOM 3765 C C . ARG A 1 462 ? -10.253 0.575 4.524 1.00 96.88 462 ARG A C 1
ATOM 3767 O O . ARG A 1 462 ? -10.616 1.060 3.459 1.00 96.88 462 ARG A O 1
ATOM 3774 N N . TYR A 1 463 ? -10.533 -0.683 4.859 1.00 96.50 463 TYR A N 1
ATOM 3775 C CA . TYR A 1 463 ? -11.311 -1.559 3.989 1.00 96.50 463 TYR A CA 1
ATOM 3776 C C . TYR A 1 463 ? -12.697 -0.981 3.695 1.00 96.50 463 TYR A C 1
ATOM 3778 O O . TYR A 1 463 ? -13.099 -0.979 2.539 1.00 96.50 463 TYR A O 1
ATOM 3786 N N . LYS A 1 464 ? -13.408 -0.417 4.686 1.00 95.38 464 LYS A N 1
ATOM 3787 C CA . LYS A 1 464 ? -14.676 0.295 4.422 1.00 95.38 464 LYS A CA 1
ATOM 3788 C C . LYS A 1 464 ? -14.490 1.450 3.431 1.00 95.38 464 LYS A C 1
ATOM 3790 O O . LYS A 1 464 ? -15.331 1.623 2.556 1.00 95.38 464 LYS A O 1
ATOM 3795 N N . GLY A 1 465 ? -13.401 2.208 3.552 1.00 91.19 465 GLY A N 1
ATOM 3796 C CA . GLY A 1 465 ? -13.108 3.340 2.668 1.00 91.19 465 GLY A CA 1
ATOM 3797 C C . GLY A 1 465 ? -12.819 2.945 1.215 1.00 91.19 465 GLY A C 1
ATOM 3798 O O . GLY A 1 465 ? -13.210 3.670 0.304 1.00 91.19 465 GLY A O 1
ATOM 3799 N N . HIS A 1 466 ? -12.162 1.804 0.987 1.00 92.56 466 HIS A N 1
ATOM 3800 C CA . HIS A 1 466 ? -11.785 1.328 -0.357 1.00 92.56 466 HIS A CA 1
ATOM 3801 C C . HIS A 1 466 ? -12.784 0.332 -0.966 1.00 92.56 466 HIS A C 1
ATOM 3803 O O . HIS A 1 466 ? -12.968 0.303 -2.179 1.00 92.56 466 HIS A O 1
ATOM 3809 N N . HIS A 1 467 ? -13.465 -0.455 -0.131 1.00 90.75 467 HIS A N 1
ATOM 3810 C CA . HIS A 1 467 ? -14.398 -1.520 -0.513 1.00 90.75 467 HIS A CA 1
ATOM 3811 C C . HIS A 1 467 ? -15.709 -1.444 0.302 1.00 90.75 467 HIS A C 1
ATOM 3813 O O . HIS A 1 467 ? -16.074 -2.393 1.008 1.00 90.75 467 HIS A O 1
ATOM 3819 N N . PRO A 1 468 ? -16.462 -0.328 0.226 1.00 86.19 468 PRO A N 1
ATOM 3820 C CA . PRO A 1 468 ? -17.633 -0.101 1.078 1.00 86.19 468 PRO A CA 1
ATOM 3821 C C . PRO A 1 468 ? -18.746 -1.140 0.884 1.00 86.19 468 PRO A C 1
ATOM 3823 O O . PRO A 1 468 ? -19.471 -1.445 1.829 1.00 86.19 468 PRO A O 1
ATOM 3826 N N . GLN A 1 469 ? -18.872 -1.704 -0.320 1.00 84.38 469 GLN A N 1
ATOM 3827 C CA . GLN A 1 469 ? -19.910 -2.686 -0.653 1.00 84.38 469 GLN A CA 1
ATOM 3828 C C . GLN A 1 469 ? -19.703 -4.026 0.069 1.00 84.38 469 GLN A C 1
ATOM 3830 O O . GLN A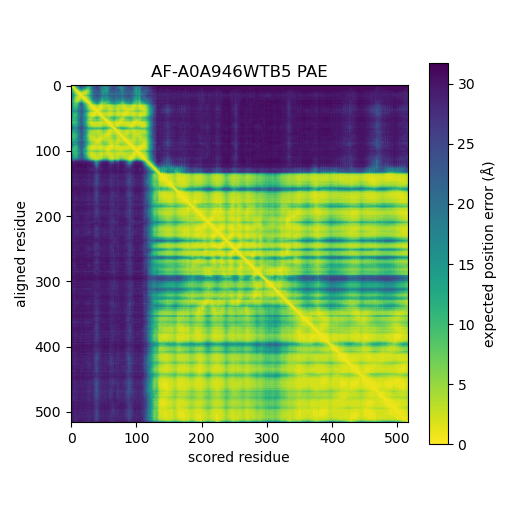 1 469 ? -20.670 -4.657 0.494 1.00 84.38 469 GLN A O 1
ATOM 3835 N N . ASP A 1 470 ? -18.447 -4.414 0.288 1.00 88.00 470 ASP A N 1
ATOM 3836 C CA . ASP A 1 470 ? -18.087 -5.689 0.914 1.00 88.00 470 ASP A CA 1
ATOM 3837 C C . ASP A 1 470 ? -17.951 -5.581 2.437 1.00 88.00 470 ASP A C 1
ATOM 3839 O O . ASP A 1 470 ? -17.889 -6.585 3.145 1.00 88.00 470 ASP A O 1
ATOM 3843 N N . TYR A 1 471 ? -17.906 -4.359 2.971 1.00 90.56 471 TYR A N 1
ATOM 3844 C CA . TYR A 1 471 ? -17.657 -4.117 4.389 1.00 90.56 471 TYR A CA 1
ATOM 3845 C C . TYR A 1 471 ? -18.666 -4.828 5.297 1.00 90.56 471 TYR A C 1
ATOM 3847 O O . TYR A 1 471 ? -18.284 -5.464 6.280 1.00 90.56 471 TYR A O 1
ATOM 3855 N N . LYS A 1 472 ? -19.957 -4.771 4.947 1.00 88.69 472 LYS A N 1
ATOM 3856 C CA . LYS A 1 472 ? -21.013 -5.422 5.731 1.00 88.69 472 LYS A CA 1
ATOM 3857 C C . LYS A 1 472 ? -20.821 -6.939 5.797 1.00 88.69 472 LYS A C 1
ATOM 3859 O O . LYS A 1 472 ? -20.991 -7.518 6.864 1.00 88.69 472 LYS A O 1
ATOM 3864 N N . PHE A 1 473 ? -20.413 -7.555 4.690 1.00 90.19 473 PHE A N 1
ATOM 3865 C CA . PHE A 1 473 ? -20.155 -8.991 4.631 1.00 90.19 473 PHE A CA 1
ATOM 3866 C C . PHE A 1 473 ? -19.033 -9.404 5.595 1.00 90.19 473 PHE A C 1
ATOM 3868 O O . PHE A 1 473 ? -19.189 -10.374 6.335 1.00 90.19 473 PHE A O 1
ATOM 3875 N N . ILE A 1 474 ? -17.951 -8.620 5.672 1.00 93.25 474 ILE A N 1
ATOM 3876 C CA . ILE A 1 474 ? -16.868 -8.864 6.639 1.00 93.25 474 ILE A CA 1
ATOM 3877 C C . ILE A 1 474 ? -17.381 -8.785 8.079 1.00 93.25 474 ILE A C 1
ATOM 3879 O O . ILE A 1 474 ? -17.034 -9.632 8.903 1.00 93.25 474 ILE A O 1
ATOM 3883 N N . LEU A 1 475 ? -18.202 -7.779 8.403 1.00 93.00 475 LEU A N 1
ATOM 3884 C CA . LEU A 1 475 ? -18.757 -7.645 9.753 1.00 93.00 475 LEU A CA 1
ATOM 3885 C C . LEU A 1 475 ? -19.656 -8.831 10.118 1.00 93.00 475 LEU A C 1
ATOM 3887 O O . LEU A 1 475 ? -19.524 -9.378 11.217 1.00 93.00 475 LEU A O 1
ATOM 3891 N N . ASP A 1 476 ? -20.519 -9.246 9.190 1.00 91.88 476 ASP A N 1
ATOM 3892 C CA . ASP A 1 476 ? -21.447 -10.359 9.380 1.00 91.88 476 ASP A CA 1
ATOM 3893 C C . ASP A 1 476 ? -20.680 -11.675 9.623 1.00 91.88 476 ASP A C 1
ATOM 3895 O O . ASP A 1 476 ? -20.963 -12.379 10.598 1.00 91.88 476 ASP A O 1
ATOM 3899 N N . ASN A 1 477 ? -19.640 -11.969 8.831 1.00 91.88 477 ASN A N 1
ATOM 3900 C CA . ASN A 1 477 ? -18.798 -13.159 9.022 1.00 91.88 477 ASN A CA 1
ATOM 3901 C C . ASN A 1 477 ? -18.003 -13.115 10.334 1.00 91.88 477 ASN A C 1
ATOM 3903 O O . ASN A 1 477 ? -17.930 -14.100 11.080 1.00 91.88 477 ASN A O 1
ATOM 3907 N N . ALA A 1 478 ? -17.462 -11.943 10.676 1.00 92.31 478 ALA A N 1
ATOM 3908 C CA . ALA A 1 478 ? -16.794 -11.729 11.952 1.00 92.31 478 ALA A CA 1
ATOM 3909 C C . ALA A 1 478 ? -17.767 -11.789 13.150 1.00 92.31 478 ALA A C 1
ATOM 3911 O O . ALA A 1 478 ? -17.332 -11.899 14.302 1.00 92.31 478 ALA A O 1
ATOM 3912 N N . GLY A 1 479 ? -19.082 -11.791 12.906 1.00 91.50 479 GLY A N 1
ATOM 3913 C CA . GLY A 1 479 ? -20.123 -11.832 13.929 1.00 91.50 479 GLY A CA 1
ATOM 3914 C C . GLY A 1 479 ? -20.173 -10.550 14.759 1.00 91.50 479 GLY A C 1
ATOM 3915 O O . GLY A 1 479 ? -20.317 -10.616 15.981 1.00 91.50 479 GLY A O 1
ATOM 3916 N N . THR A 1 480 ? -20.002 -9.397 14.113 1.00 92.69 480 THR A N 1
ATOM 3917 C CA . THR A 1 480 ? -20.035 -8.066 14.730 1.00 92.69 480 THR A CA 1
AT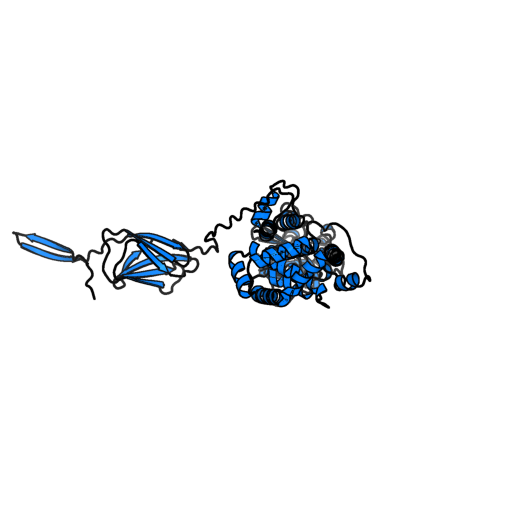OM 3918 C C . THR A 1 480 ? -20.942 -7.120 13.947 1.00 92.69 480 THR A C 1
ATOM 3920 O O . THR A 1 480 ? -21.386 -7.425 12.849 1.00 92.69 480 THR A O 1
ATOM 3923 N N . ASP A 1 481 ? -21.212 -5.946 14.511 1.00 91.12 481 ASP A N 1
ATOM 3924 C CA . ASP A 1 481 ? -21.946 -4.869 13.855 1.00 91.12 481 ASP A CA 1
ATOM 3925 C C . ASP A 1 481 ? -21.127 -3.572 13.803 1.00 91.12 481 ASP A C 1
ATOM 3927 O O . ASP A 1 481 ? -20.107 -3.412 14.486 1.00 91.12 481 ASP A O 1
ATOM 3931 N N . GLU A 1 482 ? -21.587 -2.617 12.994 1.00 92.31 482 GLU A N 1
ATOM 3932 C CA . GLU A 1 482 ? -20.923 -1.321 12.851 1.00 92.31 482 GLU A CA 1
ATOM 3933 C C . GLU A 1 482 ? -20.884 -0.556 14.180 1.00 92.31 482 GLU A C 1
ATOM 3935 O O . GLU A 1 482 ? -19.878 0.062 14.518 1.00 92.31 482 GLU A O 1
ATOM 3940 N N . ARG A 1 483 ? -21.937 -0.668 14.999 1.00 91.38 483 ARG A N 1
ATOM 3941 C CA . ARG A 1 483 ? -22.000 -0.034 16.323 1.00 91.38 483 ARG A CA 1
ATOM 3942 C C . ARG A 1 483 ? -20.853 -0.488 17.227 1.00 91.38 483 ARG A C 1
ATOM 3944 O O . ARG A 1 483 ? -20.344 0.301 18.025 1.00 91.38 483 ARG A O 1
ATOM 3951 N N . THR A 1 484 ? -20.463 -1.754 17.142 1.00 92.00 484 THR A N 1
ATOM 3952 C CA . THR A 1 484 ? -19.321 -2.299 17.873 1.00 92.00 484 THR A CA 1
ATOM 3953 C C . THR A 1 484 ? -18.019 -1.729 17.332 1.00 92.00 484 THR A C 1
ATOM 3955 O O . THR A 1 484 ? -17.191 -1.298 18.131 1.00 92.00 484 THR A O 1
ATOM 3958 N N . VAL A 1 485 ? -17.861 -1.629 16.009 1.00 95.62 485 VAL A N 1
ATOM 3959 C CA . VAL A 1 485 ? -16.672 -1.016 15.396 1.00 95.62 485 VAL A CA 1
ATOM 3960 C C . VAL A 1 485 ? -16.542 0.457 15.791 1.00 95.62 485 VAL A C 1
ATOM 3962 O O . VAL A 1 485 ? -15.482 0.847 16.263 1.00 95.62 485 VAL A O 1
ATOM 3965 N N . VAL A 1 486 ? -17.621 1.248 15.741 1.00 93.44 486 VAL A N 1
ATOM 3966 C CA . VAL A 1 486 ? -17.647 2.654 16.202 1.00 93.44 486 VAL A CA 1
ATOM 3967 C C . VAL A 1 486 ? -17.134 2.776 17.641 1.00 93.44 486 VAL A C 1
ATOM 3969 O O . VAL A 1 486 ? -16.297 3.628 17.946 1.00 93.44 486 VAL A O 1
ATOM 3972 N N . LYS A 1 487 ? -17.595 1.896 18.540 1.00 92.88 487 LYS A N 1
ATOM 3973 C CA . LYS A 1 487 ? -17.130 1.874 19.935 1.00 92.88 487 LYS A CA 1
ATOM 3974 C C . LYS A 1 487 ? -15.646 1.534 20.039 1.00 92.88 487 LYS A C 1
ATOM 3976 O O . LYS A 1 487 ? -14.943 2.177 20.811 1.00 92.88 487 LYS A O 1
ATOM 3981 N N . LEU A 1 488 ? -15.169 0.541 19.287 1.00 95.31 488 LEU A N 1
ATOM 3982 C CA . LEU A 1 488 ? -13.757 0.146 19.289 1.00 95.31 488 LEU A CA 1
ATOM 3983 C C . LEU A 1 488 ? -12.866 1.265 18.744 1.00 95.31 488 LEU A C 1
ATOM 3985 O O . LEU A 1 488 ? -11.835 1.553 19.345 1.00 95.31 488 LEU A O 1
ATOM 3989 N N . THR A 1 489 ? -13.292 1.949 17.681 1.00 95.62 489 THR A N 1
ATOM 3990 C CA . THR A 1 489 ? -12.602 3.120 17.129 1.00 95.62 489 THR A CA 1
ATOM 3991 C C . THR A 1 489 ? -12.501 4.240 18.154 1.00 95.62 489 THR A C 1
ATOM 3993 O O . THR A 1 489 ? -11.421 4.787 18.363 1.00 95.62 489 THR A O 1
ATOM 3996 N N . HIS A 1 490 ? -13.590 4.547 18.859 1.00 93.00 490 HIS A N 1
ATOM 3997 C CA . HIS A 1 490 ? -13.562 5.561 19.909 1.00 93.00 490 HIS A CA 1
ATOM 3998 C C . HIS A 1 490 ? -12.668 5.160 21.096 1.00 93.00 490 HIS A C 1
ATOM 4000 O O . HIS A 1 490 ? -11.894 5.980 21.593 1.00 93.00 490 HIS A O 1
ATOM 4006 N N . LEU A 1 491 ? -12.706 3.892 21.523 1.00 92.75 491 LEU A N 1
ATOM 4007 C CA . LEU A 1 491 ? -11.810 3.370 22.564 1.00 92.75 491 LEU A CA 1
ATOM 4008 C C . LEU A 1 491 ? -10.335 3.467 22.148 1.00 92.75 491 LEU A C 1
ATOM 4010 O O . LEU A 1 491 ? -9.504 3.878 22.958 1.00 92.75 491 LEU A O 1
ATOM 4014 N N . ALA A 1 492 ? -10.013 3.131 20.897 1.00 94.38 492 ALA A N 1
ATOM 4015 C CA . ALA A 1 492 ? -8.663 3.233 20.350 1.00 94.38 492 ALA A CA 1
ATOM 4016 C C . ALA A 1 492 ? -8.177 4.689 20.306 1.00 94.38 492 ALA A C 1
ATOM 4018 O O . ALA A 1 492 ? -7.102 4.988 20.821 1.00 94.38 492 ALA A O 1
ATOM 4019 N N . MET A 1 493 ? -8.998 5.600 19.776 1.00 92.06 493 MET A N 1
ATOM 4020 C CA . MET A 1 493 ? -8.666 7.024 19.650 1.00 92.06 493 MET A CA 1
ATOM 4021 C C . MET A 1 493 ? -8.515 7.738 20.992 1.00 92.06 493 MET A C 1
ATOM 4023 O O . MET A 1 493 ? -7.723 8.665 21.108 1.00 92.06 493 MET A O 1
ATOM 4027 N N . THR A 1 494 ? -9.240 7.309 22.021 1.00 88.88 494 THR A N 1
ATOM 4028 C CA . THR A 1 494 ? -9.086 7.881 23.366 1.00 88.88 494 THR A CA 1
ATOM 4029 C C . THR A 1 494 ? -7.895 7.273 24.104 1.00 88.88 494 THR A C 1
ATOM 4031 O O . THR A 1 494 ? -7.133 7.992 24.747 1.00 88.88 494 THR A O 1
ATOM 4034 N N . SER A 1 495 ? -7.683 5.961 23.983 1.00 91.38 495 SER A N 1
ATOM 4035 C CA . SER A 1 495 ? -6.727 5.240 24.837 1.00 91.38 495 SER A CA 1
ATOM 4036 C C . SER A 1 495 ? -5.325 5.097 24.250 1.00 91.38 495 SER A C 1
ATOM 4038 O O . SER A 1 495 ? -4.363 4.978 25.001 1.00 91.38 495 SER A O 1
ATOM 4040 N N . CYS A 1 496 ? -5.196 5.111 22.925 1.00 93.44 496 CYS A N 1
ATOM 4041 C CA . CYS A 1 496 ? -3.922 4.968 22.217 1.00 93.44 496 CYS A CA 1
ATOM 4042 C C . CYS A 1 496 ? -3.922 5.701 20.852 1.00 93.44 496 CYS A C 1
ATOM 4044 O O . CYS A 1 496 ? -3.631 5.080 19.827 1.00 93.44 496 CYS A O 1
ATOM 4046 N N . PRO A 1 497 ? -4.249 7.011 20.804 1.00 93.50 497 PRO A N 1
ATOM 4047 C CA . PRO A 1 497 ? -4.385 7.774 19.562 1.00 93.50 497 PRO A CA 1
ATOM 4048 C C . PRO A 1 497 ? -3.164 7.699 18.645 1.00 93.50 497 PRO A C 1
ATOM 4050 O O . PRO A 1 497 ? -3.347 7.481 17.452 1.00 93.50 497 PRO A O 1
ATOM 4053 N N . LYS A 1 498 ? -1.932 7.792 19.167 1.00 96.44 498 LYS A N 1
ATOM 4054 C CA . LYS A 1 498 ? -0.728 7.687 18.319 1.00 96.44 498 LYS A CA 1
ATOM 4055 C C . LYS A 1 498 ? -0.557 6.307 17.691 1.00 96.44 498 LYS A C 1
ATOM 4057 O O . LYS A 1 498 ? -0.172 6.195 16.536 1.00 96.44 498 LYS A O 1
ATOM 4062 N N . LEU A 1 499 ? -0.915 5.242 18.410 1.00 97.12 499 LEU A N 1
ATOM 4063 C CA . LEU A 1 499 ? -0.901 3.886 17.851 1.00 97.12 499 LEU A CA 1
ATOM 4064 C C . LEU A 1 499 ? -1.992 3.697 16.795 1.00 97.12 499 LEU A C 1
ATOM 4066 O O . LEU A 1 499 ? -1.772 2.996 15.807 1.00 97.12 499 LEU A O 1
ATOM 4070 N N . MET A 1 500 ? -3.151 4.330 16.985 1.00 97.38 500 MET A N 1
ATOM 4071 C CA . MET A 1 500 ? -4.211 4.361 15.981 1.00 97.38 500 MET A CA 1
ATOM 4072 C C . MET A 1 500 ? -3.775 5.131 14.731 1.00 97.38 500 MET A C 1
ATOM 4074 O O . MET A 1 500 ? -4.002 4.664 13.620 1.00 97.38 500 MET A O 1
ATOM 4078 N N . GLU A 1 501 ? -3.102 6.267 14.902 1.00 97.44 501 GLU A N 1
ATOM 4079 C CA . GLU A 1 501 ? -2.546 7.063 13.809 1.00 97.44 501 GLU A CA 1
ATOM 4080 C C . GLU A 1 501 ? -1.449 6.309 13.046 1.00 97.44 501 GLU A C 1
ATOM 4082 O O . GLU A 1 501 ? -1.516 6.221 11.820 1.00 97.44 501 GLU A O 1
ATOM 4087 N N . TRP A 1 502 ? -0.526 5.650 13.751 1.00 97.88 502 TRP A N 1
ATOM 4088 C CA . TRP A 1 502 ? 0.464 4.768 13.132 1.00 97.88 502 TRP A CA 1
ATOM 4089 C C . TRP A 1 502 ? -0.178 3.624 12.347 1.00 97.88 502 TRP A C 1
ATOM 4091 O O . TRP A 1 502 ? 0.195 3.336 11.210 1.00 97.88 502 TRP A O 1
ATOM 4101 N N . SER A 1 503 ? -1.202 2.999 12.924 1.00 98.31 503 SER A N 1
ATOM 4102 C CA . SER A 1 503 ? -1.884 1.870 12.296 1.00 98.31 503 SER A CA 1
ATOM 4103 C C . SER A 1 503 ? -2.702 2.284 11.072 1.00 98.31 503 SER A C 1
ATOM 4105 O O . SER A 1 503 ? -2.713 1.551 10.083 1.00 98.31 503 SER A O 1
ATOM 4107 N N . ILE A 1 504 ? -3.379 3.441 11.107 1.00 98.06 504 ILE A N 1
ATOM 4108 C CA . ILE A 1 504 ? -4.167 3.917 9.963 1.00 98.06 504 ILE A CA 1
ATOM 4109 C C . ILE A 1 504 ? -3.275 4.314 8.796 1.00 98.06 504 ILE A C 1
ATOM 4111 O O . ILE A 1 504 ? -3.650 4.067 7.654 1.00 98.06 504 ILE A O 1
ATOM 4115 N N . PHE A 1 505 ? -2.114 4.914 9.081 1.00 97.62 505 PHE A N 1
ATOM 4116 C CA . PHE A 1 505 ? -1.143 5.274 8.060 1.00 97.62 505 PHE A CA 1
ATOM 4117 C C . PHE A 1 505 ? -0.738 4.026 7.279 1.00 97.62 505 PHE A C 1
ATOM 4119 O O . PHE A 1 505 ? -0.926 3.976 6.068 1.00 97.62 505 PHE A O 1
ATOM 4126 N N . TRP A 1 506 ? -0.282 2.980 7.977 1.00 98.06 506 TRP A N 1
ATOM 4127 C CA . TRP A 1 506 ? 0.110 1.730 7.327 1.00 98.06 506 TRP A CA 1
ATOM 4128 C C . TRP A 1 506 ? -1.046 1.062 6.592 1.00 98.06 506 TRP A C 1
ATOM 4130 O O . TRP A 1 506 ? -0.863 0.619 5.461 1.00 98.06 506 TRP A O 1
ATOM 4140 N N . ALA A 1 507 ? -2.238 1.025 7.194 1.00 98.31 507 ALA A N 1
ATOM 4141 C CA . ALA A 1 507 ? -3.416 0.481 6.532 1.00 98.31 507 ALA A CA 1
ATOM 4142 C C . ALA A 1 507 ? -3.702 1.209 5.210 1.00 98.31 507 ALA A C 1
ATOM 4144 O O . ALA A 1 507 ? -3.881 0.556 4.184 1.00 98.31 507 ALA A O 1
ATOM 4145 N N . GLU A 1 508 ? -3.683 2.544 5.206 1.00 97.44 508 GLU A N 1
ATOM 4146 C CA . GLU A 1 508 ? -3.925 3.321 3.991 1.00 97.44 508 GLU A CA 1
ATOM 4147 C C . GLU A 1 508 ? -2.829 3.121 2.948 1.00 97.44 508 GLU A C 1
ATOM 4149 O O . GLU A 1 508 ? -3.129 2.917 1.774 1.00 97.44 508 GLU A O 1
ATOM 4154 N N . ILE A 1 509 ? -1.567 3.085 3.375 1.00 97.25 509 ILE A N 1
ATOM 4155 C CA . ILE A 1 509 ? -0.429 2.774 2.509 1.00 97.25 509 ILE A CA 1
ATOM 4156 C C . ILE A 1 509 ? -0.613 1.418 1.816 1.00 97.25 509 ILE A C 1
ATOM 4158 O O . ILE A 1 509 ? -0.356 1.298 0.615 1.00 97.25 509 ILE A O 1
ATOM 4162 N N . PHE A 1 510 ? -1.087 0.398 2.539 1.00 97.69 510 PHE A N 1
ATOM 4163 C CA . PHE A 1 510 ? -1.323 -0.922 1.959 1.00 97.69 510 PHE A CA 1
ATOM 4164 C C . PHE A 1 510 ? -2.429 -0.898 0.904 1.00 97.69 510 PHE A C 1
ATOM 4166 O O . PHE A 1 510 ? -2.252 -1.495 -0.155 1.00 97.69 510 PHE A O 1
ATOM 4173 N N . PHE A 1 511 ? -3.540 -0.200 1.139 1.00 95.94 511 PHE A N 1
ATOM 4174 C CA . PHE A 1 511 ? -4.594 -0.080 0.126 1.00 95.94 511 PHE A CA 1
ATOM 4175 C C . PHE A 1 511 ? -4.174 0.775 -1.072 1.00 95.94 511 PHE A C 1
ATOM 4177 O O . PHE A 1 511 ? -4.552 0.467 -2.197 1.00 95.94 511 PHE A O 1
ATOM 4184 N N . HIS A 1 512 ? -3.373 1.817 -0.852 1.00 92.62 512 HIS A N 1
ATOM 4185 C CA . HIS A 1 512 ? -3.049 2.785 -1.895 1.00 92.62 512 HIS A CA 1
ATOM 4186 C C . HIS A 1 512 ? -1.875 2.371 -2.791 1.00 92.62 512 HIS A C 1
ATOM 4188 O O . HIS A 1 512 ? -1.847 2.715 -3.971 1.00 92.62 512 HIS A O 1
ATOM 4194 N N . HIS A 1 513 ? -0.894 1.640 -2.251 1.00 94.06 513 HIS A N 1
ATOM 4195 C CA . HIS A 1 513 ? 0.357 1.385 -2.967 1.00 94.06 513 HIS A CA 1
ATOM 4196 C C . HIS A 1 513 ? 0.679 -0.090 -3.220 1.00 94.06 513 HIS A C 1
ATOM 4198 O O . HIS A 1 513 ? 1.654 -0.353 -3.924 1.00 94.06 513 HIS A O 1
ATOM 4204 N N . THR A 1 514 ? -0.073 -1.060 -2.692 1.00 91.94 514 THR A N 1
ATOM 4205 C CA . THR A 1 514 ? 0.230 -2.475 -2.974 1.00 91.94 514 THR A CA 1
ATOM 4206 C C . THR A 1 514 ? 0.008 -2.846 -4.432 1.00 91.94 514 THR A C 1
ATOM 4208 O O . THR A 1 514 ? -0.856 -2.309 -5.115 1.00 91.94 514 THR A O 1
ATOM 4211 N N . ALA A 1 515 ? 0.816 -3.785 -4.916 1.00 83.12 515 ALA A N 1
ATOM 4212 C CA . ALA A 1 515 ? 0.738 -4.275 -6.281 1.00 83.12 515 ALA A CA 1
ATOM 4213 C C . ALA A 1 515 ? -0.318 -5.387 -6.407 1.00 83.12 515 ALA A C 1
ATOM 4215 O O . ALA A 1 515 ? -0.335 -6.324 -5.600 1.00 83.12 515 ALA A O 1
ATOM 4216 N N . SER A 1 516 ? -1.203 -5.278 -7.404 1.00 69.06 516 SER A N 1
ATOM 4217 C CA . SER A 1 516 ? -2.262 -6.254 -7.718 1.00 69.06 516 SER A CA 1
ATOM 4218 C C . SER A 1 516 ? -1.767 -7.502 -8.454 1.00 69.06 516 SER A C 1
ATOM 4220 O O . SER A 1 516 ? -0.670 -7.482 -9.062 1.00 69.06 516 SER A O 1
#

Secondary structure (DSSP, 8-state):
-PPP---EEEEEEEETTEEEEEEEEE-----EEEEEEEETTEEEEEEE-SSPEEEEEEEEEEESS--SPPEEEEEEEEE-SEEEEE----SEEEEEEEEETTEEEEEPPPEEE---S----------------SS--HHHHHHHHS--HHHHHHHHTS--TT--HHHHHHHHHT-HHHHB-TTS-HHHHBS--EEHHHH-SS-EEEEETTT--EEEEEEEEEEGGGTEEEEEEEEEETTEEEEEEEEEEEETTEEEEEEEE-SSTT-S-GGG--GGGSEEPEEETTT--EE--SSSSGGGS-HHHHHHTSTT----HHHHEEETTTT--EEEEEEE-TTS----SS-GGGS--TTHHHHHTTTSSPPP-SPPPSS--TT-SHHHHHHHHHHHHHHTSHHHHHHHHHHHT-HHHHHHHHHHHHHHTTT-HHHHHHHHHHHHS--SSSGGGHHHHHHHHHHHHHHHHH-HHHHHHHHHHHT--HHHHHHHHHHHHHH-HHHHHHHHHHHHHHHHH---

Radius of gyration: 32.89 Å; Cα contacts (8 Å, |Δi|>4): 894; chains: 1; bounding box: 107×50×97 Å

Foldseek 3Di:
DPDWPFPFDFDWDDDPNDTHTDDTDGDDFQKEFPDWDCDPQKIKTAIDGPDKTAAWKWKWKDFPVDPDDTHTFDTDRIDDRIDMTGHHDDFGKMKIFIDHPNHTNYIYDIDGDDPDVDDPPPPPPPVLCPPLDLDDDLVSLLCLLLAALVNLCVVVVDPRDNDDPLSLLSNLLSDPVNAADPPDDPLRGGNDWFAVLLADQFWKWWAFPPQRDTWTFFFQTAFAQRQWGWGWTWDADPVGIAIWIWTWHADPNWIWIFTWGAPDRDDPCSRPDRLVRTAFWKAFPPNRDIDYDPDNDPPPDDVVVQVVSCPPPDDDPPVGIDRCHPDGTGTTDMDGDPPDTDDHSDALCQQAPACLLVCVLVVNDDQDADDADRNHDNRHNNLVSNLSSQLSVLCVPPVLVVLLVVLLVPVLLLVQLLVVLVVCVVPAVLSVSLCRNLVRQDPPDSSSCSLNSLLSLLLLSNCCNHPVPCSVVSQVSSVHDVVVSSSNSVSCCVNRVSSNSVSNSSSSSSRRTYHD

Mean predicted aligned error: 14.91 Å